Protein AF-A0AAE8ZXU6-F1 (afdb_monomer_lite)

Secondary structure (DSSP, 8-state):
---S-EEEEETTEEEEEP-PPPPS--S-SEEEEEEEESSB--HHHHHHHHHHHHHTT-EEEEEESEEEHHHHHHHHHHHHTTSEEEEE------S---TT---TTTTSGGGGHHHHHHHHHHHTTTT-SEEEEE-TTEEE--SSSSSHHHHHHHHHSS-TT--EEEEEEEEEEEEEPSSGGG--HHHHHHH-EEEEEEEEEEEEE-TTT-----SSS-TTS-GGGEEEEEEEEEEEEEEEEEEE--TTSPP-PPBPTT-SS-BSS-HHHHHHHHHHHHHHHHSHHHHHHHTT-----SHHHHHHHHHHHTTT-HHHHHHS-TTSS---GGG--PPP-TTS-EEEEEEEEEEPPP-SS-EEEEEEEEEEPPPBS-SS-PPPPGGG-S--S-EEE------PPP--------------------------------TTHHHHHHHHHH------HHHHHHHHHH-S-----GGGHHHHHHHHHHHHH-S-S-HHHHHHHHHHHHHHHTT--HHHHHH-BGGGEEEETTEEEEEESS-TT-TT---EEEEEE--TTSHHHHHHHHHHHHHHHTT---SBSSB-TTT-PBPPHHHHHHHHHHHHHHTT----HHHHHHHHHHHHHHTT--HHHHHHHTT-SSHHHHTTT----GGGGTPPPPP------PPP---PPPPP-----

pLDDT: mean 73.2, std 23.06, range [24.44, 98.31]

InterPro domains:
  IPR002104 Integrase, catalytic domain [PF00589] (480-649)
  IPR002104 Integrase, catalytic domain [PS51898] (465-660)
  IPR008166 Glycosyltransferase family 92 [PF01697] (29-278)
  IPR011010 DNA breaking-rejoining enzyme, catalytic core [SSF56349] (481-651)
  IPR013762 Integrase-like, catalytic domain superfamily [G3DSA:1.10.443.10] (475-649)
  IPR052012 Glycosyltransferase_92 [PTHR21645] (2-370)

Foldseek 3Di:
DDDPWDWDDFPRDIDIDDADDADPEAQALEEEEAFEDAQDQCLLLLLVALLLCVQQGYEYEYEYFKYFPLSVLLVVVCVVVRSYHYDYLAADFDPDADPPGDRVQQFDAASPRQVSLQVVLQNCLPHHQKYWHDYSQWGWDADPDRHPVVRVCVVCVVPVLAFKEKAKAWEKEFEDAFFLVRDALQQRQQRIDTALFIDQIAIMGRSNSDDGDDNHGDPPDDPVNYHYDDQTHIYGHHHHDPHHGDPPPPGDGDARPPDDDHGPHDPVSSVVSRVVSVVQCVDPSSVVSRRVSGNPVQVVVQLVVLLCCLPVPVCCCPPPPNVVTHRYSLPGDGDFDPPTWMKRKHFAKDWDPDRPQETEIEGDDIDIDDIDSDSRDDDHDPPPPPDPHHYDYDNDDDDDDDDDDDDDDDDDDDDDDDDDYDDDDDDDDDDDDDPPPVVVLVVCVPDPDQDDCVLVLVLLLPFDDDDDDDVVVVVVVSCVSVSVVPPPPPLVSLLLSLLLVCCQQLVDQLQQLQPFFPVQWDDDDQKTKGWRQDDPPCPPSPTDIAIGRHGVPDPNNVSQVVSVVVCVVLRQPARHSAADSVPSHGDDSVRSQVSNCVSCVSSVRNDTSNLSSLSSLQVVVLVVDDQVRSCRSNVPPDSVRSVVSYDDDCSNVVDDDDDDDDPPPDDDDDDDDDDDDDDDD

Structure (mmCIF, N/CA/C/O backbone):
data_AF-A0AAE8ZXU6-F1
#
_entry.id   AF-A0AAE8ZXU6-F1
#
loop_
_atom_site.group_PDB
_atom_site.id
_atom_site.type_symbol
_atom_site.label_atom_id
_atom_site.label_alt_id
_atom_site.label_comp_id
_atom_site.label_asym_id
_atom_site.label_entity_id
_atom_site.label_seq_id
_atom_site.pdbx_PDB_ins_code
_atom_site.Cartn_x
_atom_site.Cartn_y
_atom_site.Cartn_z
_atom_site.occupancy
_atom_site.B_iso_or_equiv
_atom_site.auth_seq_id
_atom_site.auth_comp_id
_atom_site.auth_asym_id
_atom_site.auth_atom_id
_atom_site.pdbx_PDB_model_num
ATOM 1 N N . MET A 1 1 ? -11.347 0.005 -32.356 1.00 46.94 1 MET A N 1
ATOM 2 C CA . MET A 1 1 ? -11.411 -1.393 -32.842 1.00 46.94 1 MET A CA 1
ATOM 3 C C . MET A 1 1 ? -10.796 -2.268 -31.770 1.00 46.94 1 MET A C 1
ATOM 5 O O . MET A 1 1 ? -9.762 -1.868 -31.249 1.00 46.94 1 MET A O 1
ATOM 9 N N . ASN A 1 2 ? -11.376 -3.428 -31.469 1.00 66.31 2 ASN A N 1
ATOM 10 C CA . ASN A 1 2 ? -10.762 -4.373 -30.535 1.00 66.31 2 ASN A CA 1
ATOM 11 C C . ASN A 1 2 ? -9.837 -5.299 -31.345 1.00 66.31 2 ASN A C 1
ATOM 13 O O . ASN A 1 2 ? -10.297 -5.857 -32.350 1.00 66.31 2 ASN A O 1
ATOM 17 N N . PRO A 1 3 ? -8.545 -5.427 -30.991 1.00 72.50 3 PRO A N 1
ATOM 18 C CA . PRO A 1 3 ? -7.633 -6.312 -31.703 1.00 72.50 3 PRO A CA 1
ATOM 19 C C . PRO A 1 3 ? -8.072 -7.765 -31.496 1.00 72.50 3 PRO A C 1
ATOM 21 O O . PRO A 1 3 ? -8.261 -8.202 -30.371 1.00 72.50 3 PRO A O 1
ATOM 24 N N . LYS A 1 4 ? -8.233 -8.527 -32.583 1.00 83.50 4 LYS A N 1
ATOM 25 C CA . LYS A 1 4 ? -8.543 -9.973 -32.517 1.00 83.50 4 LYS A CA 1
ATOM 26 C C . LYS A 1 4 ? -7.296 -10.862 -32.503 1.00 83.50 4 LYS A C 1
ATOM 28 O O . LYS A 1 4 ? -7.404 -12.080 -32.403 1.00 83.50 4 LYS A O 1
ATOM 33 N N . ARG A 1 5 ? -6.128 -10.253 -32.701 1.00 86.62 5 ARG A N 1
ATOM 34 C CA . ARG A 1 5 ? -4.818 -10.887 -32.819 1.00 86.62 5 ARG A CA 1
ATOM 35 C C . ARG A 1 5 ? -3.761 -9.825 -32.545 1.00 86.62 5 ARG A C 1
ATOM 37 O O . ARG A 1 5 ? -3.917 -8.692 -33.000 1.00 86.62 5 ARG A O 1
ATOM 44 N N . LEU A 1 6 ? -2.704 -10.206 -31.843 1.00 87.75 6 LEU A N 1
ATOM 45 C CA . LEU A 1 6 ? -1.498 -9.414 -31.635 1.00 87.75 6 LEU A CA 1
ATOM 46 C C . LEU A 1 6 ? -0.314 -10.328 -31.970 1.00 87.75 6 LEU A C 1
ATOM 48 O O . LEU A 1 6 ? -0.330 -11.493 -31.581 1.00 87.75 6 LEU A O 1
ATOM 52 N N . GLU A 1 7 ? 0.671 -9.853 -32.729 1.00 89.94 7 GLU A N 1
ATOM 53 C CA . GLU A 1 7 ? 1.825 -10.662 -33.146 1.00 89.94 7 GLU A CA 1
ATOM 54 C C . GLU A 1 7 ? 3.125 -9.861 -33.021 1.00 89.94 7 GLU A C 1
ATOM 56 O O . GLU A 1 7 ? 3.140 -8.663 -33.302 1.00 89.94 7 GLU A O 1
ATOM 61 N N . ILE A 1 8 ? 4.214 -10.541 -32.658 1.00 87.50 8 ILE A N 1
ATOM 62 C CA . ILE A 1 8 ? 5.590 -10.071 -32.867 1.00 87.50 8 ILE A CA 1
ATOM 63 C C . ILE A 1 8 ? 6.099 -10.706 -34.165 1.00 87.50 8 ILE A C 1
ATOM 65 O O . ILE A 1 8 ? 5.846 -11.885 -34.422 1.00 87.50 8 ILE A O 1
ATOM 69 N N . GLU A 1 9 ? 6.838 -9.942 -34.968 1.00 89.25 9 GLU A N 1
ATOM 70 C CA . GLU A 1 9 ? 7.564 -10.435 -36.141 1.00 89.25 9 GLU A CA 1
ATOM 71 C C . GLU A 1 9 ? 9.056 -10.100 -36.011 1.00 89.25 9 GLU A C 1
ATOM 73 O O . GLU A 1 9 ? 9.419 -9.026 -35.529 1.00 89.25 9 GLU A O 1
ATOM 78 N N . SER A 1 10 ? 9.912 -11.042 -36.398 1.00 86.31 10 SER A N 1
ATOM 79 C CA . SER A 1 10 ? 11.368 -10.915 -36.411 1.00 86.31 10 SER A CA 1
ATOM 80 C C . SER A 1 10 ? 11.932 -11.774 -37.540 1.00 86.31 10 SER A C 1
ATOM 82 O O . SER A 1 10 ? 11.797 -12.997 -37.520 1.00 86.31 10 SER A O 1
ATOM 84 N N . LEU A 1 11 ? 12.591 -11.134 -38.512 1.00 86.62 11 LEU A N 1
ATOM 85 C CA . LEU A 1 11 ? 13.301 -11.789 -39.620 1.00 86.62 11 LEU A CA 1
ATOM 86 C C . LEU A 1 11 ? 12.442 -12.813 -40.401 1.00 86.62 11 LEU A C 1
ATOM 88 O O . LEU A 1 11 ? 12.966 -13.778 -40.957 1.00 86.62 11 LEU A O 1
ATOM 92 N N . GLY A 1 12 ? 11.123 -12.603 -40.458 1.00 88.12 12 GLY A N 1
ATOM 93 C CA . GLY A 1 12 ? 10.142 -13.498 -41.077 1.00 88.12 12 GLY A CA 1
ATOM 94 C C . GLY A 1 12 ? 9.463 -14.482 -40.114 1.00 88.12 12 GLY A C 1
ATOM 95 O O . GLY A 1 12 ? 8.361 -14.948 -40.416 1.00 88.12 12 GLY A O 1
ATOM 96 N N . THR A 1 13 ? 10.046 -14.758 -38.945 1.00 88.38 13 THR A N 1
ATOM 97 C CA . THR A 1 13 ? 9.410 -15.548 -37.878 1.00 88.38 13 THR A CA 1
ATOM 98 C C . THR A 1 13 ? 8.322 -14.719 -37.199 1.00 88.38 13 THR A C 1
ATOM 100 O O . THR A 1 13 ? 8.533 -13.550 -36.878 1.00 88.38 13 THR A O 1
ATOM 103 N N . ARG A 1 14 ? 7.149 -15.317 -36.957 1.00 89.62 14 ARG A N 1
ATOM 104 C CA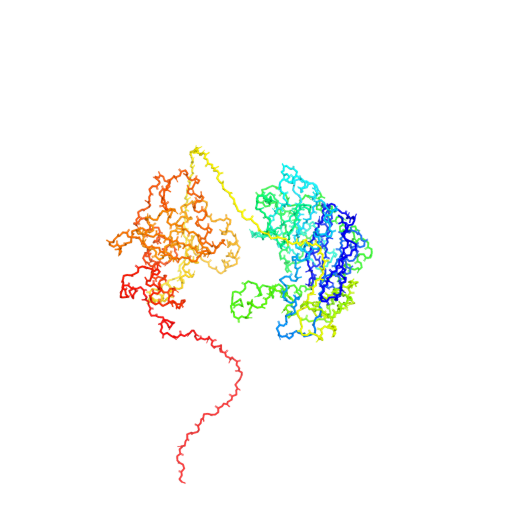 . ARG A 1 14 ? 6.013 -14.664 -36.285 1.00 89.62 14 ARG A CA 1
ATOM 105 C C . ARG A 1 14 ? 5.529 -15.462 -35.091 1.00 89.62 14 ARG A C 1
ATOM 107 O O . ARG A 1 14 ? 5.398 -16.681 -35.175 1.00 89.62 14 ARG A O 1
ATOM 114 N N . VAL A 1 15 ? 5.195 -14.751 -34.019 1.00 88.06 15 VAL A N 1
ATOM 115 C CA . VAL A 1 15 ? 4.613 -15.317 -32.799 1.00 88.06 15 VAL A CA 1
ATOM 116 C C . VAL A 1 15 ? 3.397 -14.501 -32.404 1.00 88.06 15 VAL A C 1
ATOM 118 O O . VAL A 1 15 ? 3.484 -13.288 -32.225 1.00 88.06 15 VAL A O 1
ATOM 121 N N . GLN A 1 16 ? 2.259 -15.174 -32.256 1.00 87.25 16 GLN A N 1
ATOM 122 C CA . GLN A 1 16 ? 1.055 -14.559 -31.719 1.00 87.25 16 GLN A CA 1
ATOM 123 C C . GLN A 1 16 ? 1.189 -14.400 -30.203 1.00 87.25 16 GLN A C 1
ATOM 125 O O . GLN A 1 16 ? 1.396 -15.380 -29.491 1.00 87.25 16 GLN A O 1
ATOM 130 N N . ILE A 1 17 ? 1.027 -13.171 -29.719 1.00 85.44 17 ILE A N 1
ATOM 131 C CA . ILE A 1 17 ? 0.936 -12.867 -28.293 1.00 85.44 17 ILE A CA 1
ATOM 132 C C . ILE A 1 17 ? -0.481 -13.235 -27.820 1.00 85.44 17 ILE A C 1
ATOM 134 O O . ILE A 1 17 ? -1.454 -12.716 -28.384 1.00 85.44 17 ILE A O 1
ATOM 138 N N . PRO A 1 18 ? -0.643 -14.095 -26.797 1.00 82.12 18 PRO A N 1
ATOM 139 C CA . PRO A 1 18 ? -1.906 -14.202 -26.085 1.00 82.12 18 PRO A CA 1
ATOM 140 C C . PRO A 1 18 ? -2.095 -12.968 -25.197 1.00 82.12 18 PRO A C 1
ATOM 142 O O . PRO A 1 18 ? -1.174 -12.538 -24.508 1.00 82.12 18 PRO A O 1
ATOM 145 N N . PHE A 1 19 ? -3.304 -12.420 -25.196 1.00 83.00 19 PHE A N 1
ATOM 146 C CA . PHE A 1 19 ? -3.712 -11.329 -24.315 1.00 83.00 19 PHE A CA 1
ATOM 147 C C . PHE A 1 19 ? -5.019 -11.713 -23.618 1.00 83.00 19 PHE A C 1
ATOM 149 O O . PHE A 1 19 ? -5.824 -12.481 -24.157 1.00 83.00 19 PHE A O 1
ATOM 156 N N . ARG A 1 20 ? -5.226 -11.189 -22.411 1.00 82.50 20 ARG A N 1
ATOM 157 C CA . ARG A 1 20 ? -6.474 -11.345 -21.661 1.00 82.50 20 ARG A CA 1
ATOM 158 C C . ARG A 1 20 ? -7.505 -10.341 -22.197 1.00 82.50 20 ARG A C 1
ATOM 160 O O . ARG A 1 20 ? -7.179 -9.197 -22.502 1.00 82.50 20 ARG A O 1
ATOM 167 N N . GLU A 1 21 ? -8.753 -10.774 -22.358 1.00 85.94 21 GLU A N 1
ATOM 168 C CA . GLU A 1 21 ? -9.871 -9.859 -22.628 1.00 85.94 21 GLU A CA 1
ATOM 169 C C . GLU A 1 21 ? -10.309 -9.204 -21.305 1.00 85.94 21 GLU A C 1
ATOM 171 O O . GLU A 1 21 ? -10.436 -9.923 -20.307 1.00 85.94 21 GLU A O 1
ATOM 176 N N . PRO A 1 22 ? -10.586 -7.886 -21.269 1.00 90.00 22 PRO A N 1
ATOM 177 C CA . PRO A 1 22 ? -11.034 -7.216 -20.052 1.00 90.00 22 PRO A CA 1
ATOM 178 C C . PRO A 1 22 ? -12.387 -7.762 -19.578 1.00 90.00 22 PRO A C 1
ATOM 180 O O . PRO A 1 22 ? -13.188 -8.311 -20.349 1.00 90.00 22 PRO A O 1
ATOM 183 N N . ARG A 1 23 ? -12.662 -7.608 -18.281 1.00 92.38 23 ARG A N 1
ATOM 184 C CA . ARG A 1 23 ? -13.885 -8.113 -17.653 1.00 92.38 23 ARG A CA 1
ATOM 185 C C . ARG A 1 23 ? -15.088 -7.344 -18.181 1.00 92.38 23 ARG A C 1
ATOM 187 O O . ARG A 1 23 ? -15.118 -6.121 -18.180 1.00 92.38 23 ARG A O 1
ATOM 194 N N . LYS A 1 24 ? -16.111 -8.092 -18.598 1.00 93.38 24 LYS A N 1
ATOM 195 C CA . LYS A 1 24 ? -17.356 -7.565 -19.190 1.00 93.38 24 LYS A CA 1
ATOM 196 C C . LYS A 1 24 ? -18.435 -7.258 -18.146 1.00 93.38 24 LYS A C 1
ATOM 198 O O . LYS A 1 24 ? -19.533 -6.847 -18.503 1.00 93.38 24 LYS A O 1
ATOM 203 N N . TRP A 1 25 ? -18.126 -7.494 -16.870 1.00 94.50 25 TRP A N 1
ATOM 204 C CA . TRP A 1 25 ? -18.982 -7.254 -15.712 1.00 94.50 25 TRP A CA 1
ATOM 205 C C . TRP A 1 25 ? -18.152 -7.305 -14.414 1.00 94.50 25 TRP A C 1
ATOM 207 O O . TRP A 1 25 ? -17.092 -7.938 -14.380 1.00 94.50 25 TRP A O 1
ATOM 217 N N . SER A 1 26 ? -18.653 -6.689 -13.343 1.00 92.19 26 SER A N 1
ATOM 218 C CA . SER A 1 26 ? -18.111 -6.773 -11.984 1.00 92.19 26 SER A CA 1
ATOM 219 C C . SER A 1 26 ? -19.224 -6.867 -10.933 1.00 92.19 26 SER A C 1
ATOM 221 O O . SER A 1 26 ? -20.316 -6.333 -11.116 1.00 92.19 26 SER A O 1
ATOM 223 N N . HIS A 1 27 ? -18.927 -7.498 -9.791 1.00 91.44 27 HIS A N 1
ATOM 224 C CA . HIS A 1 27 ? -19.850 -7.596 -8.648 1.00 91.44 27 HIS A CA 1
ATOM 225 C C . HIS A 1 27 ? -20.145 -6.239 -7.979 1.00 91.44 27 HIS A C 1
ATOM 227 O O . HIS A 1 27 ? -21.125 -6.111 -7.250 1.00 91.44 27 HIS A O 1
ATOM 233 N N . SER A 1 28 ? -19.294 -5.232 -8.206 1.00 96.69 28 SER A N 1
ATOM 234 C CA . SER A 1 28 ? -19.407 -3.884 -7.647 1.00 96.69 28 SER A CA 1
ATOM 235 C C . SER A 1 28 ? -18.866 -2.830 -8.629 1.00 96.69 28 SER A C 1
ATOM 237 O O . SER A 1 28 ? -17.925 -3.134 -9.373 1.00 96.69 28 SER A O 1
ATOM 239 N N . PRO A 1 29 ? -19.390 -1.585 -8.611 1.00 97.19 29 PRO A N 1
ATOM 240 C CA . PRO A 1 29 ? -18.762 -0.436 -9.270 1.00 97.19 29 PRO A CA 1
ATOM 241 C C . PRO A 1 29 ? -17.453 0.025 -8.595 1.00 97.19 29 PRO A C 1
ATOM 243 O O . PRO A 1 29 ? -16.751 0.863 -9.160 1.00 97.19 29 PRO A O 1
ATOM 246 N N . VAL A 1 30 ? -17.116 -0.493 -7.406 1.00 98.31 30 VAL A N 1
ATOM 247 C CA . VAL A 1 30 ? -15.875 -0.206 -6.669 1.00 98.31 30 VAL A CA 1
ATOM 248 C C . VAL A 1 30 ? -15.046 -1.479 -6.518 1.00 98.31 30 VAL A C 1
ATOM 250 O O . VAL A 1 30 ? -15.434 -2.407 -5.804 1.00 98.31 30 VAL A O 1
ATOM 253 N N . ILE A 1 31 ? -13.871 -1.495 -7.145 1.00 98.25 31 ILE A N 1
ATOM 254 C CA . ILE A 1 31 ? -12.914 -2.606 -7.065 1.00 98.25 31 ILE A CA 1
ATOM 255 C C . ILE A 1 31 ? -11.753 -2.225 -6.152 1.00 98.25 31 ILE A C 1
ATOM 257 O O . ILE A 1 31 ? -11.205 -1.132 -6.273 1.00 98.25 31 ILE A O 1
ATOM 261 N N . ILE A 1 32 ? -11.357 -3.132 -5.263 1.00 97.94 32 ILE A N 1
ATOM 262 C CA . ILE A 1 32 ? -10.198 -2.981 -4.379 1.00 97.94 32 ILE A CA 1
ATOM 263 C C . ILE A 1 32 ? -9.122 -3.969 -4.840 1.00 97.94 32 ILE A C 1
ATOM 265 O O . ILE A 1 32 ? -9.233 -5.169 -4.601 1.00 97.94 32 ILE A O 1
ATOM 269 N N . CYS A 1 33 ? -8.101 -3.466 -5.529 1.00 97.06 33 CYS A N 1
ATOM 270 C CA . CYS A 1 33 ? -6.987 -4.245 -6.060 1.00 97.06 33 CYS A CA 1
ATOM 271 C C . CYS A 1 33 ? -5.917 -4.454 -4.978 1.00 97.06 33 CYS A C 1
ATOM 273 O O . CYS A 1 33 ? -5.198 -3.511 -4.633 1.00 97.06 33 CYS A O 1
ATOM 275 N N . ILE A 1 34 ? -5.798 -5.685 -4.479 1.00 95.88 34 ILE A N 1
ATOM 276 C CA . ILE A 1 34 ? -4.795 -6.117 -3.500 1.00 95.88 34 ILE A CA 1
ATOM 277 C C . ILE A 1 34 ? -3.607 -6.749 -4.229 1.00 95.88 34 ILE A C 1
ATOM 279 O O . ILE A 1 34 ? -3.769 -7.696 -4.997 1.00 95.88 34 ILE A O 1
ATOM 283 N N . ALA A 1 35 ? -2.410 -6.219 -3.973 1.00 92.56 35 ALA A N 1
ATOM 284 C CA . ALA A 1 35 ? -1.154 -6.636 -4.602 1.00 92.56 35 ALA A CA 1
ATOM 285 C C . ALA A 1 35 ? -0.766 -8.111 -4.316 1.00 92.56 35 ALA A C 1
ATOM 287 O O . ALA A 1 35 ? -1.292 -8.697 -3.367 1.00 92.56 35 ALA A O 1
ATOM 288 N N . PRO A 1 36 ? 0.181 -8.708 -5.075 1.00 91.94 36 PRO A N 1
ATOM 289 C CA . PRO A 1 36 ? 0.539 -10.122 -4.966 1.00 91.94 36 PRO A CA 1
ATOM 290 C C . PRO A 1 36 ? 0.981 -10.545 -3.561 1.00 91.94 36 PRO A C 1
ATOM 292 O O . PRO A 1 36 ? 2.019 -10.114 -3.033 1.00 91.94 36 PRO A O 1
ATOM 295 N N . GLN A 1 37 ? 0.165 -11.411 -2.961 1.00 92.25 37 GLN A N 1
ATOM 296 C CA . GLN A 1 37 ? 0.412 -12.015 -1.660 1.00 92.25 37 GLN A CA 1
ATOM 297 C C . GLN A 1 37 ? 1.413 -13.165 -1.788 1.00 92.25 37 GLN A C 1
ATOM 299 O O . GLN A 1 37 ? 1.300 -14.010 -2.674 1.00 92.25 37 GLN A O 1
ATOM 304 N N . PHE A 1 38 ? 2.402 -13.177 -0.902 1.00 88.44 38 PHE A N 1
ATOM 305 C CA . PHE A 1 38 ? 3.518 -14.119 -0.893 1.00 88.44 38 PHE A CA 1
ATOM 306 C C . PHE A 1 38 ? 3.744 -14.568 0.544 1.00 88.44 38 PHE A C 1
ATOM 308 O O . PHE A 1 38 ? 3.978 -13.730 1.418 1.00 88.44 38 PHE A O 1
ATOM 315 N N . VAL A 1 39 ? 3.613 -15.874 0.762 1.00 88.62 39 VAL A N 1
ATOM 316 C CA . VAL A 1 39 ? 3.596 -16.548 2.067 1.00 88.62 39 VAL A CA 1
ATOM 317 C C . VAL A 1 39 ? 2.691 -15.836 3.085 1.00 88.62 39 VAL A C 1
ATOM 319 O O . VAL A 1 39 ? 3.058 -15.579 4.230 1.00 88.62 39 VAL A O 1
ATOM 322 N N . ALA A 1 40 ? 1.487 -15.461 2.641 1.00 90.31 40 ALA A N 1
ATOM 323 C CA . ALA A 1 40 ? 0.511 -14.800 3.499 1.00 90.31 40 ALA A CA 1
ATOM 324 C C . ALA A 1 40 ? -0.137 -15.790 4.484 1.00 90.31 40 ALA A C 1
ATOM 326 O O . ALA A 1 40 ? -0.718 -16.792 4.077 1.00 90.31 40 ALA A O 1
ATOM 327 N N . GLU A 1 41 ? -0.073 -15.461 5.776 1.00 90.06 41 GLU A N 1
ATOM 328 C CA . GLU A 1 41 ? -0.635 -16.247 6.893 1.00 90.06 41 GLU A CA 1
ATOM 329 C C . GLU A 1 41 ? -1.634 -15.442 7.762 1.00 90.06 41 GLU A C 1
ATOM 331 O O . GLU A 1 41 ? -2.398 -16.016 8.536 1.00 90.06 41 GLU A O 1
ATOM 336 N N . LYS A 1 42 ? -1.669 -14.103 7.633 1.00 90.44 42 LYS A N 1
ATOM 337 C CA . LYS A 1 42 ? -2.427 -13.183 8.511 1.00 90.44 42 LYS A CA 1
ATOM 338 C C . LYS A 1 42 ? -3.937 -13.162 8.240 1.00 90.44 42 LYS A C 1
ATOM 340 O O . LYS A 1 42 ? -4.506 -12.140 7.843 1.00 90.44 42 LYS A O 1
ATOM 345 N N . TRP A 1 43 ? -4.611 -14.276 8.511 1.00 94.25 43 TRP A N 1
ATOM 346 C CA . TRP A 1 43 ? -6.057 -14.424 8.328 1.00 94.25 43 TRP A CA 1
ATOM 347 C C . TRP A 1 43 ? -6.882 -13.367 9.079 1.00 94.25 43 TRP A C 1
ATOM 349 O O . TRP A 1 43 ? -7.870 -12.881 8.535 1.00 94.25 43 TRP A O 1
ATOM 359 N N . GLN A 1 44 ? -6.468 -12.946 10.283 1.00 95.19 44 GLN A N 1
ATOM 360 C CA . GLN A 1 44 ? -7.188 -11.933 11.072 1.00 95.19 44 GLN A CA 1
ATOM 361 C C . GLN A 1 44 ? -7.329 -10.612 10.299 1.00 95.19 44 GLN A C 1
ATOM 363 O O . GLN A 1 44 ? -8.395 -9.997 10.299 1.00 95.19 44 GLN A O 1
ATOM 368 N N . VAL A 1 45 ? -6.261 -10.194 9.617 1.00 94.69 45 VAL A N 1
ATOM 369 C CA . VAL A 1 45 ? -6.223 -8.966 8.812 1.00 94.69 45 VAL A CA 1
ATOM 370 C C . VAL A 1 45 ? -7.108 -9.112 7.576 1.00 94.69 45 VAL A C 1
ATOM 372 O O . VAL A 1 45 ? -7.913 -8.226 7.292 1.00 94.69 45 VAL A O 1
ATOM 375 N N . PHE A 1 46 ? -7.022 -10.257 6.890 1.00 95.38 46 PHE A N 1
ATOM 376 C CA . PHE A 1 46 ? -7.894 -10.570 5.758 1.00 95.38 46 PHE A CA 1
ATOM 377 C C . PHE A 1 46 ? -9.381 -10.506 6.145 1.00 95.38 46 PHE A C 1
ATOM 379 O O . PHE A 1 46 ? -10.141 -9.801 5.480 1.00 95.38 46 PHE A O 1
ATOM 386 N N . LEU A 1 47 ? -9.787 -11.167 7.240 1.00 96.88 47 LEU A N 1
ATOM 387 C CA . LEU A 1 47 ? -11.169 -11.136 7.732 1.00 96.88 47 LEU A CA 1
ATOM 388 C C . LEU A 1 47 ? -11.620 -9.709 8.068 1.00 96.88 47 LEU A C 1
ATOM 390 O O . LEU A 1 47 ? -12.732 -9.316 7.708 1.00 96.88 47 LEU A O 1
ATOM 394 N N . MET A 1 48 ? -10.757 -8.911 8.710 1.00 96.81 48 MET A N 1
ATOM 395 C CA . MET A 1 48 ? -11.061 -7.507 8.992 1.00 96.81 48 MET A CA 1
ATOM 396 C C . MET A 1 48 ? -11.291 -6.689 7.713 1.00 96.81 48 MET A C 1
ATOM 398 O O . MET A 1 48 ? -12.194 -5.853 7.696 1.00 96.81 48 MET A O 1
ATOM 402 N N . ASN A 1 49 ? -10.525 -6.935 6.646 1.00 96.62 49 ASN A N 1
ATOM 403 C CA . ASN A 1 49 ? -10.670 -6.214 5.383 1.00 96.62 49 ASN A CA 1
ATOM 404 C C . ASN A 1 49 ? -11.913 -6.669 4.594 1.00 96.62 49 ASN A C 1
ATOM 406 O O . ASN A 1 49 ? -12.785 -5.848 4.317 1.00 96.62 49 ASN A O 1
ATOM 410 N N . ILE A 1 50 ? -12.071 -7.970 4.308 1.00 97.44 50 ILE A N 1
ATOM 411 C CA . ILE A 1 50 ? -13.126 -8.483 3.406 1.00 97.44 50 ILE A CA 1
ATOM 412 C C . ILE A 1 50 ? -14.548 -8.144 3.866 1.00 97.44 50 ILE A C 1
ATOM 414 O O . ILE A 1 50 ? -15.388 -7.771 3.045 1.00 97.44 50 ILE A O 1
ATOM 418 N N . HIS A 1 51 ? -14.832 -8.211 5.168 1.00 97.94 51 HIS A N 1
ATOM 419 C CA . HIS A 1 51 ? -16.151 -7.848 5.692 1.00 97.94 51 HIS A CA 1
ATOM 420 C C . HIS A 1 51 ? -16.386 -6.331 5.688 1.00 97.94 51 HIS A C 1
ATOM 422 O O . HIS A 1 51 ? -17.498 -5.902 5.380 1.00 97.94 51 HIS A O 1
ATOM 428 N N . VAL A 1 52 ? -15.370 -5.501 5.961 1.00 97.75 52 VAL A N 1
ATOM 429 C CA . VAL A 1 52 ? -15.501 -4.033 5.859 1.00 97.75 52 VAL A CA 1
ATOM 430 C C . VAL A 1 52 ? -15.667 -3.605 4.400 1.00 97.75 52 VAL A C 1
ATOM 432 O O . VAL A 1 52 ? -16.556 -2.804 4.100 1.00 97.75 52 VAL A O 1
ATOM 435 N N . ALA A 1 53 ? -14.904 -4.211 3.487 1.00 97.06 53 ALA A N 1
ATOM 436 C CA . ALA A 1 53 ? -15.035 -4.021 2.050 1.00 97.06 53 ALA A CA 1
ATOM 437 C C . ALA A 1 53 ? -16.462 -4.345 1.574 1.00 97.06 53 ALA A C 1
ATOM 439 O O . ALA A 1 53 ? -17.137 -3.470 1.023 1.00 97.06 53 ALA A O 1
ATOM 440 N N . ARG A 1 54 ? -16.966 -5.551 1.887 1.00 96.06 54 ARG A N 1
ATOM 441 C CA . ARG A 1 54 ? -18.357 -5.974 1.630 1.00 96.06 54 ARG A CA 1
ATOM 442 C C . ARG A 1 54 ? -19.376 -5.007 2.234 1.00 96.06 54 ARG A C 1
ATOM 444 O O . ARG A 1 54 ? -20.288 -4.567 1.535 1.00 96.06 54 ARG A O 1
ATOM 451 N N . ARG A 1 55 ? -19.222 -4.636 3.514 1.00 96.81 55 ARG A N 1
ATOM 452 C CA . ARG A 1 55 ? -20.155 -3.753 4.240 1.00 96.81 55 ARG A CA 1
ATOM 453 C C . ARG A 1 55 ? -20.326 -2.403 3.553 1.00 96.81 55 ARG A C 1
ATOM 455 O O . ARG A 1 55 ? -21.439 -1.877 3.567 1.00 96.81 55 ARG A O 1
ATOM 462 N N . TYR A 1 56 ? -19.267 -1.860 2.960 1.00 97.69 56 TYR A N 1
ATOM 463 C CA . TYR A 1 56 ? -19.294 -0.591 2.229 1.00 97.69 56 TYR A CA 1
ATOM 464 C C . TYR A 1 56 ? -19.350 -0.756 0.701 1.00 97.69 56 TYR A C 1
ATOM 466 O O . TYR A 1 56 ? -19.192 0.224 -0.029 1.00 97.69 56 TYR A O 1
ATOM 474 N N . GLY A 1 57 ? -19.670 -1.961 0.217 1.00 96.69 57 GLY A N 1
ATOM 475 C CA . GLY A 1 57 ? -20.003 -2.242 -1.178 1.00 96.69 57 GLY A CA 1
ATOM 476 C C . GLY A 1 57 ? -18.812 -2.355 -2.130 1.00 96.69 57 GLY A C 1
ATOM 477 O O . GLY A 1 57 ? -19.012 -2.222 -3.332 1.00 96.69 57 GLY A O 1
ATOM 478 N N . GLY A 1 58 ? -17.592 -2.570 -1.639 1.00 97.00 58 GLY A N 1
ATOM 479 C CA . GLY A 1 58 ? -16.420 -2.869 -2.469 1.00 97.00 58 GLY A CA 1
ATOM 480 C C . GLY A 1 58 ? -16.292 -4.363 -2.786 1.00 97.00 58 GLY A C 1
ATOM 481 O O . GLY A 1 58 ? -16.665 -5.206 -1.972 1.00 97.00 58 GLY A O 1
ATOM 482 N N . HIS A 1 59 ? -15.726 -4.687 -3.950 1.00 97.88 59 HIS A N 1
ATOM 483 C CA . HIS A 1 59 ? -15.327 -6.050 -4.332 1.00 97.88 59 HIS A CA 1
ATOM 484 C C . HIS A 1 59 ? -13.801 -6.156 -4.360 1.00 97.88 59 HIS A C 1
ATOM 486 O O . HIS A 1 59 ? -13.145 -5.349 -5.022 1.00 97.88 59 HIS A O 1
ATOM 492 N N . MET A 1 60 ? -13.221 -7.136 -3.667 1.00 97.81 60 MET A N 1
ATOM 493 C CA . MET A 1 60 ? -11.762 -7.301 -3.630 1.00 97.81 60 MET A CA 1
ATOM 494 C C . MET A 1 60 ? -11.269 -8.124 -4.825 1.00 97.81 60 MET A C 1
ATOM 496 O O . MET A 1 60 ? -11.786 -9.201 -5.107 1.00 97.81 60 MET A O 1
ATOM 500 N N . HIS A 1 61 ? -10.239 -7.646 -5.512 1.00 97.75 61 HIS A N 1
ATOM 501 C CA . HIS A 1 61 ? -9.480 -8.420 -6.490 1.00 97.75 61 HIS A CA 1
ATOM 502 C C . HIS A 1 61 ? -8.099 -8.704 -5.902 1.00 97.75 61 HIS A C 1
ATOM 504 O O . HIS A 1 61 ? -7.425 -7.781 -5.447 1.00 97.75 61 HIS A O 1
ATOM 510 N N . PHE A 1 62 ? -7.707 -9.973 -5.844 1.00 95.88 62 PHE A N 1
ATOM 511 C CA . PHE A 1 62 ? -6.692 -10.441 -4.907 1.00 95.88 62 PHE A CA 1
ATOM 512 C C . PHE A 1 62 ? -5.694 -11.364 -5.610 1.00 95.88 62 PHE A C 1
ATOM 514 O O . PHE A 1 62 ? -6.020 -12.497 -5.970 1.00 95.88 62 PHE A O 1
ATOM 521 N N . TYR A 1 63 ? -4.469 -10.872 -5.795 1.00 95.50 63 TYR A N 1
ATOM 522 C CA . TYR A 1 63 ? -3.407 -11.635 -6.443 1.00 95.50 63 TYR A CA 1
ATOM 523 C C . TYR A 1 63 ? -2.695 -12.568 -5.462 1.00 95.50 63 TYR A C 1
ATOM 525 O O . TYR A 1 63 ? -2.242 -12.137 -4.399 1.00 95.50 63 TYR A O 1
ATOM 533 N N . ILE A 1 64 ? -2.531 -13.835 -5.844 1.00 93.06 64 ILE A N 1
ATOM 534 C CA . ILE A 1 64 ? -1.791 -14.840 -5.065 1.00 93.06 64 ILE A CA 1
ATOM 535 C C . ILE A 1 64 ? -0.514 -15.221 -5.812 1.00 93.06 64 ILE A C 1
ATOM 537 O O . ILE A 1 64 ? -0.595 -15.705 -6.935 1.00 93.06 64 ILE A O 1
ATOM 541 N N . THR A 1 65 ? 0.647 -15.062 -5.176 1.00 89.75 65 THR A N 1
ATOM 542 C CA . THR A 1 65 ? 1.892 -15.769 -5.532 1.00 89.75 65 THR A CA 1
ATOM 543 C C . THR A 1 65 ? 2.024 -17.044 -4.698 1.00 89.75 65 THR A C 1
ATOM 545 O O . THR A 1 65 ? 2.194 -18.130 -5.250 1.00 89.75 65 THR A O 1
ATOM 548 N N . SER A 1 66 ? 1.898 -16.927 -3.373 1.00 89.88 66 SER A N 1
ATOM 549 C CA . SER A 1 66 ? 1.841 -18.065 -2.446 1.00 89.88 66 SER A CA 1
ATOM 550 C C . SER A 1 66 ? 1.200 -17.679 -1.111 1.00 89.88 66 SER A C 1
ATOM 552 O O . SER A 1 66 ? 1.251 -16.512 -0.708 1.00 89.88 66 SER A O 1
ATOM 554 N N . MET A 1 67 ? 0.589 -18.637 -0.411 1.00 91.44 67 MET A N 1
ATOM 555 C CA . MET A 1 67 ? 0.009 -18.433 0.927 1.00 91.44 67 MET A CA 1
ATOM 556 C C . MET A 1 67 ? -0.247 -19.756 1.655 1.00 91.44 67 MET A C 1
ATOM 558 O O . MET A 1 67 ? -0.190 -20.809 1.021 1.00 91.44 67 MET A O 1
ATOM 562 N N . VAL A 1 68 ? -0.548 -19.700 2.956 1.00 93.06 68 VAL A N 1
ATOM 563 C CA . VAL A 1 68 ? -0.876 -20.904 3.742 1.00 93.06 68 VAL A CA 1
ATOM 564 C C . VAL A 1 68 ? -2.203 -21.532 3.291 1.00 93.06 68 VAL A C 1
ATOM 566 O O . VAL A 1 68 ? -3.136 -20.823 2.890 1.00 93.06 68 VAL A O 1
ATOM 569 N N . GLU A 1 69 ? -2.276 -22.862 3.330 1.00 93.50 69 GLU A N 1
ATOM 570 C CA . GLU A 1 69 ? -3.381 -23.668 2.789 1.00 93.50 69 GLU A CA 1
ATOM 571 C C . GLU A 1 69 ? -4.752 -23.266 3.371 1.00 93.50 69 GLU A C 1
ATOM 573 O O . GLU A 1 69 ? -5.733 -23.102 2.642 1.00 93.50 69 GLU A O 1
ATOM 578 N N . GLU A 1 70 ? -4.826 -23.039 4.678 1.00 93.62 70 GLU A N 1
ATOM 579 C CA . GLU A 1 70 ? -6.067 -22.808 5.423 1.00 93.62 70 GLU A CA 1
ATOM 580 C C . GLU A 1 70 ? -6.681 -21.438 5.092 1.00 93.62 70 GLU A C 1
ATOM 582 O O . GLU A 1 70 ? -7.908 -21.283 4.997 1.00 93.62 70 GLU A O 1
ATOM 587 N N . LEU A 1 71 ? -5.822 -20.442 4.846 1.00 94.31 71 LEU A N 1
ATOM 588 C CA . LEU A 1 71 ? -6.228 -19.116 4.383 1.00 94.31 71 LEU A CA 1
ATOM 589 C C . LEU A 1 71 ? -6.692 -19.162 2.921 1.00 94.31 71 LEU A C 1
ATOM 591 O O . LEU A 1 71 ? -7.715 -18.557 2.595 1.00 94.31 71 LEU A O 1
ATOM 595 N N . PHE A 1 72 ? -6.009 -19.915 2.052 1.00 95.25 72 PHE A N 1
ATOM 596 C CA . PHE A 1 72 ? -6.439 -20.113 0.662 1.00 95.25 72 PHE A CA 1
ATOM 597 C C . PHE A 1 72 ? -7.796 -20.817 0.560 1.00 95.25 72 PHE A C 1
ATOM 599 O O . PHE A 1 72 ? -8.690 -20.346 -0.150 1.00 95.25 72 PHE A O 1
ATOM 606 N N . ASN A 1 73 ? -7.983 -21.901 1.313 1.00 95.56 73 ASN A N 1
ATOM 607 C CA . ASN A 1 73 ? -9.244 -22.636 1.357 1.00 95.56 73 ASN A CA 1
ATOM 608 C C . ASN A 1 73 ? -10.389 -21.724 1.838 1.00 95.56 73 ASN A C 1
ATOM 610 O O . ASN A 1 73 ? -11.478 -21.729 1.261 1.00 95.56 73 ASN A O 1
ATOM 614 N N . THR A 1 74 ? -10.128 -20.852 2.818 1.00 95.56 74 THR A N 1
ATOM 615 C CA . THR A 1 74 ? -11.100 -19.843 3.274 1.00 95.56 74 THR A CA 1
ATOM 616 C C . THR A 1 74 ? -11.388 -18.784 2.197 1.00 95.56 74 THR A C 1
ATOM 618 O O . THR A 1 74 ? -12.552 -18.466 1.935 1.00 95.56 74 THR A O 1
ATOM 621 N N . LEU A 1 75 ? -10.361 -18.269 1.511 1.00 95.94 75 LEU A N 1
ATOM 622 C CA . LEU A 1 75 ? -10.497 -17.325 0.390 1.00 95.94 75 LEU A CA 1
ATOM 623 C C . LEU A 1 75 ? -11.347 -17.897 -0.755 1.00 95.94 75 LEU A C 1
ATOM 625 O O . LEU A 1 75 ? -12.178 -17.176 -1.314 1.00 95.94 75 LEU A O 1
ATOM 629 N N . LYS A 1 76 ? -11.212 -19.193 -1.064 1.00 96.44 76 LYS A N 1
ATOM 630 C CA . LYS A 1 76 ? -12.042 -19.879 -2.069 1.00 96.44 76 LYS A CA 1
ATOM 631 C C . LYS A 1 76 ? -13.529 -19.899 -1.710 1.00 96.44 76 LYS A C 1
ATOM 633 O O . LYS A 1 76 ? -14.370 -19.788 -2.604 1.00 96.44 76 LYS A O 1
ATOM 638 N N . ILE A 1 77 ? -13.879 -19.942 -0.424 1.00 96.25 77 ILE A N 1
ATOM 639 C CA . ILE A 1 77 ? -15.278 -19.831 0.013 1.00 96.25 77 ILE A CA 1
ATOM 640 C C . ILE A 1 77 ? -15.811 -18.408 -0.226 1.00 96.25 77 ILE A C 1
ATOM 642 O O . ILE A 1 77 ? -16.911 -18.260 -0.764 1.00 96.25 77 ILE A O 1
ATOM 646 N N . TYR A 1 78 ? -15.033 -17.359 0.065 1.00 96.25 78 TYR A N 1
ATOM 647 C CA . TYR A 1 78 ? -15.410 -15.973 -0.265 1.00 96.25 78 TYR A CA 1
ATOM 648 C C . TYR A 1 78 ? -15.511 -15.718 -1.781 1.00 96.25 78 TYR A C 1
ATOM 650 O O . TYR A 1 78 ? -16.420 -15.004 -2.217 1.00 96.25 78 TYR A O 1
ATOM 658 N N . GLU A 1 79 ? -14.637 -16.325 -2.589 1.00 96.56 79 GLU A N 1
ATOM 659 C CA . GLU A 1 79 ? -14.719 -16.295 -4.057 1.00 96.56 79 GLU A CA 1
ATOM 660 C C . GLU A 1 79 ? -16.008 -16.958 -4.562 1.00 96.56 79 GLU A C 1
ATOM 662 O O . GLU A 1 79 ? -16.762 -16.343 -5.316 1.00 96.56 79 GLU A O 1
ATOM 667 N N . SER A 1 80 ? -16.328 -18.168 -4.083 1.00 95.25 80 SER A N 1
ATOM 668 C CA . SER A 1 80 ? -17.564 -18.881 -4.456 1.00 95.25 80 SER A CA 1
ATOM 669 C C . SER A 1 80 ? -18.842 -18.102 -4.105 1.00 95.25 80 SER A C 1
ATOM 671 O O . SER A 1 80 ? -19.878 -18.264 -4.748 1.00 95.25 80 SER A O 1
ATOM 673 N N . ARG A 1 81 ? -18.751 -17.213 -3.107 1.00 92.12 81 ARG A N 1
ATOM 674 C CA . ARG A 1 81 ? -19.814 -16.310 -2.642 1.00 92.12 81 ARG A CA 1
ATOM 675 C C . ARG A 1 81 ? -19.763 -14.928 -3.302 1.00 92.12 81 ARG A C 1
ATOM 677 O O . ARG A 1 81 ? -20.438 -14.014 -2.832 1.00 92.12 81 ARG A O 1
ATOM 684 N N . GLY A 1 82 ? -18.964 -14.748 -4.356 1.00 92.88 82 GLY A N 1
ATOM 685 C CA . GLY A 1 82 ? -18.890 -13.509 -5.134 1.00 92.88 82 GLY A CA 1
ATOM 686 C C . GLY A 1 82 ? -18.446 -12.285 -4.330 1.00 92.88 82 GLY A C 1
ATOM 687 O O . GLY A 1 82 ? -18.870 -11.176 -4.637 1.00 92.88 82 GLY A O 1
ATOM 688 N N . SER A 1 83 ? -17.662 -12.488 -3.266 1.00 91.75 83 SER A N 1
ATOM 689 C CA . SER A 1 83 ? -17.174 -11.410 -2.385 1.00 91.75 83 SER A CA 1
ATOM 690 C C . SER A 1 83 ? -15.833 -10.831 -2.831 1.00 91.75 83 SER A C 1
ATOM 692 O O . SER A 1 83 ? -15.467 -9.718 -2.455 1.00 91.75 83 SER A O 1
ATOM 694 N N . LEU A 1 84 ? -15.080 -11.635 -3.577 1.00 96.88 84 LEU A N 1
ATOM 695 C CA . LEU A 1 84 ? -13.763 -11.318 -4.094 1.00 96.88 84 LEU A CA 1
ATOM 696 C C . LEU A 1 84 ? -13.499 -12.110 -5.379 1.00 96.88 84 LEU A C 1
ATOM 698 O O . LEU A 1 84 ? -14.287 -12.975 -5.765 1.00 96.88 84 LEU A O 1
ATOM 702 N N . THR A 1 85 ? -12.387 -11.816 -6.036 1.00 96.88 85 THR A N 1
ATOM 703 C CA . THR A 1 85 ? -11.839 -12.591 -7.151 1.00 96.88 85 THR A CA 1
ATOM 704 C C . THR A 1 85 ? -10.384 -12.910 -6.856 1.00 96.88 85 THR A C 1
ATOM 706 O O . THR A 1 85 ? -9.626 -12.000 -6.517 1.00 96.88 85 THR A O 1
ATOM 709 N N . LEU A 1 86 ? -10.000 -14.173 -7.014 1.00 96.25 86 LEU A N 1
ATOM 710 C CA . LEU A 1 86 ? -8.612 -14.610 -6.989 1.00 96.25 86 LEU A CA 1
ATOM 711 C C . LEU A 1 86 ? -8.063 -14.615 -8.417 1.00 96.25 86 LEU A C 1
ATOM 713 O O . LEU A 1 86 ? -8.689 -15.141 -9.338 1.00 96.25 86 LEU A O 1
ATOM 717 N N . ASP A 1 87 ? -6.874 -14.051 -8.593 1.00 94.19 87 ASP A N 1
ATOM 718 C CA . ASP A 1 87 ? -6.080 -14.201 -9.811 1.00 94.19 87 ASP A CA 1
ATOM 719 C C . ASP A 1 87 ? -4.674 -14.668 -9.415 1.00 94.19 87 ASP A C 1
ATOM 721 O O . ASP A 1 87 ? -4.100 -14.230 -8.413 1.00 94.19 87 ASP A O 1
ATOM 725 N N . TYR A 1 88 ? -4.123 -15.616 -10.166 1.00 92.62 88 TYR A N 1
ATOM 726 C CA . TYR A 1 88 ? -2.863 -16.262 -9.804 1.00 92.62 88 TYR A CA 1
ATOM 727 C C . TYR A 1 88 ? -1.696 -15.513 -10.450 1.00 92.62 88 TYR A C 1
ATOM 729 O O . TYR A 1 88 ? -1.601 -15.426 -11.675 1.00 92.62 88 TYR A O 1
ATOM 737 N N . TRP A 1 89 ? -0.811 -14.956 -9.625 1.00 89.94 89 TRP A N 1
ATOM 738 C CA . TRP A 1 89 ? 0.303 -14.118 -10.059 1.00 89.94 89 TRP A CA 1
ATOM 739 C C . TRP A 1 89 ? 1.500 -14.977 -10.466 1.00 89.94 89 TRP A C 1
ATOM 741 O O . TRP A 1 89 ? 2.455 -15.172 -9.712 1.00 89.94 89 TRP A O 1
ATOM 751 N N . VAL A 1 90 ? 1.395 -15.529 -11.675 1.00 82.62 90 VAL A N 1
ATOM 752 C CA . VAL A 1 90 ? 2.386 -16.427 -12.271 1.00 82.62 90 VAL A CA 1
ATOM 753 C C . VAL A 1 90 ? 3.746 -15.745 -12.382 1.00 82.62 90 VAL A C 1
ATOM 755 O O . VAL A 1 90 ? 3.876 -14.656 -12.940 1.00 82.62 90 VAL A O 1
ATOM 758 N N . ARG A 1 91 ? 4.784 -16.449 -11.935 1.00 73.44 91 ARG A N 1
ATOM 759 C CA . ARG A 1 91 ? 6.186 -16.094 -12.163 1.00 73.44 91 ARG A CA 1
ATOM 760 C C . ARG A 1 91 ? 6.761 -17.010 -13.232 1.00 73.44 91 ARG A C 1
ATOM 762 O O . ARG A 1 91 ? 6.443 -18.196 -13.253 1.00 73.44 91 ARG A O 1
ATOM 769 N N . MET A 1 92 ? 7.604 -16.488 -14.117 1.00 71.12 92 MET A N 1
ATOM 770 C CA . MET A 1 92 ? 8.372 -17.337 -15.032 1.00 71.12 92 MET A CA 1
ATOM 771 C C . MET A 1 92 ? 9.504 -18.014 -14.259 1.00 71.12 92 MET A C 1
ATOM 773 O O . MET A 1 92 ? 10.210 -17.346 -13.504 1.00 71.12 92 MET A O 1
ATOM 777 N N . LYS A 1 93 ? 9.662 -19.327 -14.429 1.00 66.38 93 LYS A N 1
ATOM 778 C CA . LYS A 1 93 ? 10.622 -20.127 -13.660 1.00 66.38 93 LYS A CA 1
ATOM 779 C C . LYS A 1 93 ? 11.881 -20.382 -14.483 1.00 66.38 93 LYS A C 1
ATOM 781 O O . LYS A 1 93 ? 11.797 -20.907 -15.588 1.00 66.38 93 LYS A O 1
ATOM 786 N N . PHE A 1 94 ? 13.035 -20.052 -13.913 1.00 60.88 94 PHE A N 1
ATOM 787 C CA . PHE A 1 94 ? 14.354 -20.336 -14.473 1.00 60.88 94 PHE A CA 1
ATOM 788 C C . PHE A 1 94 ? 15.121 -21.235 -13.502 1.00 60.88 94 PHE A C 1
ATOM 790 O O . PHE A 1 94 ? 15.067 -21.018 -12.292 1.00 60.88 94 PHE A O 1
ATOM 797 N N . GLN A 1 95 ? 15.812 -22.249 -14.025 1.00 49.81 95 GLN A N 1
ATOM 798 C CA . GLN A 1 95 ? 16.584 -23.194 -13.212 1.00 49.81 95 GLN A CA 1
ATOM 799 C C . GLN A 1 95 ? 17.917 -22.591 -12.769 1.00 49.81 95 GLN A C 1
ATOM 801 O O . GLN A 1 95 ? 18.224 -22.566 -11.581 1.00 49.81 95 GLN A O 1
ATOM 806 N N . GLU A 1 96 ? 18.650 -22.020 -13.720 1.00 51.88 96 GLU A N 1
ATOM 807 C CA . GLU A 1 96 ? 19.828 -21.186 -13.501 1.00 51.88 96 GLU A CA 1
ATOM 808 C C . GLU A 1 96 ? 19.781 -20.018 -14.496 1.00 51.88 96 GLU A C 1
ATOM 810 O O . GLU A 1 96 ? 19.228 -20.150 -15.589 1.00 51.88 96 GLU A O 1
ATOM 815 N N . THR A 1 97 ? 20.357 -18.870 -14.134 1.00 53.62 97 THR A N 1
ATOM 816 C CA . THR A 1 97 ? 20.528 -17.729 -15.047 1.00 53.62 97 THR A CA 1
ATOM 817 C C . THR A 1 97 ? 21.989 -17.305 -15.047 1.00 53.62 97 THR A C 1
ATOM 819 O O . THR A 1 97 ? 22.486 -16.762 -14.059 1.00 53.62 97 THR A O 1
ATOM 822 N N . THR A 1 98 ? 22.692 -17.595 -16.139 1.00 49.56 98 THR A N 1
ATOM 823 C CA . THR A 1 98 ? 24.112 -17.282 -16.303 1.00 49.56 98 THR A CA 1
ATOM 824 C C . THR A 1 98 ? 24.305 -15.852 -16.800 1.00 49.56 98 THR A C 1
ATOM 826 O O . THR A 1 98 ? 23.630 -15.399 -17.723 1.00 49.56 98 THR A O 1
ATOM 829 N N . SER A 1 99 ? 25.271 -15.136 -16.214 1.00 47.25 99 SER A N 1
ATOM 830 C CA . SER A 1 99 ? 25.687 -13.808 -16.687 1.00 47.25 99 SER A CA 1
ATOM 831 C C . SER A 1 99 ? 26.014 -13.848 -18.193 1.00 47.25 99 SER A C 1
ATOM 833 O O . SER A 1 99 ? 26.729 -14.762 -18.614 1.00 47.25 99 SER A O 1
ATOM 835 N N . PRO A 1 100 ? 25.518 -12.903 -19.018 1.00 52.41 100 PRO A N 1
ATOM 836 C CA . PRO A 1 100 ? 24.930 -11.607 -18.651 1.00 52.41 100 PRO A CA 1
ATOM 837 C C . PRO A 1 100 ? 23.415 -11.613 -18.367 1.00 52.41 100 PRO A C 1
ATOM 839 O O . PRO A 1 100 ? 22.831 -10.542 -18.203 1.00 52.41 100 PRO A O 1
ATOM 842 N N . TYR A 1 101 ? 22.755 -12.772 -18.338 1.00 58.66 101 TYR A N 1
ATOM 843 C CA . TYR A 1 101 ? 21.303 -12.870 -18.194 1.00 58.66 101 TYR A CA 1
ATOM 844 C C . TYR A 1 101 ? 20.875 -12.925 -16.726 1.00 58.66 101 TYR A C 1
ATOM 846 O O . TYR A 1 101 ? 21.351 -13.747 -15.946 1.00 58.66 101 TYR A O 1
ATOM 854 N N . ALA A 1 102 ? 19.948 -12.041 -16.363 1.00 60.31 102 ALA A N 1
ATOM 855 C CA . ALA A 1 102 ? 19.345 -11.976 -15.040 1.00 60.31 102 ALA A CA 1
ATOM 856 C C . ALA A 1 102 ? 17.949 -12.615 -15.054 1.00 60.31 102 ALA A C 1
ATOM 858 O O . ALA A 1 102 ? 17.181 -12.390 -15.989 1.00 60.31 102 ALA A O 1
ATOM 859 N N . ASP A 1 103 ? 17.601 -13.353 -13.996 1.00 68.06 103 ASP A N 1
ATOM 860 C CA . ASP A 1 103 ? 16.219 -13.765 -13.716 1.00 68.06 103 ASP A CA 1
ATOM 861 C C . ASP A 1 103 ? 15.333 -12.503 -13.648 1.00 68.06 103 ASP A C 1
ATOM 863 O O . ASP A 1 103 ? 15.524 -11.678 -12.743 1.00 68.06 103 ASP A O 1
ATOM 867 N N . PRO A 1 104 ? 14.380 -12.312 -14.584 1.00 68.25 104 PRO A N 1
ATOM 868 C CA . PRO A 1 104 ? 13.578 -11.099 -14.628 1.00 68.25 104 PRO A CA 1
ATOM 869 C C . PRO A 1 104 ? 12.660 -10.986 -13.410 1.00 68.25 104 PRO A C 1
ATOM 871 O O . PRO A 1 104 ? 12.377 -9.875 -12.986 1.00 68.25 104 PRO A O 1
ATOM 874 N N . MET A 1 105 ? 12.224 -12.099 -12.809 1.00 70.81 105 MET A N 1
ATOM 875 C CA . MET A 1 105 ? 11.301 -12.100 -11.669 1.00 70.81 105 MET A CA 1
ATOM 876 C C . MET A 1 105 ? 12.013 -11.719 -10.366 1.00 70.81 105 MET A C 1
ATOM 878 O O . MET A 1 105 ? 11.467 -10.947 -9.578 1.00 70.81 105 MET A O 1
ATOM 882 N N . ARG A 1 106 ? 13.259 -12.173 -10.161 1.00 67.38 106 ARG A N 1
ATOM 883 C CA . ARG A 1 106 ? 14.110 -11.688 -9.050 1.00 67.38 106 ARG A CA 1
ATOM 884 C C . ARG A 1 106 ? 14.472 -10.207 -9.178 1.00 67.38 106 ARG A C 1
ATOM 886 O O . ARG A 1 106 ? 14.802 -9.583 -8.173 1.00 67.38 106 ARG A O 1
ATOM 893 N N . ASN A 1 107 ? 14.394 -9.660 -10.391 1.00 70.31 107 ASN A N 1
ATOM 894 C CA . ASN A 1 107 ? 14.761 -8.286 -10.723 1.00 70.31 107 ASN A CA 1
ATOM 895 C C . ASN A 1 107 ? 13.562 -7.401 -11.113 1.00 70.31 107 ASN A C 1
ATOM 897 O O . ASN A 1 107 ? 13.751 -6.385 -11.775 1.00 70.31 107 ASN A O 1
ATOM 901 N N . VAL A 1 108 ? 12.347 -7.736 -10.652 1.00 75.00 108 VAL A N 1
ATOM 902 C CA . VAL A 1 108 ? 11.265 -6.745 -10.509 1.00 75.00 108 VAL A CA 1
ATOM 903 C C . VAL A 1 108 ? 11.148 -6.324 -9.050 1.00 75.00 108 VAL A C 1
ATOM 905 O O . VAL A 1 108 ? 11.169 -7.152 -8.135 1.00 75.00 108 VAL A O 1
ATOM 908 N N . GLU A 1 109 ? 10.983 -5.029 -8.826 1.00 76.38 109 GLU A N 1
ATOM 909 C CA . GLU A 1 109 ? 10.703 -4.446 -7.525 1.00 76.38 109 GLU A CA 1
ATOM 910 C C . GLU A 1 109 ? 9.373 -4.949 -6.923 1.00 76.38 109 GLU A C 1
ATOM 912 O O . GLU A 1 109 ? 8.360 -5.119 -7.608 1.00 76.38 109 GLU A O 1
ATOM 917 N N . TRP A 1 110 ? 9.383 -5.208 -5.611 1.00 78.62 110 TRP A N 1
ATOM 918 C CA . TRP A 1 110 ? 8.203 -5.551 -4.800 1.00 78.62 110 TRP A CA 1
ATOM 919 C C . TRP A 1 110 ? 7.301 -6.655 -5.394 1.00 78.62 110 TRP A C 1
ATOM 921 O O . TRP A 1 110 ? 6.074 -6.537 -5.376 1.00 78.62 110 TRP A O 1
ATOM 931 N N . ARG A 1 111 ? 7.899 -7.731 -5.936 1.00 81.81 111 ARG A N 1
ATOM 932 C CA . ARG A 1 111 ? 7.196 -8.868 -6.580 1.00 81.81 111 ARG A CA 1
ATOM 933 C C . ARG A 1 111 ? 6.276 -8.450 -7.742 1.00 81.81 111 ARG A C 1
ATOM 935 O O . ARG A 1 111 ? 5.254 -9.087 -8.003 1.00 81.81 111 ARG A O 1
ATOM 942 N N . ASN A 1 112 ? 6.631 -7.366 -8.436 1.00 84.75 112 ASN A N 1
ATOM 943 C CA . ASN A 1 112 ? 5.837 -6.741 -9.496 1.00 84.75 112 ASN A CA 1
ATOM 944 C C . ASN A 1 112 ? 4.464 -6.203 -9.022 1.00 84.75 112 ASN A C 1
ATOM 946 O O . ASN A 1 112 ? 3.449 -6.331 -9.712 1.00 84.75 112 ASN A O 1
ATOM 950 N N . GLN A 1 113 ? 4.423 -5.560 -7.844 1.00 86.38 113 GLN A N 1
ATOM 951 C CA . GLN A 1 113 ? 3.219 -4.888 -7.327 1.00 86.38 113 GLN A CA 1
ATOM 952 C C . GLN A 1 113 ? 2.630 -3.870 -8.321 1.00 86.38 113 GLN A C 1
ATOM 954 O O . GLN A 1 113 ? 1.408 -3.789 -8.451 1.00 86.38 113 GLN A O 1
ATOM 959 N N . ALA A 1 114 ? 3.471 -3.111 -9.032 1.00 86.25 114 ALA A N 1
ATOM 960 C CA . ALA A 1 114 ? 3.010 -2.138 -10.021 1.00 86.25 114 ALA A CA 1
ATOM 961 C C . ALA A 1 114 ? 2.341 -2.815 -11.233 1.00 86.25 114 ALA A C 1
ATOM 963 O O . ALA A 1 114 ? 1.270 -2.373 -11.650 1.00 86.25 114 ALA A O 1
ATOM 964 N N . GLY A 1 115 ? 2.904 -3.917 -11.743 1.00 88.56 115 GLY A N 1
ATOM 965 C CA . GLY A 1 115 ? 2.295 -4.704 -12.817 1.00 88.56 115 GLY A CA 1
ATOM 966 C C . GLY A 1 115 ? 0.929 -5.258 -12.422 1.00 88.56 115 GLY A C 1
ATOM 967 O O . GLY A 1 115 ? -0.028 -5.074 -13.161 1.00 88.56 115 GLY A O 1
ATOM 968 N N . ALA A 1 116 ? 0.797 -5.833 -11.225 1.00 90.94 116 ALA A N 1
ATOM 969 C CA . ALA A 1 116 ? -0.479 -6.357 -10.726 1.00 90.94 116 ALA A CA 1
ATOM 970 C C . ALA A 1 116 ? -1.547 -5.262 -10.511 1.00 90.94 116 ALA A C 1
ATOM 972 O O . ALA A 1 116 ? -2.739 -5.469 -10.753 1.00 90.94 116 ALA A O 1
ATOM 973 N N . GLN A 1 117 ? -1.134 -4.064 -10.082 1.00 92.12 117 GLN A N 1
ATOM 974 C CA . GLN A 1 117 ? -2.032 -2.909 -9.980 1.00 92.12 117 GLN A CA 1
ATOM 975 C C . GLN A 1 117 ? -2.462 -2.396 -11.367 1.00 92.12 117 GLN A C 1
ATOM 977 O O . GLN A 1 117 ? -3.631 -2.043 -11.535 1.00 92.12 117 GLN A O 1
ATOM 982 N N . THR A 1 118 ? -1.573 -2.413 -12.366 1.00 92.06 118 THR A N 1
ATOM 983 C CA . THR A 1 118 ? -1.910 -2.102 -13.769 1.00 92.06 118 THR A CA 1
ATOM 984 C C . THR A 1 118 ? -2.851 -3.148 -14.370 1.00 92.06 118 THR A C 1
ATOM 986 O O . THR A 1 118 ? -3.882 -2.772 -14.915 1.00 92.06 118 THR A O 1
ATOM 989 N N . ASP A 1 119 ? -2.562 -4.438 -14.196 1.00 92.50 119 ASP A N 1
ATOM 990 C CA . ASP A 1 119 ? -3.396 -5.569 -14.630 1.00 92.50 119 ASP A CA 1
ATOM 991 C C . ASP A 1 119 ? -4.822 -5.438 -14.056 1.00 92.50 119 ASP A C 1
ATOM 993 O O . ASP A 1 119 ? -5.804 -5.373 -14.789 1.00 92.50 119 ASP A O 1
ATOM 997 N N . CYS A 1 120 ? -4.961 -5.177 -12.751 1.00 94.62 120 CYS A N 1
ATOM 998 C CA . CYS A 1 120 ? -6.279 -4.945 -12.147 1.00 94.62 120 CYS A CA 1
ATOM 999 C C . CYS A 1 120 ? -6.981 -3.681 -12.698 1.00 94.62 120 CYS A C 1
ATOM 1001 O O . CYS A 1 120 ? -8.190 -3.687 -12.938 1.00 94.62 120 CYS A O 1
ATOM 1003 N N . LEU A 1 121 ? -6.244 -2.591 -12.946 1.00 94.81 121 LEU A N 1
ATOM 1004 C CA . LEU A 1 121 ? -6.800 -1.376 -13.552 1.00 94.81 121 LEU A CA 1
ATOM 1005 C C . LEU A 1 121 ? -7.310 -1.613 -14.983 1.00 94.81 121 LEU A C 1
ATOM 1007 O O . LEU A 1 121 ? -8.329 -1.034 -15.365 1.00 94.81 121 LEU A O 1
ATOM 1011 N N . LEU A 1 122 ? -6.602 -2.422 -15.770 1.00 93.56 122 LEU A N 1
ATOM 1012 C CA . LEU A 1 122 ? -6.942 -2.755 -17.152 1.00 93.56 122 LEU A CA 1
ATOM 1013 C C . LEU A 1 122 ? -8.088 -3.777 -17.209 1.00 93.56 122 LEU A C 1
ATOM 1015 O O . LEU A 1 122 ? -9.083 -3.523 -17.894 1.00 93.56 122 LEU A O 1
ATOM 1019 N N . GLN A 1 123 ? -8.030 -4.848 -16.408 1.00 93.88 123 GLN A N 1
ATOM 1020 C CA . GLN A 1 123 ? -9.088 -5.857 -16.288 1.00 93.88 123 GLN A CA 1
ATOM 1021 C C . GLN A 1 123 ? -10.471 -5.254 -15.999 1.00 93.88 123 GLN A C 1
ATOM 1023 O O . GLN A 1 123 ? -11.457 -5.733 -16.558 1.00 93.88 123 GLN A O 1
ATOM 1028 N N . TYR A 1 124 ? -10.574 -4.223 -15.151 1.00 95.75 124 TYR A N 1
ATOM 1029 C CA . TYR A 1 124 ? -11.857 -3.598 -14.784 1.00 95.75 124 TYR A CA 1
ATOM 1030 C C . TYR A 1 124 ? -12.128 -2.244 -15.469 1.00 95.75 124 TYR A C 1
ATOM 1032 O O . TYR A 1 124 ? -13.118 -1.586 -15.136 1.00 95.75 124 TYR A O 1
ATOM 1040 N N . LYS A 1 125 ? -11.290 -1.814 -16.427 1.00 93.44 125 LYS A N 1
ATOM 1041 C CA . LYS A 1 125 ? -11.256 -0.422 -16.922 1.00 93.44 125 LYS A CA 1
ATOM 1042 C C . LYS A 1 125 ? -12.587 0.114 -17.456 1.00 93.44 125 LYS A C 1
ATOM 1044 O O . LYS A 1 125 ? -12.869 1.299 -17.310 1.00 93.44 125 LYS A O 1
ATOM 1049 N N . GLU A 1 126 ? -13.375 -0.758 -18.081 1.00 92.25 126 GLU A N 1
ATOM 1050 C CA . GLU A 1 126 ? -14.646 -0.426 -18.741 1.00 92.25 126 GLU A CA 1
ATOM 1051 C C . GLU A 1 126 ? -15.889 -0.781 -17.897 1.00 92.25 126 GLU A C 1
ATOM 1053 O O . GLU A 1 126 ? -17.009 -0.543 -18.344 1.00 92.25 126 GLU A O 1
ATOM 1058 N N . VAL A 1 127 ? -15.716 -1.351 -16.693 1.00 95.62 127 VAL A N 1
ATOM 1059 C CA . VAL A 1 127 ? -16.824 -1.893 -15.869 1.00 95.62 127 VAL A CA 1
ATOM 1060 C C . VAL A 1 127 ? -16.849 -1.425 -14.413 1.00 95.62 127 VAL A C 1
ATOM 1062 O O . VAL A 1 127 ? -17.905 -1.477 -13.787 1.00 95.62 127 VAL A O 1
ATOM 1065 N N . ALA A 1 128 ? -15.732 -0.939 -13.872 1.00 97.31 128 ALA A N 1
ATOM 1066 C CA . ALA A 1 128 ? -15.704 -0.260 -12.580 1.00 97.31 128 ALA A CA 1
ATOM 1067 C C . ALA A 1 128 ? -15.876 1.257 -12.751 1.00 97.31 128 ALA A C 1
ATOM 1069 O O . ALA A 1 128 ? -15.315 1.859 -13.666 1.00 97.31 128 ALA A O 1
ATOM 1070 N N . GLU A 1 129 ? -16.589 1.901 -11.828 1.00 97.44 129 GLU A N 1
ATOM 1071 C CA . GLU A 1 129 ? -16.618 3.367 -11.731 1.00 97.44 129 GLU A CA 1
ATOM 1072 C C . GLU A 1 129 ? -15.392 3.892 -10.973 1.00 97.44 129 GLU A C 1
ATOM 1074 O O . GLU A 1 129 ? -14.859 4.954 -11.314 1.00 97.44 129 GLU A O 1
ATOM 1079 N N . PHE A 1 130 ? -14.911 3.123 -9.985 1.00 98.19 130 PHE A N 1
ATOM 1080 C CA . PHE A 1 130 ? -13.723 3.433 -9.192 1.00 98.19 130 PHE A CA 1
ATOM 1081 C C . PHE A 1 130 ? -12.863 2.193 -8.919 1.00 98.19 130 PHE A C 1
ATOM 1083 O O . PHE A 1 130 ? -13.373 1.108 -8.631 1.00 98.19 130 PHE A O 1
ATOM 1090 N N . VAL A 1 131 ? -11.544 2.380 -8.945 1.00 98.12 131 VAL A N 1
ATOM 1091 C CA . VAL A 1 131 ? -10.548 1.356 -8.595 1.00 98.12 131 VAL A CA 1
ATOM 1092 C C . VAL A 1 131 ? -9.672 1.878 -7.455 1.00 98.12 131 VAL A C 1
ATOM 1094 O O . VAL A 1 131 ? -9.123 2.972 -7.548 1.00 98.12 131 VAL A O 1
ATOM 1097 N N . ALA A 1 132 ? -9.549 1.115 -6.372 1.00 97.44 132 ALA A N 1
ATOM 1098 C CA . ALA A 1 132 ? -8.742 1.427 -5.196 1.00 97.44 132 ALA A CA 1
ATOM 1099 C C . ALA A 1 132 ? -7.510 0.514 -5.134 1.00 97.44 132 ALA A C 1
ATOM 1101 O O . ALA A 1 132 ? -7.638 -0.703 -5.258 1.00 97.44 132 ALA A O 1
ATOM 1102 N N . PHE A 1 133 ? -6.324 1.083 -4.916 1.00 96.50 133 PHE A N 1
ATOM 1103 C CA . PHE A 1 133 ? -5.069 0.326 -4.821 1.00 96.50 133 PHE A CA 1
ATOM 1104 C C . PHE A 1 133 ? -4.642 0.196 -3.356 1.00 96.50 133 PHE A C 1
ATOM 1106 O O . PHE A 1 133 ? -3.919 1.049 -2.846 1.00 96.50 133 PHE A O 1
ATOM 1113 N N . PHE A 1 134 ? -5.119 -0.837 -2.663 1.00 95.31 134 PHE A N 1
ATOM 1114 C CA . PHE A 1 134 ? -4.911 -1.031 -1.220 1.00 95.31 134 PHE A CA 1
ATOM 1115 C C . PHE A 1 134 ? -3.934 -2.182 -0.938 1.00 95.31 134 PHE A C 1
ATOM 1117 O O . PHE A 1 134 ? -3.792 -3.107 -1.740 1.00 95.31 134 PHE A O 1
ATOM 1124 N N . ASP A 1 135 ? -3.255 -2.124 0.207 1.00 93.44 135 ASP A N 1
ATOM 1125 C CA . ASP A 1 135 ? -2.577 -3.295 0.774 1.00 93.44 135 ASP A CA 1
ATOM 1126 C C . ASP A 1 135 ? -3.602 -4.156 1.556 1.00 93.44 135 ASP A C 1
ATOM 1128 O O . ASP A 1 135 ? -4.699 -3.694 1.873 1.00 93.44 135 ASP A O 1
ATOM 1132 N N . ILE A 1 136 ? -3.295 -5.422 1.868 1.00 92.81 136 ILE A N 1
ATOM 1133 C CA . ILE A 1 136 ? -4.257 -6.325 2.545 1.00 92.81 136 ILE A CA 1
ATOM 1134 C C . ILE A 1 136 ? -4.660 -5.835 3.950 1.00 92.81 136 ILE A C 1
ATOM 1136 O O . ILE A 1 136 ? -5.756 -6.129 4.426 1.00 92.81 136 ILE A O 1
ATOM 1140 N N . ASP A 1 137 ? -3.794 -5.051 4.589 1.00 93.94 137 ASP A N 1
ATOM 1141 C CA . ASP A 1 137 ? -3.972 -4.426 5.899 1.00 93.94 137 ASP A CA 1
ATOM 1142 C C . ASP A 1 137 ? -4.581 -3.012 5.842 1.00 93.94 137 ASP A C 1
ATOM 1144 O O . ASP A 1 137 ? -4.789 -2.410 6.896 1.00 93.94 137 ASP A O 1
ATOM 1148 N N . ASP A 1 138 ? -4.915 -2.498 4.652 1.00 96.25 138 ASP A N 1
ATOM 1149 C CA . ASP A 1 138 ? -5.533 -1.183 4.453 1.00 96.25 138 ASP A CA 1
ATOM 1150 C C . ASP A 1 138 ? -7.067 -1.266 4.416 1.00 96.25 138 ASP A C 1
ATOM 1152 O O . ASP A 1 138 ? -7.666 -1.816 3.489 1.00 96.25 138 ASP A O 1
ATOM 1156 N N . ILE A 1 139 ? -7.714 -0.662 5.415 1.00 96.12 139 ILE A N 1
ATOM 1157 C CA . ILE A 1 139 ? -9.166 -0.671 5.622 1.00 96.12 139 ILE A CA 1
ATOM 1158 C C . ILE A 1 139 ? -9.707 0.764 5.561 1.00 96.12 139 ILE A C 1
ATOM 1160 O O . ILE A 1 139 ? -9.349 1.612 6.378 1.00 96.12 139 ILE A O 1
ATOM 1164 N N . LEU A 1 140 ? -10.623 1.050 4.633 1.00 96.25 140 LEU A N 1
ATOM 1165 C CA . LEU A 1 140 ? -11.303 2.351 4.547 1.00 96.25 140 LEU A CA 1
ATOM 1166 C C . LEU A 1 140 ? -12.714 2.282 5.149 1.00 96.25 140 LEU A C 1
ATOM 1168 O O . LEU A 1 140 ? -13.491 1.389 4.809 1.00 96.25 140 LEU A O 1
ATOM 1172 N N . ILE A 1 141 ? -13.076 3.267 5.976 1.00 95.56 141 ILE A N 1
ATOM 1173 C CA . ILE A 1 141 ? -14.430 3.439 6.526 1.00 95.56 141 ILE A CA 1
ATOM 1174 C C . ILE A 1 141 ? -15.002 4.778 6.030 1.00 95.56 141 ILE A C 1
ATOM 1176 O O . ILE A 1 141 ? -14.489 5.824 6.436 1.00 95.56 141 ILE A O 1
ATOM 1180 N N . PRO A 1 142 ? -16.050 4.777 5.180 1.00 93.25 142 PRO A N 1
ATOM 1181 C CA . PRO A 1 142 ? -16.685 5.998 4.686 1.00 93.25 142 PRO A CA 1
ATOM 1182 C C . PRO A 1 142 ? -17.197 6.900 5.814 1.00 93.25 142 PRO A C 1
ATOM 1184 O O . PRO A 1 142 ? -17.829 6.427 6.765 1.00 93.25 142 PRO A O 1
ATOM 1187 N N . ARG A 1 143 ? -16.957 8.208 5.694 1.00 87.88 143 ARG A N 1
ATOM 1188 C CA . ARG A 1 143 ? -17.387 9.230 6.662 1.00 87.88 143 ARG A CA 1
ATOM 1189 C C . ARG A 1 143 ? -18.541 10.080 6.157 1.00 87.88 143 ARG A C 1
ATOM 1191 O O . ARG A 1 143 ? -19.406 10.442 6.949 1.00 87.88 143 ARG A O 1
ATOM 1198 N N . SER A 1 144 ? -18.569 10.392 4.863 1.00 81.38 144 SER A N 1
ATOM 1199 C CA . SER A 1 144 ? -19.552 11.319 4.279 1.00 81.38 144 SER A CA 1
ATOM 1200 C C . SER A 1 144 ? -20.758 10.614 3.642 1.00 81.38 144 SER A C 1
ATOM 1202 O O . SER A 1 144 ? -21.688 11.277 3.185 1.00 81.38 144 SER A O 1
ATOM 1204 N N . SER A 1 145 ? -20.773 9.278 3.624 1.00 89.44 145 SER A N 1
ATOM 1205 C CA . SER A 1 145 ? -21.755 8.472 2.887 1.00 89.44 145 SER A CA 1
ATOM 1206 C C . SER A 1 145 ? -22.144 7.155 3.592 1.00 89.44 145 SER A C 1
ATOM 1208 O O . SER A 1 145 ? -21.898 6.953 4.789 1.00 89.44 145 SER A O 1
ATOM 1210 N N . GLN A 1 146 ? -22.810 6.245 2.867 1.00 91.44 146 GLN A N 1
ATOM 1211 C CA . GLN A 1 146 ? -23.141 4.894 3.344 1.00 91.44 146 GLN A CA 1
ATOM 1212 C C . GLN A 1 146 ? -22.338 3.768 2.668 1.00 91.44 146 GLN A C 1
ATOM 1214 O O . GLN A 1 146 ? -22.418 2.630 3.127 1.00 91.44 146 GLN A O 1
ATOM 1219 N N . ASN A 1 147 ? -21.587 4.055 1.600 1.00 96.56 147 ASN A N 1
ATOM 1220 C CA . ASN A 1 147 ? -20.812 3.084 0.819 1.00 96.56 147 ASN A CA 1
ATOM 1221 C C . ASN A 1 147 ? -19.714 3.795 0.004 1.00 96.56 147 ASN A C 1
ATOM 1223 O O . ASN A 1 147 ? -19.792 5.000 -0.227 1.00 96.56 147 ASN A O 1
ATOM 1227 N N . TYR A 1 148 ? -18.705 3.052 -0.455 1.00 97.69 148 TYR A N 1
ATOM 1228 C CA . TYR A 1 148 ? -17.562 3.623 -1.174 1.00 97.69 148 TYR A CA 1
ATOM 1229 C C . TYR A 1 148 ? -17.943 4.354 -2.465 1.00 97.69 148 TYR A C 1
ATOM 1231 O O . TYR A 1 148 ? -17.351 5.382 -2.774 1.00 97.69 148 TYR A O 1
ATOM 1239 N N . HIS A 1 149 ? -18.937 3.851 -3.206 1.00 97.62 149 HIS A N 1
ATOM 1240 C CA . HIS A 1 149 ? -19.386 4.473 -4.455 1.00 97.62 149 HIS A CA 1
ATOM 1241 C C . HIS A 1 149 ? -19.859 5.909 -4.212 1.00 97.62 149 HIS A C 1
ATOM 1243 O O . HIS A 1 149 ? -19.341 6.839 -4.823 1.00 97.62 149 HIS A O 1
ATOM 1249 N N . GLN A 1 150 ? -20.741 6.103 -3.229 1.00 96.56 150 GLN A N 1
ATOM 1250 C CA . GLN A 1 150 ? -21.217 7.425 -2.823 1.00 96.56 150 GLN A CA 1
ATOM 1251 C C . GLN A 1 150 ? -20.091 8.320 -2.284 1.00 96.56 150 GLN A C 1
ATOM 1253 O O . GLN A 1 150 ? -20.056 9.504 -2.624 1.00 96.56 150 GLN A O 1
ATOM 1258 N N . GLU A 1 151 ? -19.171 7.776 -1.477 1.00 95.25 151 GLU A N 1
ATOM 1259 C CA . GLU A 1 151 ? -18.010 8.513 -0.956 1.00 95.25 151 GLU A CA 1
ATOM 1260 C C . GLU A 1 151 ? -17.177 9.092 -2.113 1.00 95.25 151 GLU A C 1
ATOM 1262 O O . GLU A 1 151 ? -16.976 10.304 -2.203 1.00 95.25 151 GLU A O 1
ATOM 1267 N N . PHE A 1 152 ? -16.761 8.241 -3.053 1.00 96.19 152 PHE A N 1
ATOM 1268 C CA . PHE A 1 152 ? -15.883 8.621 -4.158 1.00 96.19 152 PHE A CA 1
ATOM 1269 C C . PHE A 1 152 ? -16.602 9.500 -5.189 1.00 96.19 152 PHE A C 1
ATOM 1271 O O . PHE A 1 152 ? -16.040 10.507 -5.627 1.00 96.19 152 PHE A O 1
ATOM 1278 N N . SER A 1 153 ? -17.869 9.215 -5.509 1.00 95.38 153 SER A N 1
ATOM 1279 C CA . SER A 1 153 ? -18.705 10.102 -6.328 1.00 95.38 153 SER A CA 1
ATOM 1280 C C . SER A 1 153 ? -18.829 11.501 -5.719 1.00 95.38 153 SER A C 1
ATOM 1282 O O . SER A 1 153 ? -18.768 12.485 -6.456 1.00 95.38 153 SER A O 1
ATOM 1284 N N . SER A 1 154 ? -18.942 11.630 -4.389 1.00 93.69 154 SER A N 1
ATOM 1285 C CA . SER A 1 154 ? -19.026 12.943 -3.725 1.00 93.69 154 SER A CA 1
ATOM 1286 C C . SER A 1 154 ? -17.759 13.795 -3.886 1.00 93.69 154 SER A C 1
ATOM 1288 O O . SER A 1 154 ? -17.828 15.020 -3.809 1.00 93.69 154 SER A O 1
ATOM 1290 N N . HIS A 1 155 ? -16.615 13.159 -4.151 1.00 91.88 155 HIS A N 1
ATOM 1291 C CA . HIS A 1 155 ? -15.323 13.811 -4.358 1.00 91.88 155 HIS A CA 1
ATOM 1292 C C . HIS A 1 155 ? -15.005 14.056 -5.845 1.00 91.88 155 HIS A C 1
ATOM 1294 O O . HIS A 1 155 ? -14.439 15.094 -6.177 1.00 91.88 155 HIS A O 1
ATOM 1300 N N . PHE A 1 156 ? -15.394 13.149 -6.751 1.00 90.19 156 PHE A N 1
ATOM 1301 C CA . PHE A 1 156 ? -15.156 13.291 -8.197 1.00 90.19 156 PHE A CA 1
ATOM 1302 C C . PHE A 1 156 ? -16.195 14.150 -8.937 1.00 90.19 156 PHE A C 1
ATOM 1304 O O . PHE A 1 156 ? -15.858 14.768 -9.946 1.00 90.19 156 PHE A O 1
ATOM 1311 N N . ASN A 1 157 ? -17.451 14.187 -8.483 1.00 91.12 157 ASN A N 1
ATOM 1312 C CA . ASN A 1 157 ? -18.518 14.910 -9.187 1.00 91.12 157 ASN A CA 1
ATOM 1313 C C . ASN A 1 157 ? -18.413 16.452 -9.121 1.00 91.12 157 ASN A C 1
ATOM 1315 O O . ASN A 1 157 ? -18.781 17.082 -10.112 1.00 91.12 157 ASN A O 1
ATOM 1319 N N . PRO A 1 158 ? -17.935 17.089 -8.026 1.00 90.81 158 PRO A N 1
ATOM 1320 C CA . PRO A 1 158 ? -17.807 18.551 -7.964 1.00 90.81 158 PRO A CA 1
ATOM 1321 C C . PRO A 1 158 ? -16.763 19.137 -8.923 1.00 90.81 158 PRO A C 1
ATOM 1323 O O . PRO A 1 158 ? -16.951 20.248 -9.412 1.00 90.81 158 PRO A O 1
ATOM 1326 N N . ASP A 1 159 ? -15.684 18.399 -9.203 1.00 87.31 159 ASP A N 1
ATOM 1327 C CA . ASP A 1 159 ? -14.662 18.773 -10.185 1.00 87.31 159 ASP A CA 1
ATOM 1328 C C . ASP A 1 159 ? -14.245 17.543 -11.017 1.00 87.31 159 ASP A C 1
ATOM 1330 O O . ASP A 1 159 ? -13.358 16.772 -10.627 1.00 87.31 159 ASP A O 1
ATOM 1334 N N . PRO A 1 160 ? -14.852 17.362 -12.205 1.00 87.62 160 PRO A N 1
ATOM 1335 C CA . PRO A 1 160 ? -14.502 16.286 -13.123 1.00 87.62 160 PRO A CA 1
ATOM 1336 C C . PRO A 1 160 ? -13.070 16.342 -13.676 1.00 87.62 160 PRO A C 1
ATOM 1338 O O . PRO A 1 160 ? -12.694 15.415 -14.398 1.00 87.62 160 PRO A O 1
ATOM 1341 N N . SER A 1 161 ? -12.266 17.368 -13.377 1.00 90.88 161 SER A N 1
ATOM 1342 C CA . SER A 1 161 ? -10.853 17.405 -13.758 1.00 90.88 161 SER A CA 1
ATOM 1343 C C . SER A 1 161 ? -9.965 16.519 -12.876 1.00 90.88 161 SER A C 1
ATOM 1345 O O . SER A 1 161 ? -8.850 16.210 -13.289 1.00 90.88 161 SER A O 1
ATOM 1347 N N . PHE A 1 162 ? -10.441 16.029 -11.725 1.00 93.94 162 PHE A N 1
ATOM 1348 C CA . PHE A 1 162 ? -9.706 15.032 -10.942 1.00 93.94 162 PHE A CA 1
ATOM 1349 C C . PHE A 1 162 ? -9.739 13.637 -11.590 1.00 93.94 162 PHE A C 1
ATOM 1351 O O . PHE A 1 162 ? -10.765 13.172 -12.103 1.00 93.94 162 PHE A O 1
ATOM 1358 N N . HIS A 1 163 ? -8.585 12.963 -11.554 1.00 94.94 163 HIS A N 1
ATOM 1359 C CA . HIS A 1 163 ? -8.375 11.604 -12.073 1.00 94.94 163 HIS A CA 1
ATOM 1360 C C . HIS A 1 163 ? -8.201 10.588 -10.929 1.00 94.94 163 HIS A C 1
ATOM 1362 O O . HIS A 1 163 ? -8.609 9.432 -11.064 1.00 94.94 163 HIS A O 1
ATOM 1368 N N . SER A 1 164 ? -7.662 11.026 -9.784 1.00 96.25 164 SER A N 1
ATOM 1369 C CA . SER A 1 164 ? -7.562 10.226 -8.559 1.00 96.25 164 SER A CA 1
ATOM 1370 C C . SER A 1 164 ? -7.880 11.021 -7.296 1.00 96.25 164 SER A C 1
ATOM 1372 O O . SER A 1 164 ? -7.541 12.199 -7.188 1.00 96.25 164 SER A O 1
ATOM 1374 N N . ILE A 1 165 ? -8.436 10.328 -6.310 1.00 94.88 165 ILE A N 1
ATOM 1375 C CA . ILE A 1 165 ? -8.522 10.730 -4.909 1.00 94.88 165 ILE A CA 1
ATOM 1376 C C . ILE A 1 165 ? -7.349 10.080 -4.159 1.00 94.88 165 ILE A C 1
ATOM 1378 O O . ILE A 1 165 ? -6.997 8.935 -4.444 1.00 94.88 165 ILE A O 1
ATOM 1382 N N . PHE A 1 166 ? -6.763 10.773 -3.185 1.00 94.44 166 PHE A N 1
ATOM 1383 C CA . PHE A 1 166 ? -5.721 10.237 -2.306 1.00 94.44 166 PHE A CA 1
ATOM 1384 C C . PHE A 1 166 ? -6.114 10.416 -0.836 1.00 94.44 166 PHE A C 1
ATOM 1386 O O . PHE A 1 166 ? -6.298 11.548 -0.380 1.00 94.44 166 PHE A O 1
ATOM 1393 N N . TYR A 1 167 ? -6.210 9.317 -0.085 1.00 93.25 167 TYR A N 1
ATOM 1394 C CA . TYR A 1 167 ? -6.464 9.346 1.361 1.00 93.25 167 TYR A CA 1
ATOM 1395 C C . TYR A 1 167 ? -5.156 9.146 2.126 1.00 93.25 167 TYR A C 1
ATOM 1397 O O . TYR A 1 167 ? -4.324 8.320 1.744 1.00 93.25 167 TYR A O 1
ATOM 1405 N N . ASN A 1 168 ? -4.991 9.877 3.231 1.00 91.06 168 ASN A N 1
ATOM 1406 C CA . ASN A 1 168 ? -3.943 9.595 4.214 1.00 91.06 168 ASN A CA 1
ATOM 1407 C C . ASN A 1 168 ? -4.138 8.211 4.852 1.00 91.06 168 ASN A C 1
ATOM 1409 O O . ASN A 1 168 ? -5.241 7.664 4.837 1.00 91.06 168 ASN A O 1
ATOM 1413 N N . LYS A 1 169 ? -3.066 7.659 5.425 1.00 91.50 169 LYS A N 1
ATOM 1414 C CA . LYS A 1 169 ? -3.043 6.330 6.039 1.00 91.50 169 LYS A CA 1
ATOM 1415 C C . LYS A 1 169 ? -2.580 6.433 7.493 1.00 91.50 169 LYS A C 1
ATOM 1417 O O . LYS A 1 169 ? -1.615 7.132 7.796 1.00 91.50 169 LYS A O 1
ATOM 1422 N N . ARG A 1 170 ? -3.302 5.767 8.390 1.00 91.06 170 ARG A N 1
ATOM 1423 C CA . ARG A 1 170 ? -3.171 5.854 9.845 1.00 91.06 170 ARG A CA 1
ATOM 1424 C C . ARG A 1 170 ? -2.910 4.466 10.409 1.00 91.06 170 ARG A C 1
ATOM 1426 O O . ARG A 1 170 ? -3.779 3.598 10.347 1.00 91.06 170 ARG A O 1
ATOM 1433 N N . ASP A 1 171 ? -1.724 4.270 10.968 1.00 93.00 171 ASP A N 1
ATOM 1434 C CA . ASP A 1 171 ? -1.325 2.983 11.534 1.00 93.00 171 ASP A CA 1
ATOM 1435 C C . ASP A 1 171 ? -2.129 2.679 12.814 1.00 93.00 171 ASP A C 1
ATOM 1437 O O . ASP A 1 171 ? -2.389 3.567 13.636 1.00 93.00 171 ASP A O 1
ATOM 1441 N N . VAL A 1 172 ? -2.513 1.415 13.013 1.00 93.50 172 VAL A N 1
ATOM 1442 C CA . VAL A 1 172 ? -3.195 0.940 14.228 1.00 93.50 172 VAL A CA 1
ATOM 1443 C C . VAL A 1 172 ? -2.591 -0.358 14.768 1.00 93.50 172 VAL A C 1
ATOM 1445 O O . VAL A 1 172 ? -2.128 -1.212 14.013 1.00 93.50 172 VAL A O 1
ATOM 1448 N N . GLU A 1 173 ? -2.635 -0.508 16.092 1.00 93.88 173 GLU A N 1
ATOM 1449 C CA . GLU A 1 173 ? -2.316 -1.745 16.816 1.00 93.88 173 GLU A CA 1
ATOM 1450 C C . GLU A 1 173 ? -3.644 -2.469 17.153 1.00 93.88 173 GLU A C 1
ATOM 1452 O O . GLU A 1 173 ? -4.559 -1.842 17.701 1.00 93.88 173 GLU A O 1
ATOM 1457 N N . VAL A 1 174 ? -3.770 -3.772 16.873 1.00 94.75 174 VAL A N 1
ATOM 1458 C CA . VAL A 1 174 ? -4.944 -4.613 17.230 1.00 94.75 174 VAL A CA 1
ATOM 1459 C C . VAL A 1 174 ? -4.528 -5.796 18.110 1.00 94.75 174 VAL A C 1
ATOM 1461 O O . VAL A 1 174 ? -3.379 -6.213 18.064 1.00 94.75 174 VAL A O 1
ATOM 1464 N N . GLN A 1 175 ? -5.423 -6.351 18.932 1.00 94.62 175 GLN A N 1
ATOM 1465 C CA . GLN A 1 175 ? -5.115 -7.560 19.720 1.00 94.62 175 GLN A CA 1
ATOM 1466 C C . GLN A 1 175 ? -5.153 -8.831 18.853 1.00 94.62 175 GLN A C 1
ATOM 1468 O O . GLN A 1 175 ? -5.921 -8.883 17.889 1.00 94.62 175 GLN A O 1
ATOM 1473 N N . LYS A 1 176 ? -4.349 -9.850 19.192 1.00 93.50 176 LYS A N 1
ATOM 1474 C CA . LYS A 1 176 ? -4.335 -11.148 18.493 1.00 93.50 176 LYS A CA 1
ATOM 1475 C C . LYS A 1 176 ? -5.604 -11.943 18.792 1.00 93.50 176 LYS A C 1
ATOM 1477 O O . LYS A 1 176 ? -5.949 -12.168 19.952 1.00 93.50 176 LYS A O 1
ATOM 1482 N N . VAL A 1 177 ? -6.291 -12.401 17.753 1.00 93.88 177 VAL A N 1
ATOM 1483 C CA . VAL A 1 177 ? -7.404 -13.347 17.880 1.00 93.88 177 VAL A CA 1
ATOM 1484 C C . VAL A 1 177 ? -6.833 -14.760 17.800 1.00 93.88 177 VAL A C 1
ATOM 1486 O O . VAL A 1 177 ? -6.180 -15.115 16.825 1.00 93.88 177 VAL A O 1
ATOM 1489 N N . LYS A 1 178 ? -7.053 -15.565 18.843 1.00 87.25 178 LYS A N 1
ATOM 1490 C CA . LYS A 1 178 ? -6.434 -16.893 18.978 1.00 87.25 178 LYS A CA 1
ATOM 1491 C C . LYS A 1 178 ? -7.036 -17.924 18.017 1.00 87.25 178 LYS A C 1
ATOM 1493 O O . LYS A 1 178 ? -6.301 -18.681 17.395 1.00 87.25 178 LYS A O 1
ATOM 1498 N N . ASN A 1 179 ? -8.364 -17.939 17.900 1.00 89.25 179 ASN A N 1
ATOM 1499 C CA . ASN A 1 179 ? -9.125 -18.812 17.008 1.00 89.25 179 ASN A CA 1
ATOM 1500 C C . ASN A 1 179 ? -10.193 -17.981 16.287 1.00 89.25 179 ASN A C 1
ATOM 1502 O O . ASN A 1 179 ? -10.760 -17.068 16.883 1.00 89.25 179 ASN A O 1
ATOM 1506 N N . VAL A 1 180 ? -10.592 -18.356 15.068 1.00 94.31 180 VAL A N 1
ATOM 1507 C CA . VAL A 1 180 ? -11.666 -17.646 14.335 1.00 94.31 180 VAL A CA 1
ATOM 1508 C C . VAL A 1 180 ? -13.001 -17.602 15.106 1.00 94.31 180 VAL A C 1
ATOM 1510 O O . VAL A 1 180 ? -13.764 -16.655 14.959 1.00 94.31 180 VAL A O 1
ATOM 1513 N N . LYS A 1 181 ? -13.254 -18.563 16.007 1.00 92.38 181 LYS A N 1
ATOM 1514 C CA . LYS A 1 181 ? -14.410 -18.569 16.933 1.00 92.38 181 LYS A CA 1
ATOM 1515 C C . LYS A 1 181 ? -14.482 -17.336 17.843 1.00 92.38 181 LYS A C 1
ATOM 1517 O O . LYS A 1 181 ? -15.575 -16.933 18.224 1.00 92.38 181 LYS A O 1
ATOM 1522 N N . ASP A 1 182 ? -13.329 -16.765 18.185 1.00 92.81 182 ASP A N 1
ATOM 1523 C CA . ASP A 1 182 ? -13.190 -15.641 19.116 1.00 92.81 182 ASP A CA 1
ATOM 1524 C C . ASP A 1 182 ? -13.180 -14.286 18.380 1.00 92.81 182 ASP A C 1
ATOM 1526 O O . ASP A 1 182 ? -13.007 -13.231 18.990 1.00 92.81 182 ASP A O 1
ATOM 1530 N N . PHE A 1 183 ? -13.330 -14.296 17.051 1.00 95.06 183 PHE A N 1
ATOM 1531 C CA . PHE A 1 183 ? -13.286 -13.102 16.219 1.00 95.06 183 PHE A CA 1
ATOM 1532 C C . PHE A 1 183 ? -14.585 -12.291 16.361 1.00 95.06 183 PHE A C 1
ATOM 1534 O O . PHE A 1 183 ? -15.680 -12.765 16.060 1.00 95.06 183 PHE A O 1
ATOM 1541 N N . SER A 1 184 ? -14.463 -11.034 16.792 1.00 95.19 184 SER A N 1
ATOM 1542 C CA . SER A 1 184 ? -15.568 -10.071 16.836 1.00 95.19 184 SER A CA 1
ATOM 1543 C C . SER A 1 184 ? -15.095 -8.700 16.374 1.00 95.19 184 SER A C 1
ATOM 1545 O O . SER A 1 184 ? -14.105 -8.162 16.878 1.00 95.19 184 SER A O 1
ATOM 1547 N N . PHE A 1 185 ? -15.855 -8.100 15.460 1.00 96.44 185 PHE A N 1
ATOM 1548 C CA . PHE A 1 185 ? -15.640 -6.734 15.007 1.00 96.44 185 PHE A CA 1
ATOM 1549 C C . PHE A 1 185 ? -15.832 -5.740 16.142 1.00 96.44 185 PHE A C 1
ATOM 1551 O O . PHE A 1 185 ? -14.977 -4.869 16.327 1.00 96.44 185 PHE A O 1
ATOM 1558 N N . ARG A 1 186 ? -16.898 -5.895 16.940 1.00 94.50 186 ARG A N 1
ATOM 1559 C CA . ARG A 1 186 ? -17.158 -5.075 18.127 1.00 94.50 186 ARG A CA 1
ATOM 1560 C C . ARG A 1 186 ? -15.933 -4.960 19.013 1.00 94.50 186 ARG A C 1
ATOM 1562 O O . ARG A 1 186 ? -15.565 -3.843 19.382 1.00 94.50 186 ARG A O 1
ATOM 1569 N N . GLN A 1 187 ? -15.305 -6.090 19.328 1.00 94.81 187 GLN A N 1
ATOM 1570 C CA . GLN A 1 187 ? -14.190 -6.088 20.259 1.00 94.81 187 GLN A CA 1
ATOM 1571 C C . GLN A 1 187 ? -12.875 -5.676 19.605 1.00 94.81 187 GLN A C 1
ATOM 1573 O O . GLN A 1 187 ? -12.181 -4.836 20.172 1.00 94.81 187 GLN A O 1
ATOM 1578 N N . LEU A 1 188 ? -12.585 -6.127 18.379 1.00 95.50 188 LEU A N 1
ATOM 1579 C CA . LEU A 1 188 ? -11.416 -5.667 17.622 1.00 95.50 188 LEU A CA 1
ATOM 1580 C C . LEU A 1 188 ? -11.389 -4.140 17.497 1.00 95.50 188 LEU A C 1
ATOM 1582 O O . LEU A 1 188 ? -10.399 -3.518 17.885 1.00 95.50 188 LEU A O 1
ATOM 1586 N N . PHE A 1 189 ? -12.491 -3.517 17.063 1.00 95.19 189 PHE A N 1
ATOM 1587 C CA . PHE A 1 189 ? -12.594 -2.057 17.000 1.00 95.19 189 PHE A CA 1
ATOM 1588 C C . PHE A 1 189 ? -12.587 -1.391 18.382 1.00 95.19 189 PHE A C 1
ATOM 1590 O O . PHE A 1 189 ? -12.070 -0.286 18.492 1.00 95.19 189 PHE A O 1
ATOM 1597 N N . SER A 1 190 ? -13.108 -2.025 19.438 1.00 93.88 190 SER A N 1
ATOM 1598 C CA . SER A 1 190 ? -13.076 -1.462 20.800 1.00 93.88 190 SER A CA 1
ATOM 1599 C C . SER A 1 190 ? -11.701 -1.537 21.478 1.00 93.88 190 SER A C 1
ATOM 1601 O O . SER A 1 190 ? -11.433 -0.756 22.390 1.00 93.88 190 SER A O 1
ATOM 1603 N N . THR A 1 191 ? -10.845 -2.480 21.080 1.00 93.81 191 THR A N 1
ATOM 1604 C CA . THR A 1 191 ? -9.501 -2.679 21.659 1.00 93.81 191 THR A CA 1
ATOM 1605 C C . THR A 1 191 ? -8.376 -2.110 20.789 1.00 93.81 191 THR A C 1
ATOM 1607 O O . THR A 1 191 ? -7.244 -1.973 21.255 1.00 93.81 191 THR A O 1
ATOM 1610 N N . MET A 1 192 ? -8.695 -1.754 19.538 1.00 94.44 192 MET A N 1
ATOM 1611 C CA . MET A 1 192 ? -7.811 -1.091 18.580 1.00 94.44 192 MET A CA 1
ATOM 1612 C C . MET A 1 192 ? -7.194 0.185 19.166 1.00 94.44 192 MET A C 1
ATOM 1614 O O . MET A 1 192 ? -7.890 1.046 19.713 1.00 94.44 192 MET A O 1
ATOM 1618 N N . LYS A 1 193 ? -5.883 0.352 18.985 1.00 91.81 193 LYS A N 1
ATOM 1619 C CA . LYS A 1 193 ? -5.147 1.559 19.378 1.00 91.81 193 LYS A CA 1
ATOM 1620 C C . LYS A 1 193 ? -4.671 2.283 18.129 1.00 91.81 193 LYS A C 1
ATOM 1622 O O . LYS A 1 193 ? -3.850 1.766 17.379 1.00 91.81 193 LYS A O 1
ATOM 1627 N N . ILE A 1 194 ? -5.158 3.502 17.933 1.00 89.50 194 ILE A N 1
ATOM 1628 C CA . ILE A 1 194 ? -4.684 4.384 16.864 1.00 89.50 194 ILE A CA 1
ATOM 1629 C C . ILE A 1 194 ? -3.263 4.859 17.206 1.00 89.50 194 ILE A C 1
ATOM 1631 O O . ILE A 1 194 ? -3.043 5.421 18.287 1.00 89.50 194 ILE A O 1
ATOM 1635 N N . ARG A 1 195 ? -2.297 4.632 16.306 1.00 87.19 195 ARG A N 1
ATOM 1636 C CA . ARG A 1 195 ? -0.929 5.159 16.434 1.00 87.19 195 ARG A CA 1
ATOM 1637 C C . ARG A 1 195 ? -0.896 6.647 16.053 1.00 87.19 195 ARG A C 1
ATOM 1639 O O . ARG A 1 195 ? -1.823 7.188 15.455 1.00 87.19 195 ARG A O 1
ATOM 1646 N N . LYS A 1 196 ? 0.158 7.350 16.469 1.00 78.19 196 LYS A N 1
ATOM 1647 C CA . LYS A 1 196 ? 0.359 8.785 16.183 1.00 78.19 196 LYS A CA 1
ATOM 1648 C C . LYS A 1 196 ? 0.920 9.026 14.780 1.00 78.19 196 LYS A C 1
ATOM 1650 O O . LYS A 1 196 ? 0.809 10.132 14.264 1.00 78.19 196 LYS A O 1
ATOM 1655 N N . GLU A 1 197 ? 1.555 8.005 14.232 1.00 69.88 197 GLU A N 1
ATOM 1656 C CA . GLU A 1 197 ? 2.281 7.970 12.976 1.00 69.88 197 GLU A CA 1
ATOM 1657 C C . GLU A 1 197 ? 1.318 7.963 11.766 1.00 69.88 197 GLU A C 1
ATOM 1659 O O . GLU A 1 197 ? 0.182 7.494 11.865 1.00 69.88 197 GLU A O 1
ATOM 1664 N N . GLU A 1 198 ? 1.756 8.528 10.634 1.00 70.50 198 GLU A N 1
ATOM 1665 C 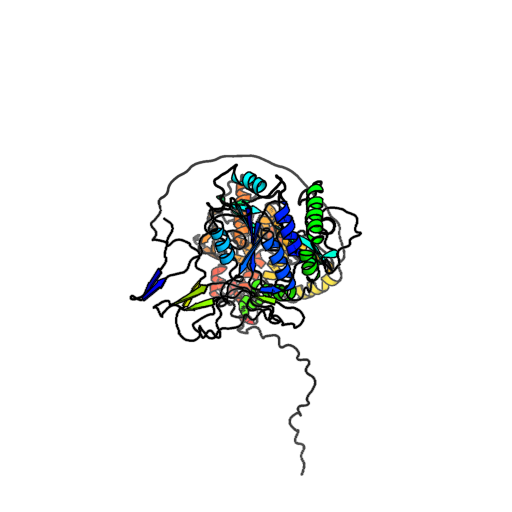CA . GLU A 1 198 ? 1.045 8.488 9.344 1.00 70.50 198 GLU A CA 1
ATOM 1666 C C . GLU A 1 198 ? 1.818 7.615 8.359 1.00 70.50 198 GLU A C 1
ATOM 1668 O O . GLU A 1 198 ? 2.965 7.917 8.013 1.00 70.50 198 GLU A O 1
ATOM 1673 N N . GLY A 1 199 ? 1.184 6.553 7.874 1.00 68.44 199 GLY A N 1
ATOM 1674 C CA . GLY A 1 199 ? 1.678 5.801 6.731 1.00 68.44 199 GLY A CA 1
ATOM 1675 C C . GLY A 1 199 ? 1.535 6.607 5.437 1.00 68.44 199 GLY A C 1
ATOM 1676 O O . GLY A 1 199 ? 0.713 7.521 5.324 1.00 68.44 199 GLY A O 1
ATOM 1677 N N . TYR A 1 200 ? 2.310 6.249 4.412 1.00 79.38 200 TYR A N 1
ATOM 1678 C CA . TYR A 1 200 ? 2.102 6.826 3.086 1.00 79.38 200 TYR A CA 1
ATOM 1679 C C . TYR A 1 200 ? 0.767 6.321 2.518 1.00 79.38 200 TYR A C 1
ATOM 1681 O O . TYR A 1 200 ? 0.544 5.114 2.425 1.00 79.38 200 TYR A O 1
ATOM 1689 N N . GLY A 1 201 ? -0.116 7.255 2.159 1.00 89.69 201 GLY A N 1
ATOM 1690 C CA . GLY A 1 201 ? -1.486 6.988 1.713 1.00 89.69 201 GLY A CA 1
ATOM 1691 C C . GLY A 1 201 ? -1.628 6.179 0.418 1.00 89.69 201 GLY A C 1
ATOM 1692 O O . GLY A 1 201 ? -0.643 5.769 -0.203 1.00 89.69 201 GLY A O 1
ATOM 1693 N N . LYS A 1 202 ? -2.880 5.974 -0.004 1.00 93.94 202 LYS A N 1
ATOM 1694 C CA . LYS A 1 202 ? -3.245 5.210 -1.210 1.00 93.94 202 LYS A CA 1
ATOM 1695 C C . LYS A 1 202 ? -4.197 5.989 -2.116 1.00 93.94 202 LYS A C 1
ATOM 1697 O O . LYS A 1 202 ? -4.943 6.860 -1.658 1.00 93.94 202 LYS A O 1
ATOM 1702 N N . SER A 1 203 ? -4.177 5.637 -3.401 1.00 94.25 203 SER A N 1
ATOM 1703 C CA . SER A 1 203 ? -5.032 6.229 -4.432 1.00 94.25 203 SER A CA 1
ATOM 1704 C C . SER A 1 203 ? -6.284 5.403 -4.715 1.00 94.25 203 SER A C 1
ATOM 1706 O O . SER A 1 203 ? -6.236 4.175 -4.808 1.00 94.25 203 SER A O 1
ATOM 1708 N N . ILE A 1 204 ? -7.385 6.118 -4.935 1.00 96.56 204 ILE A N 1
ATOM 1709 C CA . ILE A 1 204 ? -8.619 5.629 -5.549 1.00 96.56 204 ILE A CA 1
ATOM 1710 C C . ILE A 1 204 ? -8.774 6.405 -6.853 1.00 96.56 204 ILE A C 1
ATOM 1712 O O . ILE A 1 204 ? -8.612 7.624 -6.872 1.00 96.56 204 ILE A O 1
ATOM 1716 N N . VAL A 1 205 ? -9.062 5.730 -7.958 1.00 97.00 205 VAL A N 1
ATOM 1717 C CA . VAL A 1 205 ? -8.959 6.312 -9.299 1.00 97.00 205 VAL A CA 1
ATOM 1718 C C . VAL A 1 205 ? -10.236 6.111 -10.092 1.00 97.00 205 VAL A C 1
ATOM 1720 O O . VAL A 1 205 ? -10.908 5.091 -9.953 1.00 97.00 205 VAL A O 1
ATOM 1723 N N . ASN A 1 206 ? -10.556 7.072 -10.958 1.00 95.88 206 ASN A N 1
ATOM 1724 C CA . ASN A 1 206 ? -11.536 6.853 -12.012 1.00 95.88 206 ASN A CA 1
ATOM 1725 C C . ASN A 1 206 ? -10.815 6.139 -13.175 1.00 95.88 206 ASN A C 1
ATOM 1727 O O . ASN A 1 206 ? -9.926 6.742 -13.787 1.00 95.88 206 ASN A O 1
ATOM 1731 N N . PRO A 1 207 ? -11.137 4.872 -13.492 1.00 94.75 207 PRO A N 1
ATOM 1732 C CA . PRO A 1 207 ? -10.290 4.043 -14.348 1.00 94.75 207 PRO A CA 1
ATOM 1733 C C . PRO A 1 207 ? -10.266 4.491 -15.815 1.00 94.75 207 PRO A C 1
ATOM 1735 O O . PRO A 1 207 ? -9.295 4.214 -16.521 1.00 94.75 207 PRO A O 1
ATOM 1738 N N . LEU A 1 208 ? -11.276 5.248 -16.256 1.00 92.69 208 LEU A N 1
ATOM 1739 C CA . LEU A 1 208 ? -11.338 5.863 -17.587 1.00 92.69 208 LEU A CA 1
ATOM 1740 C C . LEU A 1 208 ? -10.402 7.078 -17.736 1.00 92.69 208 LEU A C 1
ATOM 1742 O O . LEU A 1 208 ? -10.046 7.434 -18.856 1.00 92.69 208 LEU A O 1
ATOM 1746 N N . LYS A 1 209 ? -9.983 7.705 -16.627 1.00 91.94 209 LYS A N 1
ATOM 1747 C CA . LYS A 1 209 ? -9.066 8.865 -16.603 1.00 91.94 209 LYS A CA 1
ATOM 1748 C C . LYS A 1 209 ? -7.640 8.519 -16.149 1.00 91.94 209 LYS A C 1
ATOM 1750 O O . LYS A 1 209 ? -6.763 9.381 -16.178 1.00 91.94 209 LYS A O 1
ATOM 1755 N N . TYR A 1 210 ? -7.404 7.290 -15.695 1.00 90.81 210 TYR A N 1
ATOM 1756 C CA . TYR A 1 210 ? -6.137 6.851 -15.103 1.00 90.81 210 TYR A CA 1
ATOM 1757 C C . TYR A 1 210 ? -5.419 5.860 -16.035 1.00 90.81 210 TYR A C 1
ATOM 1759 O O . TYR A 1 210 ? -6.043 4.942 -16.570 1.00 90.81 210 TYR A O 1
ATOM 1767 N N . ASN A 1 211 ? -4.122 6.063 -16.272 1.00 87.56 211 ASN A N 1
ATOM 1768 C CA . ASN A 1 211 ? -3.343 5.395 -17.330 1.00 87.56 211 ASN A CA 1
ATOM 1769 C C . ASN A 1 211 ? -1.890 5.075 -16.914 1.00 87.56 211 ASN A C 1
ATOM 1771 O O . ASN A 1 211 ? -0.986 5.088 -17.740 1.00 87.56 211 ASN A O 1
ATOM 1775 N N . SER A 1 212 ? -1.639 4.943 -15.613 1.00 84.31 212 SER A N 1
ATOM 1776 C CA . SER A 1 212 ? -0.341 4.563 -15.045 1.00 84.31 212 SER A CA 1
ATOM 1777 C C . SER A 1 212 ? -0.540 4.255 -13.563 1.00 84.31 212 SER A C 1
ATOM 1779 O O . SER A 1 212 ? -1.204 5.035 -12.886 1.00 84.31 212 SER A O 1
ATOM 1781 N N . THR A 1 213 ? 0.004 3.159 -13.030 1.00 84.62 213 THR A N 1
ATOM 1782 C CA . THR A 1 213 ? -0.122 2.820 -11.595 1.00 84.62 213 THR A CA 1
ATOM 1783 C C . THR A 1 213 ? 1.210 2.877 -10.859 1.00 84.62 213 THR A C 1
ATOM 1785 O O . THR A 1 213 ? 2.274 2.821 -11.466 1.00 84.62 213 THR A O 1
ATOM 1788 N N . TRP A 1 214 ? 1.148 2.959 -9.530 1.00 83.75 214 TRP A N 1
ATOM 1789 C CA . TRP A 1 214 ? 2.287 2.786 -8.629 1.00 83.75 214 TRP A CA 1
ATOM 1790 C C . TRP A 1 214 ? 1.776 2.488 -7.213 1.00 83.75 214 TRP A C 1
ATOM 1792 O O . TRP A 1 214 ? 0.641 2.851 -6.901 1.00 83.75 214 TRP A O 1
ATOM 1802 N N . ILE A 1 215 ? 2.638 1.940 -6.345 1.00 75.19 215 ILE A N 1
ATOM 1803 C CA . ILE A 1 215 ? 2.362 1.445 -4.970 1.00 75.19 215 ILE A CA 1
ATOM 1804 C C . ILE A 1 215 ? 1.380 2.311 -4.150 1.00 75.19 215 ILE A C 1
ATOM 1806 O O . ILE A 1 215 ? 0.604 1.790 -3.343 1.00 75.19 215 ILE A O 1
ATOM 1810 N N . HIS A 1 216 ? 1.454 3.636 -4.322 1.00 83.81 216 HIS A N 1
ATOM 1811 C CA . HIS A 1 216 ? 0.692 4.640 -3.572 1.00 83.81 216 HIS A CA 1
ATOM 1812 C C . HIS A 1 216 ? -0.095 5.599 -4.481 1.00 83.81 216 HIS A C 1
ATOM 1814 O O . HIS A 1 216 ? -1.292 5.811 -4.283 1.00 83.81 216 HIS A O 1
ATOM 1820 N N . HIS A 1 217 ? 0.584 6.213 -5.456 1.00 84.69 217 HIS A N 1
ATOM 1821 C CA . HIS A 1 217 ? 0.019 7.071 -6.504 1.00 84.69 217 HIS A CA 1
ATOM 1822 C C . HIS A 1 217 ? 1.007 7.148 -7.677 1.00 84.69 217 HIS A C 1
ATOM 1824 O O . HIS A 1 217 ? 2.217 7.119 -7.449 1.00 84.69 217 HIS A O 1
ATOM 1830 N N . SER A 1 218 ? 0.519 7.267 -8.914 1.00 84.00 218 SER A N 1
ATOM 1831 C CA . SER A 1 218 ? 1.383 7.447 -10.086 1.00 84.00 218 SER A CA 1
ATOM 1832 C C . SER A 1 218 ? 2.122 8.787 -10.066 1.00 84.00 218 SER A C 1
ATOM 1834 O O . SER A 1 218 ? 1.505 9.847 -9.955 1.00 84.00 218 SER A O 1
ATOM 1836 N N . PHE A 1 219 ? 3.440 8.739 -10.274 1.00 82.31 219 PHE A N 1
ATOM 1837 C CA . PHE A 1 219 ? 4.274 9.925 -10.487 1.00 82.31 219 PHE A CA 1
ATOM 1838 C C . PHE A 1 219 ? 4.089 10.571 -11.870 1.00 82.31 219 PHE A C 1
ATOM 1840 O O . PHE A 1 219 ? 4.547 11.696 -12.067 1.00 82.31 219 PHE A O 1
ATOM 1847 N N . GLN A 1 220 ? 3.438 9.890 -12.823 1.00 87.62 220 GLN A N 1
ATOM 1848 C CA . GLN A 1 220 ? 3.113 10.474 -14.131 1.00 87.62 220 GLN A CA 1
ATOM 1849 C C . GLN A 1 220 ? 1.835 11.323 -14.097 1.00 87.62 220 GLN A C 1
ATOM 1851 O O . GLN A 1 220 ? 1.643 12.159 -14.979 1.00 87.62 220 GLN A O 1
ATOM 1856 N N . LEU A 1 221 ? 0.967 11.151 -13.090 1.00 85.12 221 LEU A N 1
ATOM 1857 C CA . LEU A 1 221 ? -0.240 11.964 -12.973 1.00 85.12 221 LEU A CA 1
ATOM 1858 C C . LEU A 1 221 ? 0.103 13.370 -12.425 1.00 85.12 221 LEU A C 1
ATOM 1860 O O . LEU A 1 221 ? 0.682 13.474 -11.338 1.00 85.12 221 LEU A O 1
ATOM 1864 N N . PRO A 1 222 ? -0.272 14.468 -13.114 1.00 87.06 222 PRO A N 1
ATOM 1865 C CA . PRO A 1 222 ? -0.056 15.822 -12.610 1.00 87.06 222 PRO A CA 1
ATOM 1866 C C . PRO A 1 222 ? -0.762 16.064 -11.270 1.00 87.06 222 PRO A C 1
ATOM 1868 O O . PRO A 1 222 ? -1.880 15.603 -11.045 1.00 87.06 222 PRO A O 1
ATOM 1871 N N . ARG A 1 223 ? -0.122 16.812 -10.363 1.00 85.69 223 ARG A N 1
ATOM 1872 C CA . ARG A 1 223 ? -0.616 16.996 -8.981 1.00 85.69 223 ARG A CA 1
ATOM 1873 C C . ARG A 1 223 ? -1.969 17.703 -8.893 1.00 85.69 223 ARG A C 1
ATOM 1875 O O . ARG A 1 223 ? -2.705 17.466 -7.946 1.00 85.69 223 ARG A O 1
ATOM 1882 N N . ASP A 1 224 ? -2.312 18.528 -9.876 1.00 87.00 224 ASP A N 1
ATOM 1883 C CA . ASP A 1 224 ? -3.620 19.175 -10.021 1.00 87.00 224 ASP A CA 1
ATOM 1884 C C . ASP A 1 224 ? -4.745 18.205 -10.439 1.00 87.00 224 ASP A C 1
ATOM 1886 O O . ASP A 1 224 ? -5.911 18.583 -10.440 1.00 87.00 224 ASP A O 1
ATOM 1890 N N . LYS A 1 225 ? -4.417 16.947 -10.763 1.00 92.38 225 LYS A N 1
ATOM 1891 C CA . LYS A 1 225 ? -5.369 15.860 -11.046 1.00 92.38 225 LYS A CA 1
ATOM 1892 C C . LYS A 1 225 ? -5.568 14.913 -9.854 1.00 92.38 225 LYS A C 1
ATOM 1894 O O . LYS A 1 225 ? -6.332 13.950 -9.970 1.00 92.38 225 LYS A O 1
ATOM 1899 N N . ILE A 1 226 ? -4.915 15.196 -8.720 1.00 91.81 226 ILE A N 1
ATOM 1900 C CA . ILE A 1 226 ? -4.960 14.411 -7.479 1.00 91.81 226 ILE A CA 1
ATOM 1901 C C . ILE A 1 226 ? -5.693 15.205 -6.389 1.00 91.81 226 ILE A C 1
ATOM 1903 O O . ILE A 1 226 ? -5.159 16.169 -5.841 1.00 91.81 226 ILE A O 1
ATOM 1907 N N . LEU A 1 227 ? -6.893 14.763 -6.016 1.00 92.88 227 LEU A N 1
ATOM 1908 C CA . LEU A 1 227 ? -7.641 15.322 -4.891 1.00 92.88 227 LEU A CA 1
ATOM 1909 C C . LEU A 1 227 ? -7.218 14.639 -3.583 1.00 92.88 227 LEU A C 1
ATOM 1911 O O . LEU A 1 227 ? -7.590 13.494 -3.331 1.00 92.88 227 LEU A O 1
ATOM 1915 N N . LYS A 1 228 ? -6.452 15.328 -2.727 1.00 91.44 228 LYS A N 1
ATOM 1916 C CA . LYS A 1 228 ? -6.135 14.809 -1.385 1.00 91.44 228 LYS A CA 1
ATOM 1917 C C . LYS A 1 228 ? -7.293 15.046 -0.409 1.00 91.44 228 LYS A C 1
ATOM 1919 O O . LYS A 1 228 ? -7.753 16.176 -0.253 1.00 91.44 228 LYS A O 1
ATOM 1924 N N . ILE A 1 229 ? -7.695 13.989 0.293 1.00 87.62 229 ILE A N 1
ATOM 1925 C CA . ILE A 1 229 ? -8.704 14.010 1.358 1.00 87.62 229 ILE A CA 1
ATOM 1926 C C . ILE A 1 229 ? -8.018 14.036 2.730 1.00 87.62 229 ILE A C 1
ATOM 1928 O O . ILE A 1 229 ? -6.982 13.403 2.936 1.00 87.62 229 ILE A O 1
ATOM 1932 N N . PHE A 1 230 ? -8.601 14.804 3.657 1.00 82.56 230 PHE A N 1
ATOM 1933 C CA . PHE A 1 230 ? -8.047 15.073 4.993 1.00 82.56 230 PHE A CA 1
ATOM 1934 C C . PHE A 1 230 ? -9.029 14.803 6.148 1.00 82.56 230 PHE A C 1
ATOM 1936 O O . PHE A 1 230 ? -8.606 14.751 7.296 1.00 82.56 230 PHE A O 1
ATOM 1943 N N . ASN A 1 231 ? -10.332 14.646 5.877 1.00 80.25 231 ASN A N 1
ATOM 1944 C CA . ASN A 1 231 ? -11.355 14.351 6.898 1.00 80.25 231 ASN A CA 1
ATOM 1945 C C . ASN A 1 231 ? -11.560 12.842 7.138 1.00 80.25 231 ASN A C 1
ATOM 1947 O O . ASN A 1 231 ? -12.378 12.453 7.967 1.00 80.25 231 ASN A O 1
ATOM 1951 N N . THR A 1 232 ? -10.862 12.010 6.366 1.00 86.75 232 THR A N 1
ATOM 1952 C CA . THR A 1 232 ? -11.010 10.557 6.303 1.00 86.75 232 THR A CA 1
ATOM 1953 C C . THR A 1 232 ? -9.632 9.958 6.062 1.00 86.75 232 THR A C 1
ATOM 1955 O O . THR A 1 232 ? -8.870 10.480 5.246 1.00 86.75 232 THR A O 1
ATOM 1958 N N . GLU A 1 233 ? -9.319 8.863 6.748 1.00 90.81 233 GLU A N 1
ATOM 1959 C CA . GLU A 1 233 ? -8.036 8.167 6.652 1.00 90.81 233 GLU A CA 1
ATOM 1960 C C . GLU A 1 233 ? -8.263 6.664 6.473 1.00 90.81 233 GLU A C 1
ATOM 1962 O O . GLU A 1 233 ? -9.245 6.107 6.968 1.00 90.81 233 GLU A O 1
ATOM 1967 N N . ILE A 1 234 ? -7.337 6.011 5.777 1.00 95.50 234 ILE A N 1
ATOM 1968 C CA . ILE A 1 234 ? -7.244 4.554 5.692 1.00 95.50 234 ILE A CA 1
ATOM 1969 C C . ILE A 1 234 ? -6.649 4.039 7.003 1.00 95.50 234 ILE A C 1
ATOM 1971 O O . ILE A 1 234 ? -5.578 4.480 7.418 1.00 95.50 234 ILE A O 1
ATOM 1975 N N . ILE A 1 235 ? -7.331 3.096 7.642 1.00 95.25 235 ILE A N 1
ATOM 1976 C CA . ILE A 1 235 ? -6.865 2.373 8.825 1.00 95.25 235 ILE A CA 1
ATOM 1977 C C . ILE A 1 235 ? -5.902 1.285 8.342 1.00 95.25 235 ILE A C 1
ATOM 1979 O O . ILE A 1 235 ? -6.334 0.356 7.667 1.00 95.25 235 ILE A O 1
ATOM 1983 N N . HIS A 1 236 ? -4.618 1.388 8.679 1.00 95.62 236 HIS A N 1
ATOM 1984 C CA . HIS A 1 236 ? -3.610 0.380 8.339 1.00 95.62 236 HIS A CA 1
ATOM 1985 C C . HIS A 1 236 ? -3.315 -0.497 9.556 1.00 95.62 236 HIS A C 1
ATOM 1987 O O . HIS A 1 236 ? -2.800 -0.008 10.567 1.00 95.62 236 HIS A O 1
ATOM 1993 N N . VAL A 1 237 ? -3.655 -1.785 9.481 1.00 93.69 237 VAL A N 1
ATOM 1994 C CA . VAL A 1 237 ? -3.502 -2.757 10.581 1.00 93.69 237 VAL A CA 1
ATOM 1995 C C . VAL A 1 237 ? -2.034 -3.174 10.715 1.00 93.69 237 VAL A C 1
ATOM 1997 O O . VAL A 1 237 ? -1.622 -4.260 10.314 1.00 93.69 237 VAL A O 1
ATOM 2000 N N . LYS A 1 238 ? -1.236 -2.256 11.265 1.00 89.25 238 LYS A N 1
ATOM 2001 C CA . LYS A 1 238 ? 0.225 -2.314 11.281 1.00 89.25 238 LYS A CA 1
ATOM 2002 C C . LYS A 1 238 ? 0.768 -3.438 12.158 1.00 89.25 238 LYS A C 1
ATOM 2004 O O . LYS A 1 238 ? 1.650 -4.183 11.734 1.00 89.25 238 LYS A O 1
ATOM 2009 N N . ASP A 1 239 ? 0.240 -3.538 13.375 1.00 86.50 239 ASP A N 1
ATOM 2010 C CA . ASP A 1 239 ? 0.738 -4.434 14.416 1.00 86.50 239 ASP A CA 1
ATOM 2011 C C . ASP A 1 239 ? -0.402 -5.303 14.965 1.00 86.50 239 ASP A C 1
ATOM 2013 O O . ASP A 1 239 ? -1.399 -4.785 15.479 1.00 86.50 239 ASP A O 1
ATOM 2017 N N . ILE A 1 240 ? -0.228 -6.627 14.920 1.00 89.31 240 ILE A N 1
ATOM 2018 C CA . ILE A 1 240 ? -1.015 -7.559 15.734 1.00 89.31 240 ILE A CA 1
ATOM 2019 C C . ILE A 1 240 ? -0.250 -7.738 17.049 1.00 89.31 240 ILE A C 1
ATOM 2021 O O . ILE A 1 240 ? 0.907 -8.154 17.065 1.00 89.31 240 ILE A O 1
ATOM 2025 N N . LEU A 1 241 ? -0.868 -7.365 18.164 1.00 88.25 241 LEU A N 1
ATOM 2026 C CA . LEU A 1 241 ? -0.266 -7.431 19.488 1.00 88.25 241 LEU A CA 1
ATOM 2027 C C . LEU A 1 241 ? -0.308 -8.864 20.021 1.00 88.25 241 LEU A C 1
ATOM 2029 O O . LEU A 1 241 ? -1.365 -9.483 20.036 1.00 88.25 241 LEU A O 1
ATOM 2033 N N . ILE A 1 242 ? 0.807 -9.321 20.599 1.00 85.38 242 ILE A N 1
ATOM 2034 C CA . ILE A 1 242 ? 0.956 -10.628 21.279 1.00 85.38 242 ILE A CA 1
ATOM 2035 C C . ILE A 1 242 ? -0.099 -10.843 22.393 1.00 85.38 242 ILE A C 1
ATOM 2037 O O . ILE A 1 242 ? -0.379 -11.971 22.786 1.00 85.38 242 ILE A O 1
ATOM 2041 N N . VAL A 1 243 ? -0.702 -9.765 22.907 1.00 88.06 243 VAL A N 1
ATOM 2042 C CA . VAL A 1 243 ? -1.814 -9.829 23.864 1.00 88.06 243 VAL A CA 1
ATOM 2043 C C . VAL A 1 243 ? -3.096 -10.259 23.147 1.00 88.06 243 VAL A C 1
ATOM 2045 O O . VAL A 1 243 ? -3.571 -9.548 22.259 1.00 88.06 243 VAL A O 1
ATOM 2048 N N . GLU A 1 244 ? -3.671 -11.380 23.586 1.00 90.19 244 GLU A N 1
ATOM 2049 C CA . GLU A 1 244 ? -4.934 -11.923 23.071 1.00 90.19 244 GLU A CA 1
ATOM 2050 C C . GLU A 1 244 ? -6.106 -10.934 23.225 1.00 90.19 244 GLU A C 1
ATOM 2052 O O . GLU A 1 244 ? -6.107 -10.081 24.118 1.00 90.19 244 GLU A O 1
ATOM 2057 N N . LEU A 1 245 ? -7.098 -11.039 22.335 1.00 91.69 245 LEU A N 1
ATOM 2058 C CA . LEU A 1 245 ? -8.295 -10.196 22.315 1.00 91.69 245 LEU A CA 1
ATOM 2059 C C . LEU A 1 245 ? -9.093 -10.323 23.623 1.00 91.69 245 LEU A C 1
ATOM 2061 O O . LEU A 1 245 ? -9.650 -11.377 23.927 1.00 91.69 245 LEU A O 1
ATOM 2065 N N . ASP A 1 246 ? -9.193 -9.229 24.382 1.00 88.12 246 ASP A N 1
ATOM 2066 C CA . ASP A 1 246 ? -9.959 -9.211 25.629 1.00 88.12 246 ASP A CA 1
ATOM 2067 C C . ASP A 1 246 ? -11.456 -9.072 25.327 1.00 88.12 246 ASP A C 1
ATOM 2069 O O . ASP A 1 246 ? -11.988 -7.965 25.230 1.00 88.12 246 ASP A O 1
ATOM 2073 N N . LEU A 1 247 ? -12.141 -10.213 25.210 1.00 88.00 247 LEU A N 1
ATOM 2074 C CA . LEU A 1 247 ? -13.591 -10.317 25.000 1.00 88.00 247 LEU A CA 1
ATOM 2075 C C . LEU A 1 247 ? -14.446 -9.675 26.113 1.00 88.00 247 LEU A C 1
ATOM 2077 O O . LEU A 1 247 ? -15.648 -9.503 25.920 1.00 88.00 247 LEU A O 1
ATOM 2081 N N . ASN A 1 248 ? -13.855 -9.301 27.254 1.00 88.44 248 ASN A N 1
ATOM 2082 C CA . ASN A 1 248 ? -14.550 -8.681 28.385 1.00 88.44 248 ASN A CA 1
ATOM 2083 C C . ASN A 1 248 ? -14.227 -7.183 28.551 1.00 88.44 248 ASN A C 1
ATOM 2085 O O . ASN A 1 248 ? -14.814 -6.534 29.424 1.00 88.44 248 ASN A O 1
ATOM 2089 N N . ALA A 1 249 ? -13.320 -6.611 27.745 1.00 84.38 249 ALA A N 1
ATOM 2090 C CA . ALA A 1 249 ? -12.925 -5.210 27.889 1.00 84.38 249 ALA A CA 1
ATOM 2091 C C . ALA A 1 249 ? -14.132 -4.257 27.716 1.00 84.38 249 ALA A C 1
ATOM 2093 O O . ALA A 1 249 ? -14.927 -4.441 26.787 1.00 84.38 249 ALA A O 1
ATOM 2094 N N . PRO A 1 250 ? -14.276 -3.208 28.557 1.00 89.25 250 PRO A N 1
ATOM 2095 C CA . PRO A 1 250 ? -15.399 -2.276 28.476 1.00 89.25 250 PRO A CA 1
ATOM 2096 C C . PRO A 1 250 ? -15.519 -1.605 27.102 1.00 89.25 250 PRO A C 1
ATOM 2098 O O . PRO A 1 250 ? -14.611 -0.890 26.673 1.00 89.25 250 PRO A O 1
ATOM 2101 N N . PHE A 1 251 ? -16.664 -1.799 26.440 1.00 91.00 251 PHE A N 1
ATOM 2102 C CA . PHE A 1 251 ? -16.873 -1.326 25.072 1.00 91.00 251 PHE A CA 1
ATOM 2103 C C . PHE A 1 251 ? -16.722 0.197 24.941 1.00 91.00 251 PHE A C 1
ATOM 2105 O O . PHE A 1 251 ? -17.476 0.977 25.532 1.00 91.00 251 PHE A O 1
ATOM 2112 N N . LYS A 1 252 ? -15.758 0.617 24.121 1.00 89.94 252 LYS A N 1
ATOM 2113 C CA . LYS A 1 252 ? -15.402 2.011 23.862 1.00 89.94 252 LYS A CA 1
ATOM 2114 C C . LYS A 1 252 ? -14.696 2.121 22.513 1.00 89.94 252 LYS A C 1
ATOM 2116 O O . LYS A 1 252 ? -13.531 1.761 22.387 1.00 89.94 252 LYS A O 1
ATOM 2121 N N . LEU A 1 253 ? -15.371 2.694 21.520 1.00 91.62 253 LEU A N 1
ATOM 2122 C CA . LEU A 1 253 ? -14.752 2.925 20.217 1.00 91.62 253 LEU A CA 1
ATOM 2123 C C . LEU A 1 253 ? -13.672 4.023 20.263 1.00 91.62 253 LEU A C 1
ATOM 2125 O O . LEU A 1 253 ? -13.862 5.052 20.927 1.00 91.62 253 LEU A O 1
ATOM 2129 N N . PRO A 1 254 ? -12.573 3.857 19.504 1.00 89.88 254 PRO A N 1
ATOM 2130 C CA . PRO A 1 254 ? -11.716 4.950 19.076 1.00 89.88 254 PRO A CA 1
ATOM 2131 C C . PRO A 1 254 ? -12.521 6.041 18.363 1.00 89.88 254 PRO A C 1
ATOM 2133 O O . PRO A 1 254 ? -13.566 5.784 17.757 1.00 89.88 254 PRO A O 1
ATOM 2136 N N . LYS A 1 255 ? -12.017 7.273 18.424 1.00 88.31 255 LYS A N 1
ATOM 2137 C CA . LYS A 1 255 ? -12.590 8.421 17.713 1.00 88.31 255 LYS A CA 1
ATOM 2138 C C . LYS A 1 255 ? -11.919 8.594 16.353 1.00 88.31 255 LYS A C 1
ATOM 2140 O O . LYS A 1 255 ? -10.786 8.149 16.173 1.00 88.31 255 LYS A O 1
ATOM 2145 N N . VAL A 1 256 ? -12.594 9.261 15.420 1.00 81.44 256 VAL A N 1
ATOM 2146 C CA . VAL A 1 256 ? -11.976 9.720 14.166 1.00 81.44 256 VAL A CA 1
ATOM 2147 C C . VAL A 1 256 ? -10.819 10.661 14.508 1.00 81.44 256 VAL A C 1
ATOM 2149 O O . VAL A 1 256 ? -10.949 11.501 15.407 1.00 81.44 256 VAL A O 1
ATOM 2152 N N . PHE A 1 257 ? -9.693 10.520 13.806 1.00 73.38 257 PHE A N 1
ATOM 2153 C CA . PHE A 1 257 ? -8.515 11.362 14.005 1.00 73.38 257 PHE A CA 1
ATOM 2154 C C . PHE A 1 257 ? -8.874 12.856 13.906 1.00 73.38 257 PHE A C 1
ATOM 2156 O O . PHE A 1 257 ? -9.681 13.265 13.077 1.00 73.38 257 PHE A O 1
ATOM 2163 N N . GLY A 1 258 ? -8.319 13.671 14.806 1.00 66.06 258 GLY A N 1
ATOM 2164 C CA . GLY A 1 258 ? -8.631 15.102 14.901 1.00 66.06 258 GLY A CA 1
ATOM 2165 C C . GLY A 1 258 ? -10.005 15.462 15.495 1.00 66.06 258 GLY A C 1
ATOM 2166 O O . GLY A 1 258 ? -10.262 16.648 15.683 1.00 66.06 258 GLY A O 1
ATOM 2167 N N . THR A 1 259 ? -10.873 14.497 15.833 1.00 73.56 259 THR A N 1
ATOM 2168 C CA . THR A 1 259 ? -12.216 14.771 16.392 1.00 73.56 259 THR A CA 1
ATOM 2169 C C . THR A 1 259 ? -12.325 14.454 17.889 1.00 73.56 259 THR A C 1
ATOM 2171 O O . THR A 1 259 ? -11.755 13.483 18.391 1.00 73.56 259 THR A O 1
ATOM 2174 N N . GLU A 1 260 ? -13.117 15.245 18.622 1.00 71.94 260 GLU A N 1
ATOM 2175 C CA . GLU A 1 260 ? -13.376 15.005 20.051 1.00 71.94 260 GLU A CA 1
ATOM 2176 C C . GLU A 1 260 ? -14.654 14.202 20.343 1.00 71.94 260 GLU A C 1
ATOM 2178 O O . GLU A 1 260 ? -14.850 13.778 21.483 1.00 71.94 260 GLU A O 1
ATOM 2183 N N . SER A 1 261 ? -15.513 13.939 19.357 1.00 77.50 261 SER A N 1
ATOM 2184 C CA . SER A 1 261 ? -16.844 13.346 19.581 1.00 77.50 261 SER A CA 1
ATOM 2185 C C . SER A 1 261 ? -17.196 12.165 18.675 1.00 77.50 261 SER A C 1
ATOM 2187 O O . SER A 1 261 ? -18.015 11.337 19.072 1.00 77.50 261 SER A O 1
ATOM 2189 N N . GLU A 1 262 ? -16.607 12.058 17.485 1.00 86.44 262 GLU A N 1
ATOM 2190 C CA . GLU A 1 262 ? -17.107 11.164 16.441 1.00 86.44 262 GLU A CA 1
ATOM 2191 C C . GLU A 1 262 ? -16.420 9.785 16.492 1.00 86.44 262 GLU A C 1
ATOM 2193 O O . GLU A 1 262 ? -15.190 9.727 16.502 1.00 86.44 262 GLU A O 1
ATOM 2198 N N . PRO A 1 263 ? -17.154 8.655 16.529 1.00 91.56 263 PRO A N 1
ATOM 2199 C CA . PRO A 1 263 ? -16.543 7.328 16.571 1.00 91.56 263 PRO A CA 1
ATOM 2200 C C . PRO A 1 263 ? -15.977 6.915 15.204 1.00 91.56 263 PRO A C 1
ATOM 2202 O O . PRO A 1 263 ? -16.551 7.223 14.153 1.00 91.56 263 PRO A O 1
ATOM 2205 N N . LEU A 1 264 ? -14.869 6.165 15.225 1.00 91.12 264 LEU A N 1
ATOM 2206 C CA . LEU A 1 264 ? -14.140 5.685 14.040 1.00 91.12 264 LEU A CA 1
ATOM 2207 C C . LEU A 1 264 ? -15.013 4.844 13.089 1.00 91.12 264 LEU A C 1
ATOM 2209 O O . LEU A 1 264 ? -14.828 4.891 11.878 1.00 91.12 264 LEU A O 1
ATOM 2213 N N . ILE A 1 265 ? -16.013 4.152 13.634 1.00 93.56 265 ILE A N 1
ATOM 2214 C CA . ILE A 1 265 ? -17.057 3.423 12.908 1.00 93.56 265 ILE A CA 1
ATOM 2215 C C . ILE A 1 265 ? -18.423 3.709 13.549 1.00 93.56 265 ILE A C 1
ATOM 2217 O O . ILE A 1 265 ? -18.514 3.947 14.755 1.00 93.56 265 ILE A O 1
ATOM 2221 N N . ARG A 1 266 ? -19.505 3.697 12.761 1.00 92.38 266 ARG A N 1
ATOM 2222 C CA . ARG A 1 266 ? -20.872 3.822 13.293 1.00 92.38 266 ARG A CA 1
ATOM 2223 C C . ARG A 1 266 ? -21.270 2.529 14.012 1.00 92.38 266 ARG A C 1
ATOM 2225 O O . ARG A 1 266 ? -21.105 1.445 13.464 1.00 92.38 266 ARG A O 1
ATOM 2232 N N . GLU A 1 267 ? -21.879 2.639 15.192 1.00 92.25 267 GLU A N 1
ATOM 2233 C CA . GLU A 1 267 ? -22.372 1.495 15.991 1.00 92.25 267 GLU A CA 1
ATOM 2234 C C . GLU A 1 267 ? -23.356 0.590 15.212 1.00 92.25 267 GLU A C 1
ATOM 2236 O O . GLU A 1 267 ? -23.428 -0.611 15.463 1.00 92.25 267 GLU A O 1
ATOM 2241 N N . THR A 1 268 ? -24.091 1.140 14.237 1.00 93.50 268 THR A N 1
ATOM 2242 C CA . THR A 1 268 ? -24.942 0.378 13.303 1.00 93.50 268 THR A CA 1
ATOM 2243 C C . THR A 1 268 ? -24.135 -0.497 12.347 1.00 93.50 268 THR A C 1
ATOM 2245 O O . THR A 1 268 ? -24.504 -1.640 12.084 1.00 93.50 268 THR A O 1
ATOM 2248 N N . ASP A 1 269 ? -23.029 0.030 11.827 1.00 95.50 269 ASP A N 1
ATOM 2249 C CA . ASP A 1 269 ? -22.198 -0.650 10.836 1.00 95.50 269 ASP A CA 1
ATOM 2250 C C . ASP A 1 269 ? -21.348 -1.718 11.510 1.00 95.50 269 ASP A C 1
ATOM 2252 O O . ASP A 1 269 ? -21.249 -2.825 10.998 1.00 95.50 269 ASP A O 1
ATOM 2256 N N . LEU A 1 270 ? -20.841 -1.416 12.706 1.00 95.88 270 LEU A N 1
ATOM 2257 C CA . LEU A 1 270 ? -20.151 -2.362 13.572 1.00 95.88 270 LEU A CA 1
ATOM 2258 C C . LEU A 1 270 ? -21.026 -3.582 13.892 1.00 95.88 270 LEU A C 1
ATOM 2260 O O . LEU A 1 270 ? -20.611 -4.711 13.661 1.00 95.88 270 LEU A O 1
ATOM 2264 N N . LYS A 1 271 ? -22.279 -3.359 14.313 1.00 95.69 271 LYS A N 1
ATOM 2265 C CA . LYS A 1 271 ? -23.255 -4.445 14.513 1.00 95.69 271 LYS A CA 1
ATOM 2266 C C . LYS A 1 271 ? -23.541 -5.218 13.228 1.00 95.69 271 LYS A C 1
ATOM 2268 O O . LYS A 1 271 ? -23.685 -6.431 13.282 1.00 95.69 271 LYS A O 1
ATOM 2273 N N . SER A 1 272 ? -23.597 -4.536 12.083 1.00 96.81 272 SER A N 1
ATOM 2274 C CA . SER A 1 272 ? -23.769 -5.200 10.785 1.00 96.81 272 SER A CA 1
ATOM 2275 C C . SER A 1 272 ? -22.575 -6.096 10.434 1.00 96.81 272 SER A C 1
ATOM 2277 O O . SER A 1 272 ? -22.782 -7.146 9.842 1.00 96.81 272 SER A O 1
ATOM 2279 N N . LEU A 1 273 ? -21.349 -5.712 10.810 1.00 97.81 273 LEU A N 1
ATOM 2280 C CA . LEU A 1 273 ? -20.134 -6.503 10.591 1.00 97.81 273 LEU A CA 1
ATOM 2281 C C . LEU A 1 273 ? -20.085 -7.753 11.477 1.00 97.81 273 LEU A C 1
ATOM 2283 O O . LEU A 1 273 ? -19.817 -8.836 10.965 1.00 97.81 273 LEU A O 1
ATOM 2287 N N . ASP A 1 274 ? -20.385 -7.633 12.777 1.00 96.06 274 ASP A N 1
ATOM 2288 C CA . ASP A 1 274 ? -20.500 -8.813 13.649 1.00 96.06 274 ASP A CA 1
ATOM 2289 C C . ASP A 1 274 ? -21.610 -9.760 13.159 1.00 96.06 274 ASP A C 1
ATOM 2291 O O . ASP A 1 274 ? -21.402 -10.968 13.130 1.00 96.06 274 ASP A O 1
ATOM 2295 N N . ILE A 1 275 ? -22.761 -9.238 12.712 1.00 96.62 275 ILE A N 1
ATOM 2296 C CA . ILE A 1 275 ? -23.855 -10.059 12.163 1.00 96.62 275 ILE A CA 1
ATOM 2297 C C . ILE A 1 275 ? -23.452 -10.732 10.837 1.00 96.62 275 ILE A C 1
ATOM 2299 O O . ILE A 1 275 ? -23.695 -11.924 10.679 1.00 96.62 275 ILE A O 1
ATOM 2303 N N . ASP A 1 276 ? -22.813 -10.022 9.900 1.00 95.69 276 ASP A N 1
ATOM 2304 C CA . ASP A 1 276 ? -22.337 -10.598 8.626 1.00 95.69 276 ASP A CA 1
ATOM 2305 C C . ASP A 1 276 ? -21.302 -11.713 8.856 1.00 95.69 276 ASP A C 1
ATOM 2307 O O . ASP A 1 276 ? -21.340 -12.739 8.179 1.00 95.69 276 ASP A O 1
ATOM 2311 N N . PHE A 1 277 ? -20.421 -11.552 9.848 1.00 96.62 277 PHE A N 1
ATOM 2312 C CA . PHE A 1 277 ? -19.468 -12.586 10.249 1.00 96.62 277 PHE A CA 1
ATOM 2313 C C . PHE A 1 277 ? -20.137 -13.780 10.947 1.00 96.62 277 PHE A C 1
ATOM 2315 O O . PHE A 1 277 ? -19.869 -14.919 10.572 1.00 96.62 277 PHE A O 1
ATOM 2322 N N . GLN A 1 278 ? -21.026 -13.557 11.921 1.00 95.88 278 GLN A N 1
ATOM 2323 C CA . GLN A 1 278 ? -21.688 -14.653 12.643 1.00 95.88 278 GLN A CA 1
ATOM 2324 C C . GLN A 1 278 ? -22.617 -15.460 11.722 1.00 95.88 278 GLN A C 1
ATOM 2326 O O . GLN A 1 278 ? -22.533 -16.684 11.715 1.00 95.88 278 GLN A O 1
ATOM 2331 N N . ASN A 1 279 ? -23.394 -14.803 10.851 1.00 94.81 279 ASN A N 1
ATOM 2332 C CA . ASN A 1 279 ? -24.194 -15.476 9.818 1.00 94.81 279 ASN A CA 1
ATOM 2333 C C . ASN A 1 279 ? -23.324 -16.338 8.881 1.00 94.81 279 ASN A C 1
ATOM 2335 O O . ASN A 1 279 ? -23.753 -17.399 8.430 1.00 94.81 279 ASN A O 1
ATOM 2339 N N . LEU A 1 280 ? -22.099 -15.890 8.575 1.00 94.31 280 LEU A N 1
ATOM 2340 C CA . LEU A 1 280 ? -21.143 -16.664 7.784 1.00 94.31 280 LEU A CA 1
ATOM 2341 C C . LEU A 1 280 ? -20.559 -17.839 8.589 1.00 94.31 280 LEU A C 1
ATOM 2343 O O . LEU A 1 280 ? -20.315 -18.893 8.017 1.00 94.31 280 LEU A O 1
ATOM 2347 N N . PHE A 1 281 ? -20.376 -17.689 9.904 1.00 95.75 281 PHE A N 1
ATOM 2348 C CA . PHE A 1 281 ? -19.856 -18.719 10.816 1.00 95.75 281 PHE A CA 1
ATOM 2349 C C . PHE A 1 281 ? -20.903 -19.772 11.247 1.00 95.75 281 PHE A C 1
ATOM 2351 O O . PHE A 1 281 ? -20.549 -20.848 11.742 1.00 95.75 281 PHE A O 1
ATOM 2358 N N . GLU A 1 282 ? -22.195 -19.512 11.036 1.00 95.12 282 GLU A N 1
ATOM 2359 C CA . GLU A 1 282 ? -23.258 -20.517 11.181 1.00 95.12 282 GLU A CA 1
ATOM 2360 C C . GLU A 1 282 ? -23.221 -21.576 10.062 1.00 95.12 282 GLU A C 1
ATOM 2362 O O . GLU A 1 282 ? -23.485 -22.755 10.328 1.00 95.12 282 GLU A O 1
ATOM 2367 N N . ASP A 1 283 ? -22.824 -21.185 8.844 1.00 95.31 283 ASP A N 1
ATOM 2368 C CA . ASP A 1 283 ? -22.635 -22.071 7.690 1.00 95.31 283 ASP A CA 1
ATOM 2369 C C . ASP A 1 283 ? -21.536 -23.114 7.952 1.00 95.31 283 ASP A C 1
ATOM 2371 O O . ASP A 1 283 ? -20.389 -22.783 8.259 1.00 95.31 283 ASP A O 1
ATOM 2375 N N . THR A 1 284 ? -21.883 -24.398 7.822 1.00 93.88 284 THR A N 1
ATOM 2376 C CA . THR A 1 284 ? -20.986 -25.512 8.166 1.00 93.88 284 THR A CA 1
ATOM 2377 C C . THR A 1 284 ? -19.730 -25.534 7.306 1.00 93.88 284 THR A C 1
ATOM 2379 O O . THR A 1 284 ? -18.645 -25.674 7.858 1.00 93.88 284 THR A O 1
ATOM 2382 N N . GLY A 1 285 ? -19.855 -25.322 5.991 1.00 92.44 285 GLY A N 1
ATOM 2383 C CA . GLY A 1 285 ? -18.719 -25.352 5.066 1.00 92.44 285 GLY A CA 1
ATOM 2384 C C . GLY A 1 285 ? -17.679 -24.276 5.379 1.00 92.44 285 GLY A C 1
ATOM 2385 O O . GLY A 1 285 ? -16.498 -24.582 5.522 1.00 92.44 285 GLY A O 1
ATOM 2386 N N . TYR A 1 286 ? -18.111 -23.025 5.572 1.00 95.50 286 TYR A N 1
ATOM 2387 C CA . TYR A 1 286 ? -17.207 -21.964 6.017 1.00 95.50 286 TYR A CA 1
ATOM 2388 C C . TYR A 1 286 ? -16.642 -22.238 7.405 1.00 95.50 286 TYR A C 1
ATOM 2390 O O . TYR A 1 286 ? -15.438 -22.094 7.595 1.00 95.50 286 TYR A O 1
ATOM 2398 N N . ARG A 1 287 ? -17.467 -22.659 8.370 1.00 96.19 287 ARG A N 1
ATOM 2399 C CA . ARG A 1 287 ? -16.997 -22.922 9.733 1.00 96.19 287 ARG A CA 1
ATOM 2400 C C . ARG A 1 287 ? -15.936 -24.020 9.774 1.00 96.19 287 ARG A C 1
ATOM 2402 O O . ARG A 1 287 ? -14.959 -23.868 10.498 1.00 96.19 287 ARG A O 1
ATOM 2409 N N . GLU A 1 288 ? -16.120 -25.103 9.027 1.00 95.56 288 GLU A N 1
ATOM 2410 C CA . GLU A 1 288 ? -15.209 -26.253 8.992 1.00 95.56 288 GLU A CA 1
ATOM 2411 C C . GLU A 1 288 ? -13.838 -25.897 8.412 1.00 95.56 288 GLU A C 1
ATOM 2413 O O . GLU A 1 288 ? -12.833 -26.376 8.935 1.00 95.56 288 GLU A O 1
ATOM 2418 N N . THR A 1 289 ? -13.774 -25.013 7.411 1.00 94.94 289 THR A N 1
ATOM 2419 C CA . THR A 1 289 ? -12.508 -24.478 6.886 1.00 94.94 289 THR A CA 1
ATOM 2420 C C . THR A 1 289 ? -11.931 -23.382 7.784 1.00 94.94 289 THR A C 1
ATOM 2422 O O . THR A 1 289 ? -10.760 -23.429 8.146 1.00 94.94 289 THR A O 1
ATOM 2425 N N . ALA A 1 290 ? -12.740 -22.412 8.210 1.00 94.62 290 ALA A N 1
ATOM 2426 C CA . ALA A 1 290 ? -12.264 -21.246 8.945 1.00 94.62 290 ALA A CA 1
ATOM 2427 C C . ALA A 1 290 ? -11.664 -21.605 10.316 1.00 94.62 290 ALA A C 1
ATOM 2429 O O . ALA A 1 290 ? -10.698 -20.976 10.733 1.00 94.62 290 ALA A O 1
ATOM 2430 N N . VAL A 1 291 ? -12.158 -22.640 11.011 1.00 95.31 291 VAL A N 1
ATOM 2431 C CA . VAL A 1 291 ? -11.541 -23.093 12.280 1.00 95.31 291 VAL A CA 1
ATOM 2432 C C . VAL A 1 291 ? -10.170 -23.759 12.111 1.00 95.31 291 VAL A C 1
ATOM 2434 O O . VAL A 1 291 ? -9.533 -24.041 13.123 1.00 95.31 291 VAL A O 1
ATOM 2437 N N . GLN A 1 292 ? -9.721 -24.007 10.876 1.00 93.44 292 GLN A N 1
ATOM 2438 C CA . GLN A 1 292 ? -8.373 -24.502 10.573 1.00 93.44 292 GLN A CA 1
ATOM 2439 C C . GLN A 1 292 ? -7.356 -23.355 10.484 1.00 93.44 292 GLN A C 1
ATOM 2441 O O . GLN A 1 292 ? -6.170 -23.593 10.673 1.00 93.44 292 GLN A O 1
ATOM 2446 N N . MET A 1 293 ? -7.794 -22.108 10.258 1.00 92.75 293 MET A N 1
ATOM 2447 C CA . MET A 1 293 ? -6.890 -20.956 10.193 1.00 92.75 293 MET A CA 1
ATOM 2448 C C . MET A 1 293 ? -6.253 -20.672 11.562 1.00 92.75 293 MET A C 1
ATOM 2450 O O . MET A 1 293 ? -6.884 -20.106 12.460 1.00 92.75 293 MET A O 1
ATOM 2454 N N . VAL A 1 294 ? -4.982 -21.045 11.702 1.00 82.06 294 VAL A N 1
ATOM 2455 C CA . VAL A 1 294 ? -4.138 -20.775 12.871 1.00 82.06 294 VAL A CA 1
ATOM 2456 C C . VAL A 1 294 ? -3.258 -19.557 12.583 1.00 82.06 294 VAL A C 1
ATOM 2458 O O . VAL A 1 294 ? -2.662 -19.441 11.517 1.00 82.06 294 VAL A O 1
ATOM 2461 N N . ASP A 1 295 ? -3.164 -18.617 13.529 1.00 77.44 295 ASP A N 1
ATOM 2462 C CA . ASP A 1 295 ? -2.219 -17.497 13.410 1.00 77.44 295 ASP A CA 1
ATOM 2463 C C . ASP A 1 295 ? -0.825 -17.916 13.907 1.00 77.44 295 ASP A C 1
ATOM 2465 O O . ASP A 1 295 ? -0.470 -17.698 15.074 1.00 77.44 295 ASP A O 1
ATOM 2469 N N . HIS A 1 296 ? -0.053 -18.542 13.015 1.00 76.38 296 HIS A N 1
ATOM 2470 C CA . HIS A 1 296 ? 1.310 -19.006 13.289 1.00 76.38 296 HIS A CA 1
ATOM 2471 C C . HIS A 1 296 ? 2.303 -17.860 13.561 1.00 76.38 296 HIS A C 1
ATOM 2473 O O . HIS A 1 296 ? 3.277 -18.095 14.275 1.00 76.38 296 HIS A O 1
ATOM 2479 N N . ASP A 1 297 ? 2.064 -16.656 13.012 1.00 83.12 297 ASP A N 1
ATOM 2480 C CA . ASP A 1 297 ? 2.980 -15.493 13.010 1.00 83.12 297 ASP A CA 1
ATOM 2481 C C . ASP A 1 297 ? 4.452 -15.894 12.756 1.00 83.12 297 ASP A C 1
ATOM 2483 O O . ASP A 1 297 ? 5.375 -15.459 13.448 1.00 83.12 297 ASP A O 1
ATOM 2487 N N . PHE A 1 298 ? 4.667 -16.808 11.802 1.00 88.44 298 PHE A N 1
ATOM 2488 C CA . PHE A 1 298 ? 5.957 -17.454 11.560 1.00 88.44 298 PHE A CA 1
ATOM 2489 C C . PHE A 1 298 ? 6.654 -16.864 10.338 1.00 88.44 298 PHE A C 1
ATOM 2491 O O . PHE A 1 298 ? 7.822 -16.478 10.413 1.00 88.44 298 PHE A O 1
ATOM 2498 N N . TYR A 1 299 ? 5.941 -16.745 9.219 1.00 87.19 299 TYR A N 1
ATOM 2499 C CA . TYR A 1 299 ? 6.501 -16.202 7.985 1.00 87.19 299 TYR A CA 1
ATOM 2500 C C . TYR A 1 299 ? 6.499 -14.673 7.962 1.00 87.19 299 TYR A C 1
ATOM 2502 O O . TYR A 1 299 ? 7.440 -14.062 7.449 1.00 87.19 299 TYR A O 1
ATOM 2510 N N . SER A 1 300 ? 5.502 -14.034 8.573 1.00 85.56 300 SER A N 1
ATOM 2511 C CA . SER A 1 300 ? 5.336 -12.579 8.572 1.00 85.56 300 SER A CA 1
ATOM 2512 C C . SER A 1 300 ? 6.509 -11.836 9.210 1.00 85.56 300 SER A C 1
ATOM 2514 O O . SER A 1 300 ? 6.970 -10.872 8.592 1.00 85.56 300 SER A O 1
ATOM 2516 N N . PRO A 1 301 ? 7.053 -12.238 10.380 1.00 84.44 301 PRO A N 1
ATOM 2517 C CA . PRO A 1 301 ? 8.205 -11.551 10.958 1.00 84.44 301 PRO A CA 1
ATOM 2518 C C . PRO A 1 301 ? 9.470 -11.715 10.107 1.00 84.44 301 PRO A C 1
ATOM 2520 O O . PRO A 1 301 ? 10.262 -10.779 10.013 1.00 84.44 301 PRO A O 1
ATOM 2523 N N . ILE A 1 302 ? 9.647 -12.869 9.451 1.00 85.06 302 ILE A N 1
ATOM 2524 C CA . ILE A 1 302 ? 10.817 -13.160 8.607 1.00 85.06 302 ILE A CA 1
ATOM 2525 C C . ILE A 1 302 ? 10.749 -12.349 7.307 1.00 85.06 302 ILE A C 1
ATOM 2527 O O . ILE A 1 302 ? 11.700 -11.638 6.976 1.00 85.06 302 ILE A O 1
ATOM 2531 N N . VAL A 1 303 ? 9.606 -12.376 6.610 1.00 82.12 303 VAL A N 1
ATOM 2532 C CA . VAL A 1 303 ? 9.366 -11.580 5.394 1.00 82.12 303 VAL A CA 1
ATOM 2533 C C . VAL A 1 303 ? 9.458 -10.084 5.702 1.00 82.12 303 VAL A C 1
ATOM 2535 O O . VAL A 1 303 ? 10.115 -9.356 4.960 1.00 82.12 303 VAL A O 1
ATOM 2538 N N . PHE A 1 304 ? 8.878 -9.612 6.813 1.00 81.06 304 PHE A N 1
ATOM 2539 C CA . PHE A 1 304 ? 8.970 -8.206 7.218 1.00 81.06 304 PHE A CA 1
ATOM 2540 C C . PHE A 1 304 ? 10.410 -7.788 7.545 1.00 81.06 304 PHE A C 1
ATOM 2542 O O . PHE A 1 304 ? 10.862 -6.749 7.064 1.00 81.06 304 PHE A O 1
ATOM 2549 N N . LYS A 1 305 ? 11.154 -8.603 8.307 1.00 80.38 305 LYS A N 1
ATOM 2550 C CA . LYS A 1 305 ? 12.572 -8.361 8.609 1.00 80.38 305 LYS A CA 1
ATOM 2551 C C . LYS A 1 305 ? 13.396 -8.268 7.324 1.00 80.38 305 LYS A C 1
ATOM 2553 O O . LYS A 1 305 ? 14.072 -7.266 7.118 1.00 80.38 305 LYS A O 1
ATOM 2558 N N . CYS A 1 306 ? 13.301 -9.270 6.454 1.00 76.25 306 CYS A N 1
ATOM 2559 C CA . CYS A 1 306 ? 14.070 -9.339 5.214 1.00 76.25 306 CYS A CA 1
ATOM 2560 C C . CYS A 1 306 ? 13.723 -8.193 4.243 1.00 76.25 306 CYS A C 1
ATOM 2562 O O . CYS A 1 306 ? 14.619 -7.574 3.666 1.00 76.25 306 CYS A O 1
ATOM 2564 N N . TYR A 1 307 ? 12.439 -7.837 4.115 1.00 72.62 307 TYR A N 1
ATOM 2565 C CA . TYR A 1 307 ? 12.002 -6.658 3.357 1.00 72.62 307 TYR A CA 1
ATOM 2566 C C . TYR A 1 307 ? 12.597 -5.367 3.941 1.00 72.62 307 TYR A C 1
ATOM 2568 O O . TYR A 1 307 ? 13.064 -4.501 3.202 1.00 72.62 307 TYR A O 1
ATOM 2576 N N . ASN A 1 308 ? 12.630 -5.248 5.272 1.00 72.12 308 ASN A N 1
ATOM 2577 C CA . ASN A 1 308 ? 13.187 -4.085 5.950 1.00 72.12 308 ASN A CA 1
ATOM 2578 C C . ASN A 1 308 ? 14.716 -3.980 5.784 1.00 72.12 308 ASN A C 1
ATOM 2580 O O . ASN A 1 308 ? 15.230 -2.895 5.517 1.00 72.12 308 ASN A O 1
ATOM 2584 N N . GLU A 1 309 ? 15.435 -5.101 5.874 1.00 68.19 309 GLU A N 1
ATOM 2585 C CA . GLU A 1 309 ? 16.880 -5.196 5.614 1.00 68.19 309 GLU A CA 1
ATOM 2586 C C . GLU A 1 309 ? 17.230 -4.885 4.149 1.00 68.19 309 GLU A C 1
ATOM 2588 O O . GLU A 1 309 ? 18.238 -4.227 3.892 1.00 68.19 309 GLU A O 1
ATOM 2593 N N . SER A 1 310 ? 16.368 -5.277 3.204 1.00 63.00 310 SER A N 1
ATOM 2594 C CA . SER A 1 310 ? 16.535 -5.038 1.760 1.00 63.00 310 SER A CA 1
ATOM 2595 C C . SER A 1 310 ? 16.223 -3.603 1.310 1.00 63.00 310 SER A C 1
ATOM 2597 O O . SER A 1 310 ? 16.477 -3.269 0.154 1.00 63.00 310 SER A O 1
ATOM 2599 N N . PHE A 1 311 ? 15.642 -2.758 2.174 1.00 62.09 311 PHE A N 1
ATOM 2600 C CA . PHE A 1 311 ? 15.144 -1.430 1.783 1.00 62.09 311 PHE A CA 1
ATOM 2601 C C . PHE A 1 311 ? 15.589 -0.285 2.706 1.00 62.09 311 PHE A C 1
ATOM 2603 O O . PHE A 1 311 ? 15.989 0.771 2.221 1.00 62.09 311 PHE A O 1
ATOM 2610 N N . TYR A 1 312 ? 15.515 -0.457 4.031 1.00 53.22 312 TYR A N 1
ATOM 2611 C CA . TYR A 1 312 ? 15.680 0.640 4.998 1.00 53.22 312 TYR A CA 1
ATOM 2612 C C . TYR A 1 312 ? 17.050 0.674 5.693 1.00 53.22 312 TYR A C 1
ATOM 2614 O O . TYR A 1 312 ? 17.296 1.590 6.475 1.00 53.22 312 TYR A O 1
ATOM 2622 N N . HIS A 1 313 ? 17.941 -0.294 5.446 1.00 48.91 313 HIS A N 1
ATOM 2623 C CA . HIS A 1 313 ? 19.218 -0.408 6.158 1.00 48.91 313 HIS A CA 1
ATOM 2624 C C . HIS A 1 313 ? 20.399 0.154 5.329 1.00 48.91 313 HIS A C 1
ATOM 2626 O O . HIS A 1 313 ? 20.869 -0.532 4.415 1.00 48.91 313 HIS A O 1
ATOM 2632 N N . PRO A 1 314 ? 20.934 1.361 5.633 1.00 41.91 314 PRO A N 1
ATOM 2633 C CA . PRO A 1 314 ? 21.857 2.074 4.734 1.00 41.91 314 PRO A CA 1
ATOM 2634 C C . PRO A 1 314 ? 23.119 1.280 4.381 1.00 41.91 314 PRO A C 1
ATOM 2636 O O . PRO A 1 314 ? 23.550 1.271 3.231 1.00 41.91 314 PRO A O 1
ATOM 2639 N N . PHE A 1 315 ? 23.649 0.537 5.358 1.00 38.22 315 PHE A N 1
ATOM 2640 C CA . PHE A 1 315 ? 24.841 -0.298 5.214 1.00 38.22 315 PHE A CA 1
ATOM 2641 C C . PHE A 1 315 ? 24.767 -1.236 3.998 1.00 38.22 315 PHE A C 1
ATOM 2643 O O . PHE A 1 315 ? 25.747 -1.362 3.272 1.00 38.22 315 PHE A O 1
ATOM 2650 N N . PHE A 1 316 ? 23.616 -1.859 3.715 1.00 43.56 316 PHE A N 1
ATOM 2651 C CA . PHE A 1 316 ? 23.527 -2.861 2.644 1.00 43.56 316 PHE A CA 1
ATOM 2652 C C . PHE A 1 316 ? 23.361 -2.263 1.243 1.00 43.56 316 PHE A C 1
ATOM 2654 O O . PHE A 1 316 ? 23.853 -2.859 0.284 1.00 43.56 316 PHE A O 1
ATOM 2661 N N . VAL A 1 317 ? 22.778 -1.064 1.128 1.00 46.25 317 VAL A N 1
ATOM 2662 C CA . VAL A 1 317 ? 22.711 -0.311 -0.140 1.00 46.25 317 VAL A CA 1
ATOM 2663 C C . VAL A 1 317 ? 24.119 0.035 -0.647 1.00 46.25 317 VAL A C 1
ATOM 2665 O O . VAL A 1 317 ? 24.355 0.069 -1.854 1.00 46.25 317 VAL A O 1
ATOM 2668 N N . GLU A 1 318 ? 25.073 0.236 0.267 1.00 43.62 318 GLU A N 1
ATOM 2669 C CA . GLU A 1 318 ? 26.473 0.521 -0.071 1.00 43.62 318 GLU A CA 1
ATOM 2670 C C . GLU A 1 318 ? 27.361 -0.737 -0.132 1.00 43.62 318 GLU A C 1
ATOM 2672 O O . GLU A 1 318 ? 28.194 -0.831 -1.033 1.00 43.62 318 GLU A O 1
ATOM 2677 N N . HIS A 1 319 ? 27.168 -1.727 0.753 1.00 42.00 319 HIS A N 1
ATOM 2678 C CA . HIS A 1 319 ? 28.126 -2.832 0.951 1.00 42.00 319 HIS A CA 1
ATOM 2679 C C . HIS A 1 319 ? 27.752 -4.186 0.314 1.00 42.00 319 HIS A C 1
ATOM 2681 O O . HIS A 1 319 ? 28.563 -5.108 0.375 1.00 42.00 319 HIS A O 1
ATOM 2687 N N . LYS A 1 320 ? 26.557 -4.365 -0.278 1.00 44.50 320 LYS A N 1
ATOM 2688 C CA . LYS A 1 320 ? 26.081 -5.694 -0.744 1.00 44.50 320 LYS A CA 1
ATOM 2689 C C . LYS A 1 320 ? 25.826 -5.836 -2.254 1.00 44.50 320 LYS A C 1
ATOM 2691 O O . LYS A 1 320 ? 25.056 -6.699 -2.656 1.00 44.50 320 LYS A O 1
ATOM 2696 N N . HIS A 1 321 ? 26.440 -4.994 -3.090 1.00 47.03 321 HIS A N 1
ATOM 2697 C CA . HIS A 1 321 ? 26.206 -4.946 -4.550 1.00 47.03 321 HIS A CA 1
ATOM 2698 C C . HIS A 1 321 ? 24.738 -4.676 -4.970 1.00 47.03 321 HIS A C 1
ATOM 2700 O O . HIS A 1 321 ? 24.369 -4.853 -6.126 1.00 47.03 321 HIS A O 1
ATOM 2706 N N . PHE A 1 322 ? 23.901 -4.129 -4.078 1.00 46.16 322 PHE A N 1
ATOM 2707 C CA . PHE A 1 322 ? 22.490 -3.787 -4.346 1.00 46.16 322 PHE A CA 1
ATOM 2708 C C . PHE A 1 322 ? 22.255 -2.681 -5.402 1.00 46.16 322 PHE A C 1
ATOM 2710 O O . PHE A 1 322 ? 21.121 -2.267 -5.623 1.00 46.16 322 PHE A O 1
ATOM 2717 N N . LYS A 1 323 ? 23.299 -2.210 -6.095 1.00 49.06 323 LYS A N 1
ATOM 2718 C CA . LYS A 1 323 ? 23.152 -1.409 -7.324 1.00 49.06 323 LYS A CA 1
ATOM 2719 C C . LYS A 1 323 ? 22.661 -2.248 -8.507 1.00 49.06 323 LYS A C 1
ATOM 2721 O O . LYS A 1 323 ? 22.121 -1.679 -9.450 1.00 49.06 323 LYS A O 1
ATOM 2726 N N . ASP A 1 324 ? 22.833 -3.566 -8.421 1.00 55.81 324 ASP A N 1
ATOM 2727 C CA . ASP A 1 324 ? 22.659 -4.506 -9.526 1.00 55.81 324 ASP A CA 1
ATOM 2728 C C . ASP A 1 324 ? 21.443 -5.447 -9.332 1.00 55.81 324 ASP A C 1
ATOM 2730 O O . ASP A 1 324 ? 21.235 -6.344 -10.144 1.00 55.81 324 ASP A O 1
ATOM 2734 N N . ILE A 1 325 ? 20.642 -5.267 -8.263 1.00 59.47 325 ILE A N 1
ATOM 2735 C CA . ILE A 1 325 ? 19.480 -6.114 -7.907 1.00 59.47 325 ILE A CA 1
ATOM 2736 C C . ILE A 1 325 ? 18.319 -5.253 -7.375 1.00 59.47 325 ILE A C 1
ATOM 2738 O O . ILE A 1 325 ? 18.515 -4.414 -6.494 1.00 59.47 325 ILE A O 1
ATOM 2742 N N . CYS A 1 326 ? 17.093 -5.482 -7.859 1.00 69.81 326 CYS A N 1
ATOM 2743 C CA . CYS A 1 326 ? 15.893 -4.765 -7.404 1.00 69.81 326 CYS A CA 1
ATOM 2744 C C . CYS A 1 326 ? 15.406 -5.206 -6.000 1.00 69.81 326 CYS A C 1
ATOM 2746 O O . CYS A 1 326 ? 15.550 -6.372 -5.625 1.00 69.81 326 CYS A O 1
ATOM 2748 N N . PRO A 1 327 ? 14.776 -4.307 -5.212 1.00 70.44 327 PRO A N 1
ATOM 2749 C CA . PRO A 1 327 ? 14.306 -4.623 -3.864 1.00 70.44 327 PRO A CA 1
ATOM 2750 C C . PRO A 1 327 ? 13.097 -5.569 -3.907 1.00 70.44 327 PRO A C 1
ATOM 2752 O O . PRO A 1 327 ? 11.976 -5.163 -4.225 1.00 70.44 327 PRO A O 1
ATOM 2755 N N . ASN A 1 328 ? 13.322 -6.840 -3.571 1.00 70.81 328 ASN A N 1
ATOM 2756 C CA . ASN A 1 328 ? 12.303 -7.881 -3.631 1.00 70.81 328 ASN A CA 1
ATOM 2757 C C . ASN A 1 328 ? 12.488 -8.932 -2.513 1.00 70.81 328 ASN A C 1
ATOM 2759 O O . ASN A 1 328 ? 13.594 -9.416 -2.274 1.00 70.81 328 ASN A O 1
ATOM 2763 N N . ALA A 1 329 ? 11.380 -9.309 -1.862 1.00 72.12 329 ALA A N 1
ATOM 2764 C CA . ALA A 1 329 ? 11.316 -10.363 -0.847 1.00 72.12 329 ALA A CA 1
ATOM 2765 C C . ALA A 1 329 ? 11.470 -11.793 -1.414 1.00 72.12 329 ALA A C 1
ATOM 2767 O O . ALA A 1 329 ? 11.596 -12.750 -0.657 1.00 72.12 329 ALA A O 1
ATOM 2768 N N . ASP A 1 330 ? 11.504 -11.949 -2.737 1.00 69.81 330 ASP A N 1
ATOM 2769 C CA . ASP A 1 330 ? 11.821 -13.218 -3.401 1.00 69.81 330 ASP A CA 1
ATOM 2770 C C . ASP A 1 330 ? 13.262 -13.700 -3.149 1.00 69.81 330 ASP A C 1
ATOM 2772 O O . ASP A 1 330 ? 13.566 -14.869 -3.373 1.00 69.81 330 ASP A O 1
ATOM 2776 N N . ASN A 1 331 ? 14.137 -12.816 -2.659 1.00 69.56 331 ASN A N 1
ATOM 2777 C CA . ASN A 1 331 ? 15.502 -13.139 -2.240 1.00 69.56 331 ASN A CA 1
ATOM 2778 C C . ASN A 1 331 ? 15.602 -13.507 -0.740 1.00 69.56 331 ASN A C 1
ATOM 2780 O O . ASN A 1 331 ? 16.707 -13.628 -0.214 1.00 69.56 331 ASN A O 1
ATOM 2784 N N . CYS A 1 332 ? 14.475 -13.651 -0.030 1.00 73.12 332 CYS A N 1
ATOM 2785 C CA . CYS A 1 332 ? 14.459 -14.001 1.390 1.00 73.12 332 CYS A CA 1
ATOM 2786 C C . CYS A 1 332 ? 14.593 -15.511 1.621 1.00 73.12 332 CYS A C 1
ATOM 2788 O O . CYS A 1 332 ? 13.764 -16.302 1.170 1.00 73.12 332 CYS A O 1
ATOM 2790 N N . GLU A 1 333 ? 15.572 -15.902 2.434 1.00 76.06 333 GLU A N 1
ATOM 2791 C CA . GLU A 1 333 ? 15.632 -17.239 3.025 1.00 76.06 333 GLU A CA 1
ATOM 2792 C C . GLU A 1 333 ? 14.513 -17.389 4.069 1.00 76.06 333 GLU A C 1
ATOM 2794 O O . GLU A 1 333 ? 14.600 -16.857 5.176 1.00 76.06 333 GLU A O 1
ATOM 2799 N N . LEU A 1 334 ? 13.443 -18.108 3.716 1.00 80.69 334 LEU A N 1
ATOM 2800 C CA . LEU A 1 334 ? 12.425 -18.545 4.676 1.00 80.69 334 LEU A CA 1
ATOM 2801 C C . LEU A 1 334 ? 12.644 -20.039 4.996 1.00 80.69 334 LEU A C 1
ATOM 2803 O O . LEU A 1 334 ? 12.862 -20.819 4.064 1.00 80.69 334 LEU A O 1
ATOM 2807 N N . PRO A 1 335 ? 12.575 -20.473 6.268 1.00 84.25 335 PRO A N 1
ATOM 2808 C CA . PRO A 1 335 ? 12.583 -21.892 6.625 1.00 84.25 335 PRO A CA 1
ATOM 2809 C C . PRO A 1 335 ? 11.299 -22.607 6.184 1.00 84.25 335 PRO A C 1
ATOM 2811 O O . PRO A 1 335 ? 10.216 -22.025 6.207 1.00 84.25 335 PRO A O 1
ATOM 2814 N N . GLN A 1 336 ? 11.408 -23.881 5.815 1.00 84.62 336 GLN A N 1
ATOM 2815 C CA . GLN A 1 336 ? 10.270 -24.724 5.420 1.00 84.62 336 GLN A CA 1
ATOM 2816 C C . GLN A 1 336 ? 9.793 -25.575 6.604 1.00 84.62 336 GLN A C 1
ATOM 2818 O O . GLN A 1 336 ? 10.578 -25.817 7.527 1.00 84.62 336 GLN A O 1
ATOM 2823 N N . ARG A 1 337 ? 8.517 -25.982 6.615 1.00 82.50 337 ARG A N 1
ATOM 2824 C CA . ARG A 1 337 ? 7.890 -26.681 7.751 1.00 82.50 337 ARG A CA 1
ATOM 2825 C C . ARG A 1 337 ? 6.880 -27.730 7.292 1.00 82.50 337 ARG A C 1
ATOM 2827 O O . ARG A 1 337 ? 5.971 -27.423 6.535 1.00 82.50 337 ARG A O 1
ATOM 2834 N N . GLU A 1 338 ? 6.990 -28.933 7.850 1.00 84.75 338 GLU A N 1
ATOM 2835 C CA . GLU A 1 338 ? 6.032 -30.032 7.646 1.00 84.75 338 GLU A CA 1
ATOM 2836 C C . GLU A 1 338 ? 4.620 -29.685 8.171 1.00 84.75 338 GLU A C 1
ATOM 2838 O O . GLU A 1 338 ? 3.616 -30.173 7.653 1.00 84.75 338 GLU A O 1
ATOM 2843 N N . ASP A 1 339 ? 4.532 -28.823 9.195 1.00 87.19 339 ASP A N 1
ATOM 2844 C CA . ASP A 1 339 ? 3.289 -28.449 9.882 1.00 87.19 339 ASP A CA 1
ATOM 2845 C C . ASP A 1 339 ? 2.668 -27.113 9.430 1.00 87.19 339 ASP A C 1
ATOM 2847 O O . ASP A 1 339 ? 1.661 -26.700 10.002 1.00 87.19 339 ASP A O 1
ATOM 2851 N N . ILE A 1 340 ? 3.236 -26.439 8.420 1.00 89.00 340 ILE A N 1
ATOM 2852 C CA . ILE A 1 340 ? 2.620 -25.268 7.771 1.00 89.00 340 ILE A CA 1
ATOM 2853 C C . ILE A 1 340 ? 2.715 -25.448 6.257 1.00 89.00 340 ILE A C 1
ATOM 2855 O O . ILE A 1 340 ? 3.773 -25.244 5.664 1.00 89.00 340 ILE A O 1
ATOM 2859 N N . LYS A 1 341 ? 1.602 -25.819 5.623 1.00 90.81 341 LYS A N 1
ATOM 2860 C CA . LYS A 1 341 ? 1.557 -26.033 4.174 1.00 90.81 341 LYS A CA 1
ATOM 2861 C C . LYS A 1 341 ? 1.224 -24.754 3.432 1.00 90.81 341 LYS A C 1
ATOM 2863 O O . LYS A 1 341 ? 0.371 -23.975 3.853 1.00 90.81 341 LYS A O 1
ATOM 2868 N N . CYS A 1 342 ? 1.849 -24.584 2.275 1.00 89.06 342 CYS A N 1
ATOM 2869 C CA . CYS A 1 342 ? 1.586 -23.484 1.365 1.00 89.06 342 CYS A CA 1
ATOM 2870 C C . CYS A 1 342 ? 1.116 -23.974 -0.002 1.00 89.06 342 CYS A C 1
ATOM 2872 O O . CYS A 1 342 ? 1.586 -24.986 -0.519 1.00 89.06 342 CYS A O 1
ATOM 2874 N N . ILE A 1 343 ? 0.235 -23.189 -0.614 1.00 89.94 343 ILE A N 1
ATOM 2875 C CA . ILE A 1 343 ? -0.141 -23.298 -2.026 1.00 89.94 343 ILE A CA 1
ATOM 2876 C C . ILE A 1 343 ? 0.547 -22.194 -2.829 1.00 89.94 343 ILE A C 1
ATOM 2878 O O . ILE A 1 343 ? 0.816 -21.104 -2.312 1.00 89.94 343 ILE A O 1
ATOM 2882 N N . HIS A 1 344 ? 0.799 -22.460 -4.111 1.00 88.50 344 HIS A N 1
ATOM 2883 C CA . HIS A 1 344 ? 1.496 -21.554 -5.032 1.00 88.50 344 HIS A CA 1
ATOM 2884 C C . HIS A 1 344 ? 0.711 -21.328 -6.308 1.00 88.50 344 HIS A C 1
ATOM 2886 O O . HIS A 1 344 ? 0.103 -22.262 -6.823 1.00 88.50 344 HIS A O 1
ATOM 2892 N N . SER A 1 345 ? 0.802 -20.126 -6.873 1.00 88.94 345 SER A N 1
ATOM 2893 C CA . SER A 1 345 ? 0.463 -19.889 -8.278 1.00 88.94 345 SER A CA 1
ATOM 2894 C C . SER A 1 345 ? 1.461 -20.588 -9.204 1.00 88.94 345 SER A C 1
ATOM 2896 O O . SER A 1 345 ? 2.672 -20.425 -9.034 1.00 88.94 345 SER A O 1
ATOM 2898 N N . ASP A 1 346 ? 0.965 -21.274 -10.226 1.00 85.88 346 ASP A N 1
ATOM 2899 C CA . ASP A 1 346 ? 1.764 -21.870 -11.299 1.00 85.88 346 ASP A CA 1
ATOM 2900 C C . ASP A 1 346 ? 0.999 -21.803 -12.633 1.00 85.88 346 ASP A C 1
ATOM 2902 O O . ASP A 1 346 ? -0.153 -21.355 -12.677 1.00 85.88 346 ASP A O 1
ATOM 2906 N N . ALA A 1 347 ? 1.631 -22.197 -13.736 1.00 86.12 347 ALA A N 1
ATOM 2907 C CA . ALA A 1 347 ? 1.021 -22.171 -15.062 1.00 86.12 347 ALA A CA 1
ATOM 2908 C C . ALA A 1 347 ? 1.630 -23.195 -16.027 1.00 86.12 347 ALA A C 1
ATOM 2910 O O . ALA A 1 347 ? 2.667 -23.801 -15.771 1.00 86.12 347 ALA A O 1
ATOM 2911 N N . GLU A 1 348 ? 0.995 -23.349 -17.187 1.00 83.62 348 GLU A N 1
ATOM 2912 C CA . GLU A 1 348 ? 1.622 -23.968 -18.350 1.00 83.62 348 GLU A CA 1
ATOM 2913 C C . GLU A 1 348 ? 2.497 -22.926 -19.061 1.00 83.62 348 GLU A C 1
ATOM 2915 O O . GLU A 1 348 ? 2.001 -21.901 -19.533 1.00 83.62 348 GLU A O 1
ATOM 2920 N N . TYR A 1 349 ? 3.801 -23.185 -19.143 1.00 80.81 349 TYR A N 1
ATOM 2921 C CA . TYR A 1 349 ? 4.769 -22.288 -19.776 1.00 80.81 349 TYR A CA 1
ATOM 2922 C C . TYR A 1 349 ? 5.012 -22.674 -21.235 1.00 80.81 349 TYR A C 1
ATOM 2924 O O . TYR A 1 349 ? 5.242 -23.842 -21.549 1.00 80.81 349 TYR A O 1
ATOM 2932 N N . ILE A 1 350 ? 4.994 -21.683 -22.129 1.00 79.12 350 ILE A N 1
ATOM 2933 C CA . ILE A 1 350 ? 5.216 -21.863 -23.563 1.00 79.12 350 ILE A CA 1
ATOM 2934 C C . ILE A 1 350 ? 6.335 -20.929 -24.030 1.00 79.12 350 ILE A C 1
ATOM 2936 O O . ILE A 1 350 ? 6.237 -19.701 -23.957 1.00 79.12 350 ILE A O 1
ATOM 2940 N N . SER A 1 351 ? 7.390 -21.536 -24.567 1.00 78.25 351 SER A N 1
ATOM 2941 C CA . SER A 1 351 ? 8.448 -20.849 -25.305 1.00 78.25 351 SER A CA 1
ATOM 2942 C C . SER A 1 351 ? 8.039 -20.681 -26.768 1.00 78.25 351 SER A C 1
ATOM 2944 O O . SER A 1 351 ? 7.611 -21.641 -27.413 1.00 78.25 351 SER A O 1
ATOM 2946 N N . GLY A 1 352 ? 8.174 -19.470 -27.307 1.00 77.38 352 GLY A N 1
ATOM 2947 C CA . GLY A 1 352 ? 8.057 -19.235 -28.743 1.00 77.38 352 GLY A CA 1
ATOM 2948 C C . GLY A 1 352 ? 9.233 -19.832 -29.538 1.00 77.38 352 GLY A C 1
ATOM 2949 O O . GLY A 1 352 ? 10.258 -20.188 -28.954 1.00 77.38 352 GLY A O 1
ATOM 2950 N N . PRO A 1 353 ? 9.114 -19.933 -30.877 1.00 83.31 353 PRO A N 1
ATOM 2951 C CA . PRO A 1 353 ? 10.253 -20.186 -31.757 1.00 83.31 353 PRO A CA 1
ATOM 2952 C C . PRO A 1 353 ? 11.358 -19.136 -31.568 1.00 83.31 353 PRO A C 1
ATOM 2954 O O . PRO A 1 353 ? 11.079 -17.978 -31.259 1.00 83.31 353 PRO A O 1
ATOM 2957 N N . GLU A 1 354 ? 12.606 -19.540 -31.812 1.00 81.50 354 GLU A N 1
ATOM 2958 C CA . GLU A 1 354 ? 13.774 -18.661 -31.718 1.00 81.50 354 GLU A CA 1
ATOM 2959 C C . GLU A 1 354 ? 13.647 -17.450 -32.661 1.00 81.50 354 GLU A C 1
ATOM 2961 O O . GLU A 1 354 ? 13.364 -17.582 -33.856 1.00 81.50 354 GLU A O 1
ATOM 2966 N N . MET A 1 355 ? 13.861 -16.258 -32.106 1.00 78.75 355 MET A N 1
ATOM 2967 C CA . MET A 1 355 ? 13.723 -14.963 -32.777 1.00 78.75 355 MET A CA 1
ATOM 2968 C C . MET A 1 355 ? 14.873 -14.025 -32.368 1.00 78.75 355 MET A C 1
ATOM 2970 O O . MET A 1 355 ? 15.515 -14.215 -31.331 1.00 78.75 355 MET A O 1
ATOM 2974 N N . TYR A 1 356 ? 15.160 -13.009 -33.191 1.00 76.75 356 TYR A N 1
ATOM 2975 C CA . TYR A 1 356 ? 16.290 -12.091 -32.993 1.00 76.75 356 TYR A CA 1
ATOM 2976 C C . TYR A 1 356 ? 15.874 -10.610 -33.135 1.00 76.75 356 TYR A C 1
ATOM 2978 O O . TYR A 1 356 ? 15.252 -10.244 -34.135 1.00 76.75 356 TYR A O 1
ATOM 2986 N N . PRO A 1 357 ? 16.222 -9.718 -32.187 1.00 72.56 357 PRO A N 1
ATOM 2987 C CA . PRO A 1 357 ? 17.091 -9.935 -31.024 1.00 72.56 357 PRO A CA 1
ATOM 2988 C C . PRO A 1 357 ? 16.385 -10.529 -29.791 1.00 72.56 357 PRO A C 1
ATOM 2990 O O . PRO A 1 357 ? 17.042 -10.745 -28.779 1.00 72.56 357 PRO A O 1
ATOM 2993 N N . ILE A 1 358 ? 15.070 -10.756 -29.859 1.00 73.06 358 ILE A N 1
ATOM 2994 C CA . ILE A 1 358 ? 14.215 -11.154 -28.731 1.00 73.06 358 ILE A CA 1
ATOM 2995 C C . ILE A 1 358 ? 13.526 -12.476 -29.050 1.00 73.06 358 ILE A C 1
ATOM 2997 O O . ILE A 1 358 ? 12.875 -12.560 -30.087 1.00 73.06 358 ILE A O 1
ATOM 3001 N N . THR A 1 359 ? 13.573 -13.442 -28.130 1.00 74.81 359 THR A N 1
ATOM 3002 C CA . THR A 1 359 ? 12.628 -14.577 -28.099 1.00 74.81 359 THR A CA 1
ATOM 3003 C C . THR A 1 359 ? 11.549 -14.324 -27.036 1.00 74.81 359 THR A C 1
ATOM 3005 O O . THR A 1 359 ? 11.813 -13.698 -26.006 1.00 74.81 359 THR A O 1
ATOM 3008 N N . PHE A 1 360 ? 10.309 -14.734 -27.322 1.00 77.75 360 PHE A N 1
ATOM 3009 C CA . PHE A 1 360 ? 9.128 -14.444 -26.502 1.00 77.75 360 PHE A CA 1
ATOM 3010 C C . PHE A 1 360 ? 8.652 -15.693 -25.753 1.00 77.75 360 PHE A C 1
ATOM 3012 O O . PHE A 1 360 ? 8.396 -16.728 -26.373 1.00 77.75 360 PHE A O 1
ATOM 3019 N N . HIS A 1 361 ? 8.499 -15.581 -24.432 1.00 78.88 361 HIS A N 1
ATOM 3020 C CA . HIS A 1 361 ? 8.050 -16.665 -23.554 1.00 78.88 361 HIS A CA 1
ATOM 3021 C C . HIS A 1 361 ? 6.847 -16.200 -22.735 1.00 78.88 361 HIS A C 1
ATOM 3023 O O . HIS A 1 361 ? 6.846 -15.091 -22.195 1.00 78.88 361 HIS A O 1
ATOM 3029 N N . TYR A 1 362 ? 5.829 -17.048 -22.625 1.00 78.75 362 TYR A N 1
ATOM 3030 C CA . TYR A 1 362 ? 4.563 -16.699 -21.985 1.00 78.75 362 TYR A CA 1
ATOM 3031 C C . TYR A 1 362 ? 3.979 -17.868 -21.191 1.00 78.75 362 TYR A C 1
ATOM 3033 O O . TYR A 1 362 ? 4.370 -19.021 -21.359 1.00 78.75 362 TYR A O 1
ATOM 3041 N N . ALA A 1 363 ? 3.033 -17.555 -20.309 1.00 82.00 363 ALA A N 1
ATOM 3042 C CA . ALA A 1 363 ? 2.306 -18.527 -19.506 1.00 82.00 363 ALA A CA 1
ATOM 3043 C C . ALA A 1 363 ? 0.823 -18.551 -19.905 1.00 82.00 363 ALA A C 1
ATOM 3045 O O . ALA A 1 363 ? 0.240 -17.503 -20.197 1.00 82.00 363 ALA A O 1
ATOM 3046 N N . ILE A 1 364 ? 0.204 -19.731 -19.895 1.00 83.88 364 ILE A N 1
ATOM 3047 C CA . ILE A 1 364 ? -1.240 -19.920 -20.076 1.00 83.88 364 ILE A CA 1
ATOM 3048 C C . ILE A 1 364 ? -1.810 -20.857 -19.005 1.00 83.88 364 ILE A C 1
ATOM 3050 O O . ILE A 1 364 ? -1.072 -21.503 -18.267 1.00 83.88 364 ILE A O 1
ATOM 3054 N N . ARG A 1 365 ? -3.147 -20.923 -18.923 1.00 85.19 365 ARG A N 1
ATOM 3055 C CA . ARG A 1 365 ? -3.893 -21.794 -17.992 1.00 85.19 365 ARG A CA 1
ATOM 3056 C C . ARG A 1 365 ? -3.355 -21.740 -16.542 1.00 85.19 365 ARG A C 1
ATOM 3058 O O . ARG A 1 365 ? -2.994 -22.783 -16.007 1.00 85.19 365 ARG A O 1
ATOM 3065 N N . PRO A 1 366 ? -3.285 -20.552 -15.909 1.00 88.62 366 PRO A N 1
ATOM 3066 C CA . PRO A 1 366 ? -2.769 -20.425 -14.550 1.00 88.62 366 PRO A CA 1
ATOM 3067 C C . PRO A 1 366 ? -3.628 -21.202 -13.542 1.00 88.62 366 PRO A C 1
ATOM 3069 O O . PRO A 1 366 ? -4.858 -21.218 -13.642 1.00 88.62 366 PRO A O 1
ATOM 3072 N N . TYR A 1 367 ? -2.980 -21.819 -12.558 1.00 88.12 367 TYR A N 1
ATOM 3073 C CA . TYR A 1 367 ? -3.593 -22.662 -11.531 1.00 88.12 367 TYR A CA 1
ATOM 3074 C C . TYR A 1 367 ? -2.904 -22.473 -10.169 1.00 88.12 367 TYR A C 1
ATOM 3076 O O . TYR A 1 367 ? -1.895 -21.774 -10.068 1.00 88.12 367 TYR A O 1
ATOM 3084 N N . CYS A 1 368 ? -3.447 -23.100 -9.121 1.00 85.31 368 CYS A N 1
ATOM 3085 C CA . CYS A 1 368 ? -2.714 -23.310 -7.873 1.00 85.31 368 CYS A CA 1
ATOM 3086 C C . CYS A 1 368 ? -2.216 -24.752 -7.792 1.00 85.31 368 CYS A C 1
ATOM 3088 O O . CYS A 1 368 ? -2.987 -25.670 -8.073 1.00 85.31 368 CYS A O 1
ATOM 3090 N N . GLN A 1 369 ? -0.950 -24.935 -7.416 1.00 84.75 369 GLN A N 1
ATOM 3091 C CA . GLN A 1 369 ? -0.388 -26.251 -7.097 1.00 84.75 369 GLN A CA 1
ATOM 3092 C C . GLN A 1 369 ? -1.055 -26.843 -5.843 1.00 84.75 369 GLN A C 1
ATOM 3094 O O . GLN A 1 369 ? -1.581 -26.100 -5.009 1.00 84.75 369 GLN A O 1
ATOM 3099 N N . ASP A 1 370 ? -0.991 -28.170 -5.702 1.00 82.50 370 ASP A N 1
ATOM 3100 C CA . ASP A 1 370 ? -1.384 -28.859 -4.469 1.00 82.50 370 ASP A CA 1
ATOM 3101 C C . ASP A 1 370 ? -0.534 -28.379 -3.268 1.00 82.50 370 ASP A C 1
ATOM 3103 O O . ASP A 1 370 ? 0.624 -27.990 -3.459 1.00 82.50 370 ASP A O 1
ATOM 3107 N N . PRO A 1 371 ? -1.066 -28.402 -2.029 1.00 81.12 371 PRO A N 1
ATOM 3108 C CA . PRO A 1 371 ? -0.364 -27.882 -0.856 1.00 81.12 371 PRO A CA 1
ATOM 3109 C C . PRO A 1 371 ? 0.949 -28.616 -0.549 1.00 81.12 371 PRO A C 1
ATOM 3111 O O . PRO A 1 371 ? 0.971 -29.838 -0.376 1.00 81.12 371 PRO A O 1
ATOM 3114 N N . SER A 1 372 ? 2.033 -27.853 -0.408 1.00 77.69 372 SER A N 1
ATOM 3115 C CA . SER A 1 372 ? 3.389 -28.354 -0.162 1.00 77.69 372 SER A CA 1
ATOM 3116 C C . SER A 1 372 ? 4.037 -27.728 1.073 1.00 77.69 372 SER A C 1
ATOM 3118 O O . SER A 1 372 ? 3.718 -26.605 1.457 1.00 77.69 372 SER A O 1
ATOM 3120 N N . GLU A 1 373 ? 5.013 -28.429 1.646 1.00 73.31 373 GLU A N 1
ATOM 3121 C CA . GLU A 1 373 ? 5.860 -27.959 2.759 1.00 73.31 373 GLU A CA 1
ATOM 3122 C C . GLU A 1 373 ? 6.819 -26.829 2.334 1.00 73.31 373 GLU A C 1
ATOM 3124 O O . GLU A 1 373 ? 7.336 -26.085 3.167 1.00 73.31 373 GLU A O 1
ATOM 3129 N N . GLU A 1 374 ? 7.066 -26.687 1.025 1.00 74.31 374 GLU A N 1
ATOM 3130 C CA . GLU A 1 374 ? 7.874 -25.609 0.460 1.00 74.31 374 GLU A CA 1
ATOM 3131 C C . GLU A 1 374 ? 7.003 -24.367 0.200 1.00 74.31 374 GLU A C 1
ATOM 3133 O O . GLU A 1 374 ? 6.288 -24.290 -0.789 1.00 74.31 374 GLU A O 1
ATOM 3138 N N . CYS A 1 375 ? 7.080 -23.359 1.065 1.00 72.06 375 CYS A N 1
ATOM 3139 C CA . CYS A 1 375 ? 6.403 -22.063 0.963 1.00 72.06 375 CYS A CA 1
ATOM 3140 C C . CYS A 1 375 ? 7.113 -21.027 0.067 1.00 72.06 375 CYS A C 1
ATOM 3142 O O . CYS A 1 375 ? 6.484 -20.047 -0.338 1.00 72.06 375 CYS A O 1
ATOM 3144 N N . THR A 1 376 ? 8.397 -21.210 -0.273 1.00 64.75 376 THR A N 1
ATOM 3145 C CA . THR A 1 376 ? 9.161 -20.274 -1.138 1.00 64.75 376 THR A CA 1
ATOM 3146 C C . THR A 1 376 ? 9.561 -20.839 -2.492 1.00 64.75 376 THR A C 1
ATOM 3148 O O . THR A 1 376 ? 9.550 -20.109 -3.483 1.00 64.75 376 THR A O 1
ATOM 3151 N N . LYS A 1 377 ? 9.943 -22.116 -2.553 1.00 54.44 377 LYS A N 1
ATOM 3152 C CA . LYS A 1 377 ? 10.353 -22.754 -3.801 1.00 54.44 377 LYS A CA 1
ATOM 3153 C C . LYS A 1 377 ? 9.117 -23.105 -4.616 1.00 54.44 377 LYS A C 1
ATOM 3155 O O . LYS A 1 377 ? 8.387 -24.034 -4.299 1.00 54.44 377 LYS A O 1
ATOM 3160 N N . GLN A 1 378 ? 8.928 -22.391 -5.715 1.00 51.38 378 GLN A N 1
ATOM 3161 C CA . GLN A 1 378 ? 8.092 -22.888 -6.796 1.00 51.38 378 GLN A CA 1
ATOM 3162 C C . GLN A 1 378 ? 8.884 -23.946 -7.568 1.00 51.38 378 GLN A C 1
ATOM 3164 O O . GLN A 1 378 ? 10.034 -23.703 -7.940 1.00 51.38 378 GLN A O 1
ATOM 3169 N N . THR A 1 379 ? 8.279 -25.108 -7.824 1.00 41.09 379 THR A N 1
ATOM 3170 C CA . THR A 1 379 ? 8.939 -26.235 -8.505 1.00 41.09 379 THR A CA 1
ATOM 3171 C C . THR A 1 379 ? 9.494 -25.793 -9.857 1.00 41.09 379 THR A C 1
ATOM 3173 O O . THR A 1 379 ? 8.736 -25.334 -10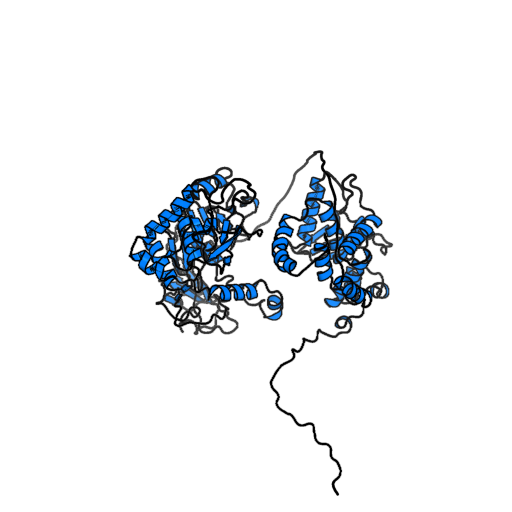.717 1.00 41.09 379 THR A O 1
ATOM 3176 N N . VAL A 1 380 ? 10.811 -25.900 -10.026 1.00 37.06 380 VAL A N 1
ATOM 3177 C CA . VAL A 1 380 ? 11.539 -25.470 -11.226 1.00 37.06 380 VAL A CA 1
ATOM 3178 C C . VAL A 1 380 ? 11.254 -26.419 -12.391 1.00 37.06 380 VAL A C 1
ATOM 3180 O O . VAL A 1 380 ? 11.338 -27.633 -12.233 1.00 37.06 380 VAL A O 1
ATOM 3183 N N . TRP A 1 381 ? 10.974 -25.858 -13.570 1.00 33.88 381 TRP A N 1
ATOM 3184 C CA . TRP A 1 381 ? 10.900 -26.599 -14.830 1.00 33.88 381 TRP A CA 1
ATOM 3185 C C . TRP A 1 381 ? 12.183 -26.398 -15.647 1.00 33.88 381 TRP A C 1
ATOM 3187 O O . TRP A 1 381 ? 12.646 -25.272 -15.811 1.00 33.88 381 TRP A O 1
ATOM 3197 N N . GLU A 1 382 ? 12.708 -27.476 -16.231 1.00 35.47 382 GLU A N 1
ATOM 3198 C CA . GLU A 1 382 ? 13.978 -27.504 -16.990 1.00 35.47 382 GLU A CA 1
ATOM 3199 C C . GLU A 1 382 ? 13.919 -26.779 -18.361 1.00 35.47 382 GLU A C 1
ATOM 3201 O O . GLU A 1 382 ? 14.885 -26.746 -19.122 1.00 35.47 382 GLU A O 1
ATOM 3206 N N . LEU A 1 383 ? 12.767 -26.197 -18.709 1.00 37.91 383 LEU A N 1
ATOM 3207 C CA . LEU A 1 383 ? 12.386 -25.824 -20.078 1.00 37.91 383 LEU A CA 1
ATOM 3208 C C . LEU A 1 383 ? 12.929 -24.479 -20.600 1.00 37.91 383 LEU A C 1
ATOM 3210 O O . LEU A 1 383 ? 12.636 -24.120 -21.742 1.00 37.91 383 LEU A O 1
ATOM 3214 N N . ILE A 1 384 ? 13.711 -23.733 -19.808 1.00 45.75 384 ILE A N 1
ATOM 3215 C CA . ILE A 1 384 ? 14.252 -22.410 -20.198 1.00 45.75 384 ILE A CA 1
ATOM 3216 C C . ILE A 1 384 ? 15.772 -22.285 -19.947 1.00 45.75 384 ILE A C 1
ATOM 3218 O O . ILE A 1 384 ? 16.272 -21.214 -19.622 1.00 45.75 384 ILE A O 1
ATOM 3222 N N . LEU A 1 385 ? 16.523 -23.382 -20.117 1.00 37.22 385 LEU A N 1
ATOM 3223 C CA . LEU A 1 385 ? 17.998 -23.402 -20.024 1.00 37.22 385 LEU A CA 1
ATOM 3224 C C . LEU A 1 385 ? 18.747 -23.383 -21.376 1.00 37.22 385 LEU A C 1
ATOM 3226 O O . LEU A 1 385 ? 19.973 -23.371 -21.386 1.00 37.22 385 LEU A O 1
ATOM 3230 N N . GLN A 1 386 ? 18.055 -23.418 -22.522 1.00 38.00 386 GLN A N 1
ATOM 3231 C CA . GLN A 1 386 ? 18.677 -23.809 -23.804 1.00 38.00 386 GLN A CA 1
ATOM 3232 C C . GLN A 1 386 ? 18.971 -22.691 -24.826 1.00 38.00 386 GLN A C 1
ATOM 3234 O O . GLN A 1 386 ? 19.272 -23.015 -25.974 1.00 38.00 386 GLN A O 1
ATOM 3239 N N . ASN A 1 387 ? 18.915 -21.396 -24.483 1.00 38.75 387 ASN A N 1
ATOM 3240 C CA . ASN A 1 387 ? 19.332 -20.359 -25.445 1.00 38.75 387 ASN A CA 1
ATOM 3241 C C . ASN A 1 387 ? 19.918 -19.090 -24.798 1.00 38.75 387 ASN A C 1
ATOM 3243 O O . ASN A 1 387 ? 19.283 -18.428 -23.983 1.00 38.75 387 ASN A O 1
ATOM 3247 N N . GLU A 1 388 ? 21.133 -18.728 -25.214 1.00 37.47 388 GLU A N 1
ATOM 3248 C CA . GLU A 1 388 ? 21.984 -17.676 -24.633 1.00 37.47 388 GLU A CA 1
ATOM 3249 C C . GLU A 1 388 ? 21.577 -16.249 -25.070 1.00 37.47 388 GLU A C 1
ATOM 3251 O O . GLU A 1 388 ? 22.420 -15.500 -25.577 1.00 37.47 388 GLU A O 1
ATOM 3256 N N . ARG A 1 389 ? 20.293 -15.859 -24.986 1.00 47.03 389 ARG A N 1
ATOM 3257 C CA . ARG A 1 389 ? 19.800 -14.596 -25.590 1.00 47.03 389 ARG A CA 1
ATOM 3258 C C . ARG A 1 389 ? 18.755 -13.836 -24.774 1.00 47.03 389 ARG A C 1
ATOM 3260 O O . ARG A 1 389 ? 18.064 -14.380 -23.915 1.00 47.03 389 ARG A O 1
ATOM 3267 N N . LEU A 1 390 ? 18.623 -12.547 -25.110 1.00 38.09 390 LEU A N 1
ATOM 3268 C CA . LEU A 1 390 ? 17.641 -11.626 -24.536 1.00 38.09 390 LEU A CA 1
ATOM 3269 C C . LEU A 1 390 ? 16.217 -12.182 -24.697 1.00 38.09 390 LEU A C 1
ATOM 3271 O O . LEU A 1 390 ? 15.661 -12.243 -25.795 1.00 38.09 390 LEU A O 1
ATOM 3275 N N . SER A 1 391 ? 15.636 -12.580 -23.572 1.00 43.03 391 SER A N 1
ATOM 3276 C CA . SER A 1 391 ? 14.319 -13.204 -23.500 1.00 43.03 391 SER A CA 1
ATOM 3277 C C . SER A 1 391 ? 13.332 -12.215 -22.891 1.00 43.03 391 SER A C 1
ATOM 3279 O O . SER A 1 391 ? 13.562 -11.726 -21.785 1.00 43.03 391 SER A O 1
ATOM 3281 N N . ILE A 1 392 ? 12.240 -11.905 -23.597 1.00 41.78 392 ILE A N 1
ATOM 3282 C CA . ILE A 1 392 ? 11.154 -11.104 -23.018 1.00 41.78 392 ILE A CA 1
ATOM 3283 C C . ILE A 1 392 ? 10.123 -12.048 -22.406 1.00 41.78 392 ILE A C 1
ATOM 3285 O O . ILE A 1 392 ? 9.521 -12.879 -23.089 1.00 41.78 392 ILE A O 1
ATOM 3289 N N . VAL A 1 393 ? 9.940 -11.873 -21.099 1.00 41.78 393 VAL A N 1
ATOM 3290 C CA . VAL A 1 393 ? 8.953 -12.540 -20.255 1.00 41.78 393 VAL A CA 1
ATOM 3291 C C . VAL A 1 393 ? 7.916 -11.502 -19.855 1.00 41.78 393 VAL A C 1
ATOM 3293 O O . VAL A 1 393 ? 8.237 -10.576 -19.111 1.00 41.78 393 VAL A O 1
ATOM 3296 N N . THR A 1 394 ? 6.678 -11.654 -20.317 1.00 36.88 394 THR A N 1
ATOM 3297 C CA . THR A 1 394 ? 5.579 -10.754 -19.946 1.00 36.88 394 THR A CA 1
ATOM 3298 C C . THR A 1 394 ? 4.238 -11.478 -19.890 1.00 36.88 394 THR A C 1
ATOM 3300 O O . THR A 1 394 ? 3.849 -12.200 -20.807 1.00 36.88 394 THR A O 1
ATOM 3303 N N . THR A 1 395 ? 3.470 -11.205 -18.836 1.00 33.94 395 THR A N 1
ATOM 3304 C CA . THR A 1 395 ? 2.008 -11.252 -18.890 1.00 33.94 395 THR A CA 1
ATOM 3305 C C . THR A 1 395 ? 1.545 -10.008 -19.653 1.00 33.94 395 THR A C 1
ATOM 3307 O O . THR A 1 395 ? 1.559 -8.900 -19.124 1.00 33.94 395 THR A O 1
ATOM 3310 N N . VAL A 1 396 ? 1.227 -10.156 -20.945 1.00 26.91 396 VAL A N 1
ATOM 3311 C CA . VAL A 1 396 ? 0.879 -9.005 -21.796 1.00 26.91 396 VAL A CA 1
ATOM 3312 C C . VAL A 1 396 ? -0.576 -8.593 -21.587 1.00 26.91 396 VAL A C 1
ATOM 3314 O O . VAL A 1 396 ? -1.485 -9.066 -22.274 1.00 26.91 396 VAL A O 1
ATOM 3317 N N . GLU A 1 397 ? -0.777 -7.650 -20.673 1.00 36.81 397 GLU A N 1
ATOM 3318 C CA . GLU A 1 397 ? -1.909 -6.725 -20.731 1.00 36.81 397 GLU A CA 1
ATOM 3319 C C . GLU A 1 397 ? -1.540 -5.483 -21.571 1.00 36.81 397 GLU A C 1
ATOM 3321 O O . GLU A 1 397 ? -0.374 -5.231 -21.888 1.00 36.81 397 GLU A O 1
ATOM 3326 N N . LYS A 1 398 ? -2.554 -4.751 -22.039 1.00 28.19 398 LYS A N 1
ATOM 3327 C CA . LYS A 1 398 ? -2.441 -3.854 -23.199 1.00 28.19 398 LYS A CA 1
ATOM 3328 C C . LYS A 1 398 ? -2.248 -2.378 -22.817 1.00 28.19 398 LYS A C 1
ATOM 3330 O O . LYS A 1 398 ? -3.225 -1.711 -22.480 1.00 28.19 398 LYS A O 1
ATOM 3335 N N . GLU A 1 399 ? -1.058 -1.833 -23.073 1.00 33.00 399 GLU A N 1
ATOM 3336 C CA . GLU A 1 399 ? -0.822 -0.382 -23.213 1.00 33.00 399 GLU A CA 1
ATOM 3337 C C . GLU A 1 399 ? -0.183 -0.034 -24.578 1.00 33.00 399 GLU A C 1
ATOM 3339 O O . GLU A 1 399 ? 0.372 -0.896 -25.261 1.00 33.00 399 GLU A O 1
ATOM 3344 N N . ASP A 1 400 ? -0.365 1.211 -25.038 1.00 30.36 400 ASP A N 1
ATOM 3345 C CA . ASP A 1 400 ? -0.202 1.596 -26.451 1.00 30.36 400 ASP A CA 1
ATOM 3346 C C . ASP A 1 400 ? 1.222 2.079 -26.837 1.00 30.36 400 ASP A C 1
ATOM 3348 O O . ASP A 1 400 ? 1.984 2.613 -26.033 1.00 30.36 400 ASP A O 1
ATOM 3352 N N . ILE A 1 401 ? 1.572 1.912 -28.120 1.00 27.42 401 ILE A N 1
ATOM 3353 C CA . ILE A 1 401 ? 2.901 2.201 -28.697 1.00 27.42 401 ILE A CA 1
ATOM 3354 C C . ILE A 1 401 ? 3.100 3.714 -28.941 1.00 27.42 401 ILE A C 1
ATOM 3356 O O . ILE A 1 401 ? 2.218 4.390 -29.470 1.00 27.42 401 ILE A O 1
ATOM 3360 N N . THR A 1 402 ? 4.287 4.245 -28.623 1.00 25.30 402 THR A N 1
ATOM 3361 C CA . THR A 1 402 ? 4.629 5.679 -28.730 1.00 25.30 402 THR A CA 1
ATOM 3362 C C . THR A 1 402 ? 5.253 6.102 -30.077 1.00 25.30 402 THR A C 1
ATOM 3364 O O . THR A 1 402 ? 6.047 5.362 -30.660 1.00 25.30 402 THR A O 1
ATOM 3367 N N . PRO A 1 403 ? 4.963 7.333 -30.555 1.00 27.39 403 PRO A N 1
ATOM 3368 C CA . PRO A 1 403 ? 5.753 8.030 -31.580 1.00 27.39 403 PRO A CA 1
ATOM 3369 C C . PRO A 1 403 ? 6.346 9.394 -31.123 1.00 27.39 403 PRO A C 1
ATOM 3371 O O . PRO A 1 403 ? 6.096 9.884 -30.025 1.00 27.39 403 PRO A O 1
ATOM 3374 N N . ILE A 1 404 ? 7.189 9.995 -31.975 1.00 25.19 404 ILE A N 1
ATOM 3375 C CA . ILE A 1 404 ? 8.273 10.946 -31.631 1.00 25.19 404 ILE A CA 1
ATOM 3376 C C . ILE A 1 404 ? 7.871 12.452 -31.551 1.00 25.19 404 ILE A C 1
ATOM 3378 O O . ILE A 1 404 ? 7.460 13.043 -32.542 1.00 25.19 404 ILE A O 1
ATOM 3382 N N . ASN A 1 405 ? 8.116 13.070 -30.381 1.00 27.52 405 ASN A N 1
ATOM 3383 C CA . ASN A 1 405 ? 8.598 14.447 -30.052 1.00 27.52 405 ASN A CA 1
ATOM 3384 C C . ASN A 1 405 ? 8.624 15.613 -31.100 1.00 27.52 405 ASN A C 1
ATOM 3386 O O . ASN A 1 405 ? 9.420 15.542 -32.035 1.00 27.52 405 ASN A O 1
ATOM 3390 N N . VAL A 1 406 ? 7.972 16.772 -30.803 1.00 25.91 406 VAL A N 1
ATOM 3391 C CA . VAL A 1 406 ? 8.326 18.148 -31.297 1.00 25.91 406 VAL A CA 1
ATOM 3392 C C . VAL A 1 406 ? 7.935 19.314 -30.322 1.00 25.91 406 VAL A C 1
ATOM 3394 O O . VAL A 1 406 ? 6.762 19.489 -30.032 1.00 25.91 406 VAL A O 1
ATOM 3397 N N . GLN A 1 407 ? 8.937 20.122 -29.908 1.00 25.81 407 GLN A N 1
ATOM 3398 C CA . GLN A 1 407 ? 9.064 21.578 -29.528 1.00 25.81 407 GLN A CA 1
ATOM 3399 C C . GLN A 1 407 ? 7.943 22.498 -28.913 1.00 25.81 407 GLN A C 1
ATOM 3401 O O . GLN A 1 407 ? 6.749 22.315 -29.099 1.00 25.81 407 GLN A O 1
ATOM 3406 N N . ASN A 1 408 ? 8.399 23.578 -28.227 1.00 29.45 408 ASN A N 1
ATOM 3407 C CA . ASN A 1 408 ? 7.653 24.617 -27.457 1.00 29.45 408 ASN A CA 1
ATOM 3408 C C . ASN A 1 408 ? 7.388 25.961 -28.202 1.00 29.45 408 ASN A C 1
ATOM 3410 O O . ASN A 1 408 ? 8.100 26.274 -29.156 1.00 29.45 408 ASN A O 1
ATOM 3414 N N . GLN A 1 409 ? 6.520 26.832 -27.635 1.00 26.08 409 GLN A N 1
ATOM 3415 C CA . GLN A 1 409 ? 6.622 28.320 -27.656 1.00 26.08 409 GLN A CA 1
ATOM 3416 C C . GLN A 1 409 ? 5.831 28.999 -26.488 1.00 26.08 409 GLN A C 1
ATOM 3418 O O . GLN A 1 409 ? 5.094 28.309 -25.788 1.00 26.08 409 GLN A O 1
ATOM 3423 N N . ASP A 1 410 ? 6.026 30.310 -26.236 1.00 26.70 410 ASP A N 1
ATOM 3424 C CA . ASP A 1 410 ? 5.838 31.011 -24.926 1.00 26.70 410 ASP A CA 1
ATOM 3425 C C . ASP A 1 410 ? 4.888 32.267 -24.923 1.00 26.70 410 ASP A C 1
ATOM 3427 O O . ASP A 1 410 ? 4.390 32.661 -25.975 1.00 26.70 410 ASP A O 1
ATOM 3431 N N . ILE A 1 411 ? 4.806 32.984 -23.764 1.00 25.75 411 ILE A N 1
ATOM 3432 C CA . ILE A 1 411 ? 4.470 34.442 -23.542 1.00 25.75 411 ILE A CA 1
ATOM 3433 C C . ILE A 1 411 ? 2.953 34.816 -23.370 1.00 25.75 411 ILE A C 1
ATOM 3435 O O . ILE A 1 411 ? 2.153 34.290 -24.138 1.00 25.75 411 ILE A O 1
ATOM 3439 N N . PRO A 1 412 ? 2.489 35.799 -22.520 1.00 30.31 412 PRO A N 1
ATOM 3440 C CA . PRO A 1 412 ? 2.963 36.429 -21.246 1.00 30.31 412 PRO A CA 1
ATOM 3441 C C . PRO A 1 412 ? 1.883 36.538 -20.099 1.00 30.31 412 PRO A C 1
ATOM 3443 O O . PRO A 1 412 ? 0.745 36.112 -20.268 1.00 30.31 412 PRO A O 1
ATOM 3446 N N . SER A 1 413 ? 2.177 37.218 -18.962 1.00 32.53 413 SER A N 1
ATOM 3447 C CA . SER A 1 413 ? 1.172 37.634 -17.931 1.00 32.53 413 SER A CA 1
ATOM 3448 C C . SER A 1 413 ? 1.603 38.776 -16.960 1.00 32.53 413 SER A C 1
ATOM 3450 O O . SER A 1 413 ? 2.726 38.719 -16.456 1.00 32.53 413 SER A O 1
ATOM 3452 N N . PRO A 1 414 ? 0.724 39.752 -16.615 1.00 27.14 414 PRO A N 1
ATOM 3453 C CA . PRO A 1 414 ? 0.830 40.605 -15.393 1.00 27.14 414 PRO A CA 1
ATOM 3454 C C . PRO A 1 414 ? -0.543 40.928 -14.700 1.00 27.14 414 PRO A C 1
ATOM 3456 O O . PRO A 1 414 ? -1.574 40.622 -15.295 1.00 27.14 414 PRO A O 1
ATOM 3459 N N . PRO A 1 415 ? -0.645 41.703 -13.583 1.00 30.44 415 PRO A N 1
ATOM 3460 C CA . PRO A 1 415 ? 0.108 41.737 -12.304 1.00 30.44 415 PRO A CA 1
ATOM 3461 C C . PRO A 1 415 ? -0.808 41.714 -11.011 1.00 30.44 415 PRO A C 1
ATOM 3463 O O . PRO A 1 415 ? -2.029 41.762 -11.149 1.00 30.44 415 PRO A O 1
ATOM 3466 N N . PRO A 1 416 ? -0.274 41.680 -9.754 1.00 41.41 416 PRO A N 1
ATOM 3467 C CA . PRO A 1 416 ? -1.074 41.553 -8.499 1.00 41.41 416 PRO A CA 1
ATOM 3468 C C . PRO A 1 416 ? -0.794 42.562 -7.333 1.00 41.41 416 PRO A C 1
ATOM 3470 O O . PRO A 1 416 ? 0.225 43.248 -7.349 1.00 41.41 416 PRO A O 1
ATOM 3473 N N . ALA A 1 417 ? -1.665 42.582 -6.294 1.00 24.88 417 ALA A N 1
ATOM 3474 C CA . ALA A 1 417 ? -1.557 43.262 -4.963 1.00 24.88 417 ALA A CA 1
ATOM 3475 C C . ALA A 1 417 ? -2.805 42.935 -4.066 1.00 24.88 417 ALA A C 1
ATOM 3477 O O . ALA A 1 417 ? -3.806 42.506 -4.633 1.00 24.88 417 ALA A O 1
ATOM 3478 N N . GLU A 1 418 ? -2.924 43.135 -2.731 1.00 24.94 418 GLU A N 1
ATOM 3479 C CA . GLU A 1 418 ? -2.001 43.142 -1.555 1.00 24.94 418 GLU A CA 1
ATOM 3480 C C . GLU A 1 418 ? -2.822 43.046 -0.208 1.00 24.94 418 GLU A C 1
ATOM 3482 O O . GLU A 1 418 ? -3.906 43.629 -0.161 1.00 24.94 418 GLU A O 1
ATOM 3487 N N . PRO A 1 419 ? -2.385 42.349 0.883 1.00 40.53 419 PRO A N 1
ATOM 3488 C CA . PRO A 1 419 ? -3.150 42.201 2.158 1.00 40.53 419 PRO A CA 1
ATOM 3489 C C . PRO A 1 419 ? -2.411 42.599 3.482 1.00 40.53 419 PRO A C 1
ATOM 3491 O O . PRO A 1 419 ? -1.223 42.910 3.463 1.00 40.53 419 PRO A O 1
ATOM 3494 N N . THR A 1 420 ? -3.080 42.592 4.662 1.00 24.44 420 THR A N 1
ATOM 3495 C CA . THR A 1 420 ? -2.515 43.020 5.996 1.00 24.44 420 THR A CA 1
ATOM 3496 C C . THR A 1 420 ? -3.269 42.399 7.249 1.00 24.44 420 THR A C 1
ATOM 3498 O O . THR A 1 420 ? -4.208 41.646 7.001 1.00 24.44 420 THR A O 1
ATOM 3501 N N . PRO A 1 421 ? -2.867 42.526 8.565 1.00 34.38 421 PRO A N 1
ATOM 3502 C CA . PRO A 1 421 ? -2.382 41.330 9.332 1.00 34.38 421 PRO A CA 1
ATOM 3503 C C . PRO A 1 421 ? -2.641 41.154 10.895 1.00 34.38 421 PRO A C 1
ATOM 3505 O O . PRO A 1 421 ? -3.010 42.100 11.581 1.00 34.38 421 PRO A O 1
ATOM 3508 N N . LEU A 1 422 ? -2.228 39.984 11.470 1.00 25.81 422 LEU A N 1
ATOM 3509 C CA . LEU A 1 422 ? -1.768 39.656 12.884 1.00 25.81 422 LEU A CA 1
ATOM 3510 C C . LEU A 1 422 ? -2.782 39.697 14.095 1.00 25.81 422 LEU A C 1
ATOM 3512 O O . LEU A 1 422 ? -3.878 40.202 13.921 1.00 25.81 422 LEU A O 1
ATOM 3516 N N . THR A 1 423 ? -2.585 39.169 15.347 1.00 26.67 423 THR A N 1
ATOM 3517 C CA . THR A 1 423 ? -1.407 38.789 16.224 1.00 26.67 423 THR A CA 1
ATOM 3518 C C . THR A 1 423 ? -1.754 37.822 17.431 1.00 26.67 423 THR A C 1
ATOM 3520 O O . THR A 1 423 ? -2.905 37.839 17.849 1.00 26.67 423 THR A O 1
ATOM 3523 N N . ILE A 1 424 ? -0.803 37.067 18.074 1.00 29.11 424 ILE A N 1
ATOM 3524 C CA . ILE A 1 424 ? -0.950 36.223 19.339 1.00 29.11 424 ILE A CA 1
ATOM 3525 C C . ILE A 1 424 ? 0.384 36.111 20.195 1.00 29.11 424 ILE A C 1
ATOM 3527 O O . ILE A 1 424 ? 1.448 36.418 19.658 1.00 29.11 424 ILE A O 1
ATOM 3531 N N . SER A 1 425 ? 0.386 35.672 21.492 1.00 27.97 425 SER A N 1
ATOM 3532 C CA . SER A 1 425 ? 1.564 35.269 22.364 1.00 27.97 425 SER A CA 1
ATOM 3533 C C . SER A 1 425 ? 1.139 34.474 23.673 1.00 27.97 425 SER A C 1
ATOM 3535 O O . SER A 1 425 ? -0.068 34.440 23.877 1.00 27.97 425 SER A O 1
ATOM 3537 N N . ARG A 1 426 ? 1.908 33.851 24.635 1.00 27.64 426 ARG A N 1
ATOM 3538 C CA . ARG A 1 426 ? 3.353 33.480 24.911 1.00 27.64 426 ARG A CA 1
ATOM 3539 C C . ARG A 1 426 ? 3.594 32.672 26.266 1.00 27.64 426 ARG A C 1
ATOM 3541 O O . ARG A 1 426 ? 2.855 32.927 27.203 1.00 27.64 426 ARG A O 1
ATOM 3548 N N . VAL A 1 427 ? 4.735 31.929 26.437 1.00 25.62 427 VAL A N 1
ATOM 3549 C CA . VAL A 1 427 ? 5.535 31.642 27.721 1.00 25.62 427 VAL A CA 1
ATOM 3550 C C . VAL A 1 427 ? 4.935 30.643 28.803 1.00 25.62 427 VAL A C 1
ATOM 3552 O O . VAL A 1 427 ? 3.753 30.370 28.680 1.00 25.62 427 VAL A O 1
ATOM 3555 N N . GLN A 1 428 ? 5.563 29.942 29.814 1.00 28.00 428 GLN A N 1
ATOM 3556 C CA . GLN A 1 428 ? 6.898 29.842 30.537 1.00 28.00 428 GLN A CA 1
ATOM 3557 C C . GLN A 1 428 ? 7.442 28.367 30.827 1.00 28.00 428 GLN A C 1
ATOM 3559 O O . GLN A 1 428 ? 7.329 27.527 29.940 1.00 28.00 428 GLN A O 1
ATOM 3564 N N . GLN A 1 429 ? 8.125 28.053 31.977 1.00 32.12 429 GLN A N 1
ATOM 3565 C CA . GLN A 1 429 ? 8.977 26.840 32.286 1.00 32.12 429 GLN A CA 1
ATOM 3566 C C . GLN A 1 429 ? 9.354 26.576 33.796 1.00 32.12 429 GLN A C 1
ATOM 3568 O O . GLN A 1 429 ? 9.336 27.533 34.568 1.00 32.12 429 GLN A O 1
ATOM 3573 N N . SER A 1 430 ? 9.865 25.364 34.170 1.00 24.73 430 SER A N 1
ATOM 3574 C CA . SER A 1 430 ? 10.912 25.096 35.227 1.00 24.73 430 SER A CA 1
ATOM 3575 C C . SER A 1 430 ? 11.629 23.679 35.111 1.00 24.73 430 SER A C 1
ATOM 3577 O O . SER A 1 430 ? 11.202 22.905 34.252 1.00 24.73 430 SER A O 1
ATOM 3579 N N . PRO A 1 431 ? 12.755 23.355 35.832 1.00 38.22 431 PRO A N 1
ATOM 3580 C CA . PRO A 1 431 ? 13.726 22.224 35.583 1.00 38.22 431 PRO A CA 1
ATOM 3581 C C . PRO A 1 431 ? 13.609 20.969 36.541 1.00 38.22 431 PRO A C 1
ATOM 3583 O O . PRO A 1 431 ? 12.536 20.803 37.101 1.00 38.22 431 PRO A O 1
ATOM 3586 N N . LEU A 1 432 ? 14.537 19.999 36.825 1.00 30.56 432 LEU A N 1
ATOM 3587 C CA . LEU A 1 432 ? 16.013 19.731 36.660 1.00 30.56 432 LEU A CA 1
ATOM 3588 C C . LEU A 1 432 ? 16.397 18.214 36.944 1.00 30.56 432 LEU A C 1
ATOM 3590 O O . LEU A 1 432 ? 15.611 17.527 37.598 1.00 30.56 432 LEU A O 1
ATOM 3594 N N . LEU A 1 433 ? 17.574 17.681 36.503 1.00 28.61 433 LEU A N 1
ATOM 3595 C CA . LEU A 1 433 ? 18.502 16.672 37.154 1.00 28.61 433 LEU A CA 1
ATOM 3596 C C . LEU A 1 433 ? 19.733 16.369 36.238 1.00 28.61 433 LEU A C 1
ATOM 3598 O O . LEU A 1 433 ? 19.529 16.293 35.025 1.00 28.61 433 LEU A O 1
ATOM 3602 N N . GLU A 1 434 ? 20.969 16.170 36.754 1.00 36.41 434 GLU A N 1
ATOM 3603 C CA . GLU A 1 434 ? 22.190 16.484 35.947 1.00 36.41 434 GLU A CA 1
ATOM 3604 C C . GLU A 1 434 ? 23.417 15.508 35.944 1.00 36.41 434 GLU A C 1
ATOM 3606 O O . GLU A 1 434 ? 24.308 15.678 35.116 1.00 36.41 434 GLU A O 1
ATOM 3611 N N . GLY A 1 435 ? 23.485 14.461 36.783 1.00 30.89 435 GLY A N 1
ATOM 3612 C CA . GLY A 1 435 ? 24.747 13.748 37.121 1.00 30.89 435 GLY A CA 1
ATOM 3613 C C . GLY A 1 435 ? 25.644 13.185 35.991 1.00 30.89 435 GLY A C 1
ATOM 3614 O O . GLY A 1 435 ? 26.817 13.532 35.921 1.00 30.89 435 GLY A O 1
ATOM 3615 N N . ARG A 1 436 ? 25.144 12.310 35.099 1.00 33.53 436 ARG A N 1
ATOM 3616 C CA . ARG A 1 436 ? 25.995 11.647 34.073 1.00 33.53 436 ARG A CA 1
ATOM 3617 C C . ARG A 1 436 ? 26.411 12.549 32.901 1.00 33.53 436 ARG A C 1
ATOM 3619 O O . ARG A 1 436 ? 27.207 12.120 32.075 1.00 33.53 436 ARG A O 1
ATOM 3626 N N . LYS A 1 437 ? 25.863 13.767 32.787 1.00 34.53 437 LYS A N 1
ATOM 3627 C CA . LYS A 1 437 ? 26.105 14.627 31.616 1.00 34.53 437 LYS A CA 1
ATOM 3628 C C . LYS A 1 437 ? 27.454 15.353 31.674 1.00 34.53 437 LYS A C 1
ATOM 3630 O O . LYS A 1 437 ? 27.973 15.714 30.626 1.00 34.53 437 LYS A O 1
ATOM 3635 N N . LEU A 1 438 ? 28.004 15.567 32.871 1.00 35.34 438 LEU A N 1
ATOM 3636 C CA . LEU A 1 438 ? 29.228 16.351 33.046 1.00 35.34 438 LEU A CA 1
ATOM 3637 C C . LEU A 1 438 ? 30.446 15.641 32.436 1.00 35.34 438 LEU A C 1
ATOM 3639 O O . LEU A 1 438 ? 31.091 16.213 31.568 1.00 35.34 438 LEU A O 1
ATOM 3643 N N . LYS A 1 439 ? 30.648 14.359 32.769 1.00 34.59 439 LYS A N 1
ATOM 3644 C CA . LYS A 1 439 ? 31.812 13.574 32.327 1.00 34.59 439 LYS A CA 1
ATOM 3645 C C . LYS A 1 439 ? 31.977 13.503 30.801 1.00 34.59 439 LYS A C 1
ATOM 3647 O O . LYS A 1 439 ? 33.057 13.741 30.281 1.00 34.59 439 LYS A O 1
ATOM 3652 N N . PHE A 1 440 ? 30.876 13.287 30.080 1.00 36.00 440 PHE A N 1
ATOM 3653 C CA . PHE A 1 440 ? 30.866 13.295 28.611 1.00 36.00 440 PHE A CA 1
ATOM 3654 C C . PHE A 1 440 ? 31.170 14.685 28.016 1.00 36.00 440 PHE A C 1
ATOM 3656 O O . PHE A 1 440 ? 31.761 14.793 26.947 1.00 36.00 440 PHE A O 1
ATOM 3663 N N . LEU A 1 441 ? 30.775 15.769 28.694 1.00 35.41 441 LEU A N 1
ATOM 3664 C CA . LEU A 1 441 ? 31.099 17.134 28.262 1.00 35.41 441 LEU A CA 1
ATOM 3665 C C . LEU A 1 441 ? 32.547 17.528 28.590 1.00 35.41 441 LEU A C 1
ATOM 3667 O O . LEU A 1 441 ? 33.097 18.380 27.901 1.00 35.41 441 LEU A O 1
ATOM 3671 N N . GLU A 1 442 ? 33.152 16.916 29.608 1.00 37.38 442 GLU A N 1
ATOM 3672 C CA . GLU A 1 442 ? 34.576 17.050 29.935 1.00 37.38 442 GLU A CA 1
ATOM 3673 C C . GLU A 1 442 ? 35.428 16.325 28.874 1.00 37.38 442 GLU A C 1
ATOM 3675 O O . GLU A 1 442 ? 36.304 16.943 28.271 1.00 37.38 442 GLU A O 1
ATOM 3680 N N . GLU A 1 443 ? 35.073 15.083 28.526 1.00 34.47 443 GLU A N 1
ATOM 3681 C CA . GLU A 1 443 ? 35.695 14.296 27.444 1.00 34.47 443 GLU A CA 1
ATOM 3682 C C . GLU A 1 443 ? 35.636 15.032 26.078 1.00 34.47 443 GLU A C 1
ATOM 3684 O O . GLU A 1 443 ? 36.644 15.134 25.375 1.00 34.47 443 GLU A O 1
ATOM 3689 N N . VAL A 1 444 ? 34.490 15.644 25.737 1.00 35.28 444 VAL A N 1
ATOM 3690 C CA . VAL A 1 444 ? 34.297 16.461 24.513 1.00 35.28 444 VAL A CA 1
ATOM 3691 C C . VAL A 1 444 ? 35.022 17.821 24.556 1.00 35.28 444 VAL A C 1
ATOM 3693 O O . VAL A 1 444 ? 35.273 18.416 23.506 1.00 35.28 444 VAL A O 1
ATOM 3696 N N . ALA A 1 445 ? 35.365 18.340 25.738 1.00 36.25 445 ALA A N 1
ATOM 3697 C CA . ALA A 1 445 ? 36.088 19.607 25.875 1.00 36.25 445 ALA A CA 1
ATOM 3698 C C . ALA A 1 445 ? 37.614 19.449 25.753 1.00 36.25 445 ALA A C 1
ATOM 3700 O O . ALA A 1 445 ? 38.287 20.399 25.349 1.00 36.25 445 ALA A O 1
ATOM 3701 N N . GLU A 1 446 ? 38.150 18.275 26.095 1.00 34.56 446 GLU A N 1
ATOM 3702 C CA . GLU A 1 446 ? 39.592 18.002 26.107 1.00 34.56 446 GLU A CA 1
ATOM 3703 C C . GLU A 1 446 ? 40.101 17.468 24.752 1.00 34.56 446 GLU A C 1
ATOM 3705 O O . GLU A 1 446 ? 41.146 17.908 24.267 1.00 34.56 446 GLU A O 1
ATOM 3710 N N . TYR A 1 447 ? 39.324 16.615 24.071 1.00 34.75 447 TYR A N 1
ATOM 3711 C CA . TYR A 1 447 ? 39.679 16.055 22.760 1.00 34.75 447 TYR A CA 1
ATOM 3712 C C . TYR A 1 447 ? 38.955 16.758 21.607 1.00 34.75 447 TYR A C 1
ATOM 3714 O O . TYR A 1 447 ? 37.918 16.315 21.116 1.00 34.75 447 TYR A O 1
ATOM 3722 N N . GLY A 1 448 ? 39.554 17.841 21.107 1.00 37.75 448 GLY A N 1
ATOM 3723 C CA . GLY A 1 448 ? 39.087 18.571 19.922 1.00 37.75 448 GLY A CA 1
ATOM 3724 C C . GLY A 1 448 ? 39.305 17.834 18.590 1.00 37.75 448 GLY A C 1
ATOM 3725 O O . GLY A 1 448 ? 39.904 18.413 17.688 1.00 37.75 448 GLY A O 1
ATOM 3726 N N . GLY A 1 449 ? 38.867 16.578 18.471 1.00 37.22 449 GLY A N 1
ATOM 3727 C CA . GLY A 1 449 ? 38.964 15.751 17.261 1.00 37.22 449 GLY A CA 1
ATOM 3728 C C . GLY A 1 449 ? 37.928 16.086 16.169 1.00 37.22 449 GLY A C 1
ATOM 3729 O O . GLY A 1 449 ? 37.180 17.062 16.294 1.00 37.22 449 GLY A O 1
ATOM 3730 N N . PRO A 1 450 ? 37.867 15.295 15.078 1.00 36.22 450 PRO A N 1
ATOM 3731 C CA . PRO A 1 450 ? 36.910 15.496 13.991 1.00 36.22 450 PRO A CA 1
ATOM 3732 C C . PRO A 1 450 ? 35.471 15.199 14.449 1.00 36.22 450 PRO A C 1
ATOM 3734 O O . PRO A 1 450 ? 35.027 14.057 14.472 1.00 36.22 450 PRO A O 1
ATOM 3737 N N . VAL A 1 451 ? 34.730 16.252 14.800 1.00 41.75 451 VAL A N 1
ATOM 3738 C CA . VAL A 1 451 ? 33.300 16.167 15.132 1.00 41.75 451 VAL A CA 1
ATOM 3739 C C . VAL A 1 451 ? 32.498 15.823 13.876 1.00 41.75 451 VAL A C 1
ATOM 3741 O O . VAL A 1 451 ? 32.446 16.637 12.950 1.00 41.75 451 VAL A O 1
ATOM 3744 N N . ASP A 1 452 ? 31.833 14.663 13.873 1.00 40.03 452 ASP A N 1
ATOM 3745 C CA . ASP A 1 452 ? 30.863 14.296 12.837 1.00 40.03 452 ASP A CA 1
ATOM 3746 C C . ASP A 1 452 ? 29.780 15.381 12.719 1.00 40.03 452 ASP A C 1
ATOM 3748 O O . ASP A 1 452 ? 29.028 15.678 13.656 1.00 40.03 452 ASP A O 1
ATOM 3752 N N . PHE A 1 453 ? 29.701 16.002 11.543 1.00 38.28 453 PHE A N 1
ATOM 3753 C CA . PHE A 1 453 ? 28.755 17.083 11.318 1.00 38.28 453 PHE A CA 1
ATOM 3754 C C . PHE A 1 453 ? 27.338 16.571 11.028 1.00 38.28 453 PHE A C 1
ATOM 3756 O O . PHE A 1 453 ? 26.386 17.342 11.143 1.00 38.28 453 PHE A O 1
ATOM 3763 N N . ASN A 1 454 ? 27.162 15.281 10.733 1.00 37.31 454 ASN A N 1
ATOM 3764 C CA . ASN A 1 454 ? 25.845 14.650 10.650 1.00 37.31 454 ASN A CA 1
ATOM 3765 C C . ASN A 1 454 ? 25.245 14.538 12.059 1.00 37.31 454 ASN A C 1
ATOM 3767 O O . ASN A 1 454 ? 24.105 14.963 12.267 1.00 37.31 454 ASN A O 1
ATOM 3771 N N . GLN A 1 455 ? 26.052 14.160 13.058 1.00 39.00 455 GLN A N 1
ATOM 3772 C CA . GLN A 1 455 ? 25.746 14.379 14.472 1.00 39.00 455 GLN A CA 1
ATOM 3773 C C . GLN A 1 455 ? 25.409 15.849 14.752 1.00 39.00 455 GLN A C 1
ATOM 3775 O O . GLN A 1 455 ? 24.405 16.120 15.401 1.00 39.00 455 GLN A O 1
ATOM 3780 N N . LEU A 1 456 ? 26.158 16.825 14.224 1.00 37.19 456 LEU A N 1
ATOM 3781 C CA . LEU A 1 456 ? 25.810 18.236 14.438 1.00 37.19 456 LEU A CA 1
ATOM 3782 C C . LEU A 1 456 ? 24.452 18.632 13.822 1.00 37.19 456 LEU A C 1
ATOM 3784 O O . LEU A 1 456 ? 23.728 19.412 14.437 1.00 37.19 456 LEU A O 1
ATOM 3788 N N . ILE A 1 457 ? 24.075 18.097 12.655 1.00 41.12 457 ILE A N 1
ATOM 3789 C CA . ILE A 1 457 ? 22.753 18.297 12.030 1.00 41.12 457 ILE A CA 1
ATOM 3790 C C . ILE A 1 457 ? 21.644 17.655 12.882 1.00 41.12 457 ILE A C 1
ATOM 3792 O O . ILE A 1 457 ? 20.680 18.335 13.237 1.00 41.12 457 ILE A O 1
ATOM 3796 N N . HIS A 1 458 ? 21.819 16.396 13.288 1.00 40.69 458 HIS A N 1
ATOM 3797 C CA . HIS A 1 458 ? 20.920 15.664 14.191 1.00 40.69 458 HIS A CA 1
ATOM 3798 C C . HIS A 1 458 ? 20.733 16.398 15.531 1.00 40.69 458 HIS A C 1
ATOM 3800 O O . HIS A 1 458 ? 19.641 16.494 16.101 1.00 40.69 458 HIS A O 1
ATOM 3806 N N . VAL A 1 459 ? 21.814 16.972 16.050 1.00 35.84 459 VAL A N 1
ATOM 3807 C CA . VAL A 1 459 ? 21.819 17.656 17.341 1.00 35.84 459 VAL A CA 1
ATOM 3808 C C . VAL A 1 459 ? 21.225 19.079 17.182 1.00 35.84 459 VAL A C 1
ATOM 3810 O O . VAL A 1 459 ? 20.434 19.488 18.032 1.00 35.84 459 VAL A O 1
ATOM 3813 N N . LEU A 1 460 ? 21.406 19.747 16.024 1.00 37.22 460 LEU A N 1
ATOM 3814 C CA . LEU A 1 460 ? 20.672 20.955 15.560 1.00 37.22 460 LEU A CA 1
ATOM 3815 C C . LEU A 1 460 ? 19.161 20.763 15.404 1.00 37.22 460 LEU A C 1
ATOM 3817 O O . LEU A 1 460 ? 18.410 21.726 15.591 1.00 37.22 460 LEU A O 1
ATOM 3821 N N . GLN A 1 461 ? 18.714 19.552 15.088 1.00 39.16 461 GLN A N 1
ATOM 3822 C CA . GLN A 1 461 ? 17.296 19.202 15.012 1.00 39.16 461 GLN A CA 1
ATOM 3823 C C . GLN A 1 461 ? 16.693 18.925 16.401 1.00 39.16 461 GLN A C 1
ATOM 3825 O O . GLN A 1 461 ? 15.544 19.290 16.646 1.00 39.16 461 GLN A O 1
ATOM 3830 N N . THR A 1 462 ? 17.452 18.336 17.333 1.00 36.16 462 THR A N 1
ATOM 3831 C CA . THR A 1 462 ? 16.885 17.793 18.583 1.00 36.16 462 THR A CA 1
ATOM 3832 C C . THR A 1 462 ? 16.733 18.779 19.741 1.00 36.16 462 THR A C 1
ATOM 3834 O O . THR A 1 462 ? 15.850 18.563 20.577 1.00 36.16 462 THR A O 1
ATOM 3837 N N . VAL A 1 463 ? 17.517 19.865 19.858 1.00 30.06 463 VAL A N 1
ATOM 3838 C CA . VAL A 1 463 ? 17.410 20.694 21.081 1.00 30.06 463 VAL A CA 1
ATOM 3839 C C . VAL A 1 463 ? 16.328 21.771 21.052 1.00 30.06 463 VAL A C 1
ATOM 3841 O O . VAL A 1 463 ? 16.565 22.967 20.869 1.00 30.06 463 VAL A O 1
ATOM 3844 N N . SER A 1 464 ? 15.153 21.334 21.503 1.00 26.91 464 SER A N 1
ATOM 3845 C CA . SER A 1 464 ? 14.355 22.104 22.457 1.00 26.91 464 SER A CA 1
ATOM 3846 C C . SER A 1 464 ? 13.828 21.241 23.613 1.00 26.91 464 SER A C 1
ATOM 3848 O O . SER A 1 464 ? 12.619 21.059 23.722 1.00 26.91 464 SER A O 1
ATOM 3850 N N . ARG A 1 465 ? 14.724 20.735 24.491 1.00 28.66 465 ARG A N 1
ATOM 3851 C CA . ARG A 1 465 ? 14.587 20.590 25.976 1.00 28.66 465 ARG A CA 1
ATOM 3852 C C . ARG A 1 465 ? 15.666 19.662 26.578 1.00 28.66 465 ARG A C 1
ATOM 3854 O O . ARG A 1 465 ? 16.300 18.890 25.872 1.00 28.66 465 ARG A O 1
ATOM 3861 N N . LYS A 1 466 ? 15.898 19.763 27.898 1.00 28.73 466 LYS A N 1
ATOM 3862 C CA . LYS A 1 466 ? 16.789 18.871 28.676 1.00 28.73 466 LYS A CA 1
ATOM 3863 C C . LYS A 1 466 ? 16.007 17.674 29.275 1.00 28.73 466 LYS A C 1
ATOM 3865 O O . LYS A 1 466 ? 14.873 17.863 29.700 1.00 28.73 466 LYS A O 1
ATOM 3870 N N . SER A 1 467 ? 16.715 16.547 29.468 1.00 31.02 467 SER A N 1
ATOM 3871 C CA . SER A 1 467 ? 16.591 15.562 30.581 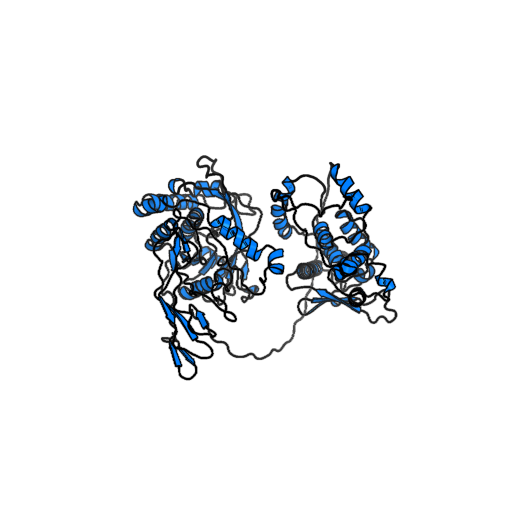1.00 31.02 467 SER A CA 1
ATOM 3872 C C . SER A 1 467 ? 15.712 14.281 30.469 1.00 31.02 467 SER A C 1
ATOM 3874 O O . SER A 1 467 ? 14.495 14.353 30.555 1.00 31.02 467 SER A O 1
ATOM 3876 N N . LYS A 1 468 ? 16.411 13.121 30.582 1.00 30.39 468 LYS A N 1
ATOM 3877 C CA . LYS A 1 468 ? 16.082 11.815 31.250 1.00 30.39 468 LYS A CA 1
ATOM 3878 C C . LYS A 1 468 ? 15.531 10.585 30.472 1.00 30.39 468 LYS A C 1
ATOM 3880 O O . LYS A 1 468 ? 14.341 10.483 30.226 1.00 30.39 468 LYS A O 1
ATOM 3885 N N . ALA A 1 469 ? 16.373 9.536 30.472 1.00 30.92 469 ALA A N 1
ATOM 3886 C CA . ALA A 1 469 ? 16.059 8.090 30.558 1.00 30.92 469 ALA A CA 1
ATOM 3887 C C . ALA A 1 469 ? 15.610 7.318 29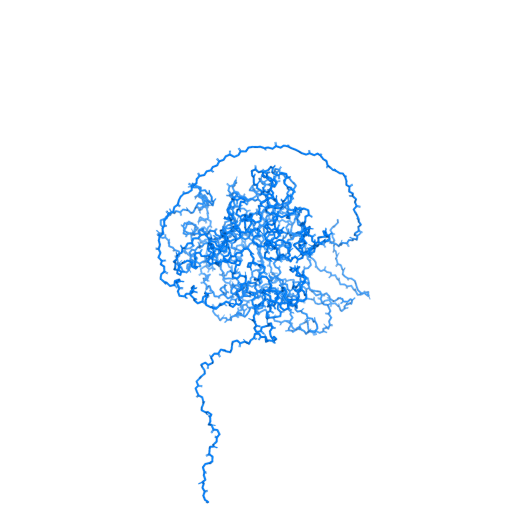.293 1.00 30.92 469 ALA A C 1
ATOM 3889 O O . ALA A 1 469 ? 15.052 7.868 28.357 1.00 30.92 469 ALA A O 1
ATOM 3890 N N . ILE A 1 470 ? 15.879 6.001 29.288 1.00 33.47 470 ILE A N 1
ATOM 3891 C CA . ILE A 1 470 ? 15.795 5.091 28.119 1.00 33.47 470 ILE A CA 1
ATOM 3892 C C . ILE A 1 470 ? 14.365 4.896 27.585 1.00 33.47 470 ILE A C 1
ATOM 3894 O O . ILE A 1 470 ? 14.189 4.607 26.404 1.00 33.47 470 ILE A O 1
ATOM 3898 N N . SER A 1 471 ? 13.334 5.148 28.395 1.00 37.59 471 SER A N 1
ATOM 3899 C CA . SER A 1 471 ? 11.945 5.225 27.922 1.00 37.59 471 SER A CA 1
ATOM 3900 C C . SER A 1 471 ? 11.726 6.311 26.856 1.00 37.59 471 SER A C 1
ATOM 3902 O O . SER A 1 471 ? 10.783 6.197 26.077 1.00 37.59 471 SER A O 1
ATOM 3904 N N . ILE A 1 472 ? 12.618 7.308 26.755 1.00 33.47 472 ILE A N 1
ATOM 3905 C CA . ILE A 1 472 ? 12.626 8.281 25.654 1.00 33.47 472 ILE A CA 1
ATOM 3906 C C . ILE A 1 472 ? 12.933 7.621 24.304 1.00 33.47 472 ILE A C 1
ATOM 3908 O O . ILE A 1 472 ? 12.375 8.067 23.312 1.00 33.47 472 ILE A O 1
ATOM 3912 N N . ILE A 1 473 ? 13.732 6.547 24.221 1.00 34.34 473 ILE A N 1
ATOM 3913 C CA . ILE A 1 473 ? 14.124 5.961 22.920 1.00 34.34 473 ILE A CA 1
ATOM 3914 C C . ILE A 1 473 ? 12.902 5.402 22.171 1.00 34.34 473 ILE A C 1
ATOM 3916 O O . ILE A 1 473 ? 12.746 5.643 20.982 1.00 34.34 473 ILE A O 1
ATOM 3920 N N . LYS A 1 474 ? 11.956 4.762 22.873 1.00 35.47 474 LYS A N 1
ATOM 3921 C CA . LYS A 1 474 ? 10.693 4.289 22.266 1.00 35.47 474 LYS A CA 1
ATOM 3922 C C . LYS A 1 474 ? 9.608 5.372 22.144 1.00 35.47 474 LYS A C 1
ATOM 3924 O O . LYS A 1 474 ? 8.565 5.128 21.544 1.00 35.47 474 LYS A O 1
ATOM 3929 N N . ALA A 1 475 ? 9.848 6.565 22.691 1.00 36.03 475 ALA A N 1
ATOM 3930 C CA . ALA A 1 475 ? 9.074 7.767 22.381 1.00 36.03 475 ALA A CA 1
ATOM 3931 C C . ALA A 1 475 ? 9.668 8.544 21.187 1.00 36.03 475 ALA A C 1
ATOM 3933 O O . ALA A 1 475 ? 8.922 9.227 20.495 1.00 36.03 475 ALA A O 1
ATOM 3934 N N . TYR A 1 476 ? 10.973 8.397 20.930 1.00 33.25 476 TYR A N 1
ATOM 3935 C CA . TYR A 1 476 ? 11.739 9.057 19.869 1.00 33.25 476 TYR A CA 1
ATOM 3936 C C . TYR A 1 476 ? 11.151 8.752 18.491 1.00 33.25 476 TYR A C 1
ATOM 3938 O O . TYR A 1 476 ? 10.738 9.673 17.797 1.00 33.25 476 TYR A O 1
ATOM 3946 N N . ASP A 1 477 ? 10.989 7.475 18.136 1.00 34.22 477 ASP A N 1
ATOM 3947 C CA . ASP A 1 477 ? 10.395 7.079 16.848 1.00 34.22 477 ASP A CA 1
ATOM 3948 C C . ASP A 1 477 ? 8.953 7.597 16.704 1.00 34.22 477 ASP A C 1
ATOM 3950 O O . ASP A 1 477 ? 8.556 8.117 15.660 1.00 34.22 477 ASP A O 1
ATOM 3954 N N . ARG A 1 478 ? 8.195 7.558 17.809 1.00 37.19 478 ARG A N 1
ATOM 3955 C CA . ARG A 1 478 ? 6.798 8.014 17.901 1.00 37.19 478 ARG A CA 1
ATOM 3956 C C . ARG A 1 478 ? 6.650 9.553 17.892 1.00 37.19 478 ARG A C 1
ATOM 3958 O O . ARG A 1 478 ? 5.526 10.049 17.790 1.00 37.19 478 ARG A O 1
ATOM 3965 N N . GLU A 1 479 ? 7.750 10.311 17.966 1.00 35.28 479 GLU A N 1
ATOM 3966 C CA . GLU A 1 479 ? 7.791 11.771 17.761 1.00 35.28 479 GLU A CA 1
ATOM 3967 C C . GLU A 1 479 ? 8.614 12.212 16.537 1.00 35.28 479 GLU A C 1
ATOM 3969 O O . GLU A 1 479 ? 8.330 13.279 15.998 1.00 35.28 479 GLU A O 1
ATOM 3974 N N . ASN A 1 480 ? 9.518 11.386 15.997 1.00 31.08 480 ASN A N 1
ATOM 3975 C CA . ASN A 1 480 ? 10.170 11.614 14.699 1.00 31.08 480 ASN A CA 1
ATOM 3976 C C . ASN A 1 480 ? 9.130 11.737 13.574 1.00 31.08 480 ASN A C 1
ATOM 3978 O O . ASN A 1 480 ? 9.210 12.641 12.745 1.00 31.08 480 ASN A O 1
ATOM 3982 N N . HIS A 1 481 ? 8.077 10.915 13.606 1.00 35.97 481 HIS A N 1
ATOM 3983 C CA . HIS A 1 481 ? 6.936 11.063 12.693 1.00 35.97 481 HIS A CA 1
ATOM 3984 C C . HIS A 1 481 ? 6.160 12.372 12.908 1.00 35.97 481 HIS A C 1
ATOM 3986 O O . HIS A 1 481 ? 5.715 13.002 11.948 1.00 35.97 481 HIS A O 1
ATOM 3992 N N . LYS A 1 482 ? 6.067 12.841 14.160 1.00 33.50 482 LYS A N 1
ATOM 3993 C CA . LYS A 1 482 ? 5.471 14.143 14.496 1.00 33.50 482 LYS A CA 1
ATOM 3994 C C . LYS A 1 482 ? 6.383 15.329 14.175 1.00 33.50 482 LYS A C 1
ATOM 3996 O O . LYS A 1 482 ? 5.891 16.456 14.151 1.00 33.50 482 LYS A O 1
ATOM 4001 N N . LEU A 1 483 ? 7.668 15.126 13.877 1.00 33.34 483 LEU A N 1
ATOM 4002 C CA . LEU A 1 483 ? 8.583 16.198 13.470 1.00 33.34 483 LEU A CA 1
ATOM 4003 C C . LEU A 1 483 ? 8.178 16.797 12.111 1.00 33.34 483 LEU A C 1
ATOM 4005 O O . LEU A 1 483 ? 8.350 17.995 11.892 1.00 33.34 483 LEU A O 1
ATOM 4009 N N . PHE A 1 484 ? 7.555 16.001 11.234 1.00 35.00 484 PHE A N 1
ATOM 4010 C CA . PHE A 1 484 ? 6.979 16.484 9.976 1.00 35.00 484 PHE A CA 1
ATOM 4011 C C . PHE A 1 484 ? 5.637 17.213 10.167 1.00 35.00 484 PHE A C 1
ATOM 4013 O O . PHE A 1 484 ? 5.437 18.255 9.543 1.00 35.00 484 PHE A O 1
ATOM 4020 N N . GLU A 1 485 ? 4.766 16.752 11.076 1.00 30.94 485 GLU A N 1
ATOM 4021 C CA . GLU A 1 485 ? 3.546 17.484 11.481 1.00 30.94 485 GLU A CA 1
ATOM 4022 C C . GLU A 1 485 ? 3.839 18.787 12.247 1.00 30.94 485 GLU A C 1
ATOM 4024 O O . GLU A 1 485 ? 3.035 19.716 12.209 1.00 30.94 485 GLU A O 1
ATOM 4029 N N . SER A 1 486 ? 4.953 18.859 12.988 1.00 32.69 486 SER A N 1
ATOM 4030 C CA . SER A 1 486 ? 5.197 19.916 13.983 1.00 32.69 486 SER A CA 1
ATOM 4031 C C . SER A 1 486 ? 6.570 20.592 13.888 1.00 32.69 486 SER A C 1
ATOM 4033 O O . SER A 1 486 ? 7.075 21.158 14.862 1.00 32.69 486 SER A O 1
ATOM 4035 N N . LEU A 1 487 ? 7.119 20.683 12.671 1.00 34.97 487 LEU A N 1
ATOM 4036 C CA . LEU A 1 487 ? 7.987 21.808 12.309 1.00 34.97 487 LEU A CA 1
ATOM 4037 C C . LEU A 1 487 ? 7.215 23.109 12.575 1.00 34.97 487 LEU A C 1
ATOM 4039 O O . LEU A 1 487 ? 6.349 23.498 11.795 1.00 34.97 487 LEU A O 1
ATOM 4043 N N . SER A 1 488 ? 7.518 23.741 13.713 1.00 36.47 488 SER A N 1
ATOM 4044 C CA . SER A 1 488 ? 6.729 24.826 14.299 1.00 36.47 488 SER A CA 1
ATOM 4045 C C . SER A 1 488 ? 6.372 25.911 13.287 1.00 36.47 488 SER A C 1
ATOM 4047 O O . SER A 1 488 ? 7.267 26.458 12.641 1.00 36.47 488 SER A O 1
ATOM 4049 N N . ASP A 1 489 ? 5.103 26.312 13.257 1.00 46.47 489 ASP A N 1
ATOM 4050 C CA . ASP A 1 489 ? 4.556 27.251 12.271 1.00 46.47 489 ASP A CA 1
ATOM 4051 C C . ASP A 1 489 ? 5.087 28.706 12.392 1.00 46.47 489 ASP A C 1
ATOM 4053 O O . ASP A 1 489 ? 4.652 29.595 11.666 1.00 46.47 489 ASP A O 1
ATOM 4057 N N . ASP A 1 490 ? 6.055 28.965 13.289 1.00 59.88 490 ASP A N 1
ATOM 4058 C CA . ASP A 1 490 ? 6.823 30.216 13.376 1.00 59.88 490 ASP A CA 1
ATOM 4059 C C . ASP A 1 490 ? 7.913 30.273 12.286 1.00 59.88 490 ASP A C 1
ATOM 4061 O O . ASP A 1 490 ? 8.942 29.589 12.406 1.00 59.88 490 ASP A O 1
ATOM 4065 N N . PRO A 1 491 ? 7.798 31.163 11.279 1.00 67.31 491 PRO A N 1
ATOM 4066 C CA . PRO A 1 491 ? 8.767 31.242 10.187 1.00 67.31 491 PRO A CA 1
ATOM 4067 C C . PRO A 1 491 ? 10.184 31.626 10.637 1.00 67.31 491 PRO A C 1
ATOM 4069 O O . PRO A 1 491 ? 11.148 31.411 9.901 1.00 67.31 491 PRO A O 1
ATOM 4072 N N . LYS A 1 492 ? 10.356 32.174 11.852 1.00 79.50 492 LYS A N 1
ATOM 4073 C CA . LYS A 1 492 ? 11.692 32.421 12.425 1.00 79.50 492 LYS A CA 1
ATOM 4074 C C . LYS A 1 492 ? 12.472 31.122 12.614 1.00 79.50 492 LYS A C 1
ATOM 4076 O O . LYS A 1 492 ? 13.692 31.149 12.485 1.00 79.50 492 LYS A O 1
ATOM 4081 N N . SER A 1 493 ? 11.802 30.008 12.923 1.00 72.94 493 SER A N 1
ATOM 4082 C CA . SER A 1 493 ? 12.490 28.743 13.184 1.00 72.94 493 SER A CA 1
ATOM 4083 C C . SER A 1 493 ? 13.008 28.110 11.893 1.00 72.94 493 SER A C 1
ATOM 4085 O O . SER A 1 493 ? 14.195 27.800 11.817 1.00 72.94 493 SER A O 1
ATOM 4087 N N . GLU A 1 494 ? 12.169 28.042 10.852 1.00 72.00 494 GLU A N 1
ATOM 4088 C CA . GLU A 1 494 ? 12.570 27.605 9.503 1.00 72.00 494 GLU A CA 1
ATOM 4089 C C . GLU A 1 494 ? 13.744 28.448 8.970 1.00 72.00 494 GLU A C 1
ATOM 4091 O O . GLU A 1 494 ? 14.758 27.901 8.530 1.00 72.00 494 GLU A O 1
ATOM 4096 N N . ARG A 1 495 ? 13.660 29.782 9.102 1.00 87.44 495 ARG A N 1
ATOM 4097 C CA . ARG A 1 495 ? 14.738 30.715 8.737 1.00 87.44 495 ARG A CA 1
ATOM 4098 C C . ARG A 1 495 ? 16.040 30.434 9.484 1.00 87.44 495 ARG A C 1
ATOM 4100 O O . ARG A 1 495 ? 17.099 30.389 8.866 1.00 87.44 495 ARG A O 1
ATOM 4107 N N . ASP A 1 496 ? 15.984 30.314 10.808 1.00 87.81 496 ASP A N 1
ATOM 4108 C CA . ASP A 1 496 ? 17.176 30.158 11.647 1.00 87.81 496 ASP A CA 1
ATOM 4109 C C . ASP A 1 496 ? 17.886 28.821 11.385 1.00 87.81 496 ASP A C 1
ATOM 4111 O O . ASP A 1 496 ? 19.117 28.782 11.373 1.00 87.81 496 ASP A O 1
ATOM 4115 N N . THR A 1 497 ? 17.129 27.754 11.113 1.00 79.31 497 THR A N 1
ATOM 4116 C CA . THR A 1 497 ? 17.673 26.465 10.662 1.00 79.31 497 THR A CA 1
ATOM 4117 C C . THR A 1 497 ? 18.315 26.597 9.281 1.00 79.31 497 THR A C 1
ATOM 4119 O O . THR A 1 497 ? 19.482 26.237 9.119 1.00 79.31 497 THR A O 1
ATOM 4122 N N . LEU A 1 498 ? 17.623 27.189 8.298 1.00 86.12 498 LEU A N 1
ATOM 4123 C CA . LEU A 1 498 ? 18.167 27.376 6.947 1.00 86.12 498 LEU A CA 1
ATOM 4124 C C . LEU A 1 498 ? 19.424 28.265 6.935 1.00 86.12 498 LEU A C 1
ATOM 4126 O O . LEU A 1 498 ? 20.357 27.982 6.185 1.00 86.12 498 LEU A O 1
ATOM 4130 N N . ILE A 1 499 ? 19.504 29.284 7.801 1.00 90.56 499 ILE A N 1
ATOM 4131 C CA . ILE A 1 499 ? 20.718 30.091 8.009 1.00 90.56 499 ILE A CA 1
ATOM 4132 C C . ILE A 1 499 ? 21.910 29.197 8.367 1.00 90.56 499 ILE A C 1
ATOM 4134 O O . ILE A 1 499 ? 22.983 29.376 7.792 1.00 90.56 499 ILE A O 1
ATOM 4138 N N . VAL A 1 500 ? 21.751 28.248 9.295 1.00 82.94 500 VAL A N 1
ATOM 4139 C CA . VAL A 1 500 ? 22.842 27.362 9.735 1.00 82.94 500 VAL A CA 1
ATOM 4140 C C . VAL A 1 500 ? 23.189 26.333 8.660 1.00 82.94 500 VAL A C 1
ATOM 4142 O O . VAL A 1 500 ? 24.353 26.237 8.270 1.00 82.94 500 VAL A O 1
ATOM 4145 N N . VAL A 1 501 ? 22.186 25.626 8.132 1.00 80.50 501 VAL A N 1
ATOM 4146 C CA . VAL A 1 501 ? 22.355 24.554 7.136 1.00 80.50 501 VAL A CA 1
ATOM 4147 C C . VAL A 1 501 ? 22.999 25.085 5.848 1.00 80.50 501 VAL A C 1
ATOM 4149 O O . VAL A 1 501 ? 24.004 24.541 5.385 1.00 80.50 501 VAL A O 1
ATOM 4152 N N . LEU A 1 502 ? 22.503 26.202 5.303 1.00 87.69 502 LEU A N 1
ATOM 4153 C CA . LEU A 1 502 ? 23.086 26.818 4.106 1.00 87.69 502 LEU A CA 1
ATOM 4154 C C . LEU A 1 502 ? 24.484 27.397 4.387 1.00 87.69 502 LEU A C 1
ATOM 4156 O O . LEU A 1 502 ? 25.371 27.299 3.539 1.00 87.69 502 LEU A O 1
ATOM 4160 N N . SER A 1 503 ? 24.719 27.954 5.584 1.00 89.81 503 SER A N 1
ATOM 4161 C CA . SER A 1 503 ? 26.051 28.445 5.972 1.00 89.81 503 SER A CA 1
ATOM 4162 C C . SER A 1 503 ? 27.097 27.341 6.055 1.00 89.81 503 SER A C 1
ATOM 4164 O O . SER A 1 503 ? 28.254 27.596 5.716 1.00 89.81 503 SER A O 1
ATOM 4166 N N . PHE A 1 504 ? 26.702 26.141 6.484 1.00 84.25 504 PHE A N 1
ATOM 4167 C CA . PHE A 1 504 ? 27.555 24.961 6.471 1.00 84.25 504 PHE A CA 1
ATOM 4168 C C . PHE A 1 504 ? 27.861 24.527 5.035 1.00 84.25 504 PHE A C 1
ATOM 4170 O O . PHE A 1 504 ? 28.993 24.692 4.585 1.00 84.25 504 PHE A O 1
ATOM 4177 N N . PHE A 1 505 ? 26.859 24.063 4.279 1.00 83.69 505 PHE A N 1
ATOM 4178 C CA . PHE A 1 505 ? 27.091 23.425 2.978 1.00 83.69 505 PHE A CA 1
ATOM 4179 C C . PHE A 1 505 ? 27.713 24.352 1.917 1.00 83.69 505 PHE A C 1
ATOM 4181 O O . PHE A 1 505 ? 28.520 23.893 1.104 1.00 83.69 505 PHE A O 1
ATOM 4188 N N . ALA A 1 506 ? 27.391 25.653 1.933 1.00 89.31 506 ALA A N 1
ATOM 4189 C CA . ALA A 1 506 ? 27.991 26.664 1.050 1.00 89.31 506 ALA A CA 1
ATOM 4190 C C . ALA A 1 506 ? 29.225 27.370 1.670 1.00 89.31 506 ALA A C 1
ATOM 4192 O O . ALA A 1 506 ? 29.779 28.315 1.087 1.00 89.31 506 ALA A O 1
ATOM 4193 N N . LEU A 1 507 ? 29.676 26.934 2.853 1.00 88.19 507 LEU A N 1
ATOM 4194 C CA . LEU A 1 507 ? 30.813 27.477 3.605 1.00 88.19 507 LEU A CA 1
ATOM 4195 C C . LEU A 1 507 ? 30.752 29.012 3.720 1.00 88.19 507 LEU A C 1
ATOM 4197 O O . LEU A 1 507 ? 31.732 29.714 3.449 1.00 88.19 507 LEU A O 1
ATOM 4201 N N . LEU A 1 508 ? 29.587 29.571 4.039 1.00 90.69 508 LEU A N 1
ATOM 4202 C CA . LEU A 1 508 ? 29.374 31.021 4.079 1.00 90.69 508 LEU A CA 1
ATOM 4203 C C . LEU A 1 508 ? 30.061 31.658 5.291 1.00 90.69 508 LEU A C 1
ATOM 4205 O O . LEU A 1 508 ? 30.243 31.043 6.339 1.00 90.69 508 LEU A O 1
ATOM 4209 N N . ARG A 1 509 ? 30.423 32.935 5.175 1.00 90.88 509 ARG A N 1
ATOM 4210 C CA . ARG A 1 509 ? 30.690 33.796 6.343 1.00 90.88 509 ARG A CA 1
ATOM 4211 C C . ARG A 1 509 ? 29.372 34.417 6.821 1.00 90.88 509 ARG A C 1
ATOM 4213 O O . ARG A 1 509 ? 28.476 34.631 6.009 1.00 90.88 509 ARG A O 1
ATOM 4220 N N . ALA A 1 510 ? 29.249 34.774 8.101 1.00 90.56 510 ALA A N 1
ATOM 4221 C CA . ALA A 1 510 ? 28.029 35.411 8.621 1.00 90.56 510 ALA A CA 1
ATOM 4222 C C . ALA A 1 510 ? 27.667 36.717 7.885 1.00 90.56 510 ALA A C 1
ATOM 4224 O O . ALA A 1 510 ? 26.493 37.039 7.738 1.00 90.56 510 ALA A O 1
ATOM 4225 N N . SER A 1 511 ? 28.675 37.440 7.380 1.00 90.94 511 SER A N 1
ATOM 4226 C CA . SER A 1 511 ? 28.493 38.594 6.494 1.00 90.94 511 SER A CA 1
ATOM 4227 C C . SER A 1 511 ? 28.008 38.199 5.099 1.00 90.94 511 SER A C 1
ATOM 4229 O O . SER A 1 511 ? 27.085 38.810 4.597 1.00 90.94 511 SER A O 1
ATOM 4231 N N . GLU A 1 512 ? 28.567 37.152 4.487 1.00 92.88 512 GLU A N 1
ATOM 4232 C CA . GLU A 1 512 ? 28.131 36.671 3.163 1.00 92.88 512 GLU A CA 1
ATOM 4233 C C . GLU A 1 512 ? 26.674 36.191 3.219 1.00 92.88 512 GLU A C 1
ATOM 4235 O O . GLU A 1 512 ? 25.869 36.560 2.376 1.00 92.88 512 GLU A O 1
ATOM 4240 N N . THR A 1 513 ? 26.321 35.459 4.279 1.00 93.56 513 THR A N 1
ATOM 4241 C CA . THR A 1 513 ? 24.953 34.988 4.565 1.00 93.56 513 THR A CA 1
ATOM 4242 C C . THR A 1 513 ? 23.965 36.147 4.732 1.00 93.56 513 THR A C 1
ATOM 4244 O O . THR A 1 513 ? 22.813 36.028 4.335 1.00 93.56 513 THR A O 1
ATOM 4247 N N . ALA A 1 514 ? 24.406 37.272 5.307 1.00 93.69 514 ALA A N 1
ATOM 4248 C CA . ALA A 1 514 ? 23.584 38.467 5.498 1.00 93.69 514 ALA A CA 1
ATOM 4249 C C . ALA A 1 514 ? 23.320 39.252 4.198 1.00 93.69 514 ALA A C 1
ATOM 4251 O O . ALA A 1 514 ? 22.327 39.968 4.125 1.00 93.69 514 ALA A O 1
ATOM 4252 N N . GLU A 1 515 ? 24.183 39.132 3.184 1.00 93.00 515 GLU A N 1
ATOM 4253 C CA . GLU A 1 515 ? 24.041 39.847 1.904 1.00 93.00 515 GLU A CA 1
ATOM 4254 C C . GLU A 1 515 ? 23.332 39.032 0.807 1.00 93.00 515 GLU A C 1
ATOM 4256 O O . GLU A 1 515 ? 23.012 39.600 -0.236 1.00 93.00 515 GLU A O 1
ATOM 4261 N N . LEU A 1 516 ? 23.092 37.726 1.007 1.00 94.19 516 LEU A N 1
ATOM 4262 C CA . LEU A 1 516 ? 22.458 36.865 -0.003 1.00 94.19 516 LEU A CA 1
ATOM 4263 C C . LEU A 1 516 ? 21.066 37.370 -0.399 1.00 94.19 516 LEU A C 1
ATOM 4265 O O . LEU A 1 516 ? 20.222 37.639 0.463 1.00 94.19 516 LEU A O 1
ATOM 4269 N N . LYS A 1 517 ? 20.807 37.407 -1.708 1.00 94.12 517 LYS A N 1
ATOM 4270 C CA . LYS A 1 517 ? 19.499 37.704 -2.306 1.00 94.12 517 LYS A CA 1
ATOM 4271 C C . LYS A 1 517 ? 18.836 36.456 -2.886 1.00 94.12 517 LYS A C 1
ATOM 4273 O O . LYS A 1 517 ? 19.498 35.453 -3.138 1.00 94.12 517 LYS A O 1
ATOM 4278 N N . TRP A 1 518 ? 17.532 36.510 -3.148 1.00 91.06 518 TRP A N 1
ATOM 4279 C CA . TRP A 1 518 ? 16.814 35.398 -3.795 1.00 91.06 518 TRP A CA 1
ATOM 4280 C C . TRP A 1 518 ? 17.357 35.071 -5.193 1.00 91.06 518 TRP A C 1
ATOM 4282 O O . TRP A 1 518 ? 17.456 33.905 -5.558 1.00 91.06 518 TRP A O 1
ATOM 4292 N N . GLU A 1 519 ? 17.778 36.088 -5.945 1.00 91.75 519 GLU A N 1
ATOM 4293 C CA . GLU A 1 519 ? 18.433 35.945 -7.255 1.00 91.75 519 GLU A CA 1
ATOM 4294 C C . GLU A 1 519 ? 19.878 35.398 -7.192 1.00 91.75 519 GLU A C 1
ATOM 4296 O O . GLU A 1 519 ? 20.430 35.009 -8.224 1.00 91.75 519 GLU A O 1
ATOM 4301 N N . ASP A 1 520 ? 20.485 35.304 -6.000 1.00 92.75 520 ASP A N 1
ATOM 4302 C CA . ASP A 1 520 ? 21.777 34.624 -5.805 1.00 92.75 520 ASP A CA 1
ATOM 4303 C C . ASP A 1 520 ? 21.652 33.097 -5.695 1.00 92.75 520 ASP A C 1
ATOM 4305 O O . ASP A 1 520 ? 22.673 32.409 -5.644 1.00 92.75 520 ASP A O 1
ATOM 4309 N N . ILE A 1 521 ? 20.426 32.566 -5.643 1.00 92.56 521 ILE A N 1
ATOM 4310 C CA . ILE A 1 521 ? 20.131 31.145 -5.443 1.00 92.56 521 ILE A CA 1
ATOM 4311 C C . ILE A 1 521 ? 19.555 30.559 -6.736 1.00 92.56 521 ILE A C 1
ATOM 4313 O O . ILE A 1 521 ? 18.414 30.845 -7.104 1.00 92.56 521 ILE A O 1
ATOM 4317 N N . LYS A 1 522 ? 20.331 29.718 -7.429 1.00 90.94 522 LYS A N 1
ATOM 4318 C CA . LYS A 1 522 ? 19.923 29.091 -8.699 1.00 90.94 522 LYS A CA 1
ATOM 4319 C C . LYS A 1 522 ? 19.967 27.570 -8.608 1.00 90.94 522 LYS A C 1
ATOM 4321 O O . LYS A 1 522 ? 20.868 27.002 -8.002 1.00 90.94 522 LYS A O 1
ATOM 4326 N N . TYR A 1 523 ? 19.001 26.914 -9.241 1.00 83.44 523 TYR A N 1
ATOM 4327 C CA . TYR A 1 523 ? 18.887 25.456 -9.277 1.00 83.44 523 TYR A CA 1
ATOM 4328 C C . TYR A 1 523 ? 19.334 24.924 -10.639 1.00 83.44 523 TYR A C 1
ATOM 4330 O O . TYR A 1 523 ? 18.932 25.457 -11.673 1.00 83.44 523 TYR A O 1
ATOM 4338 N N . SER A 1 524 ? 20.135 23.860 -10.652 1.00 75.88 524 SER A N 1
ATOM 4339 C CA . SER A 1 524 ? 20.514 23.145 -11.874 1.00 75.88 524 SER A CA 1
ATOM 4340 C C . SER A 1 524 ? 20.882 21.698 -11.554 1.00 75.88 524 SER A C 1
ATOM 4342 O O . SER A 1 524 ? 21.765 21.464 -10.735 1.00 75.88 524 SER A O 1
ATOM 4344 N N . LYS A 1 525 ? 20.211 20.729 -12.195 1.00 66.25 525 LYS A N 1
ATOM 4345 C CA . LYS A 1 525 ? 20.543 19.285 -12.178 1.00 66.25 525 LYS A CA 1
ATOM 4346 C C . LYS A 1 525 ? 20.960 18.747 -10.789 1.00 66.25 525 LYS A C 1
ATOM 4348 O O . LYS A 1 525 ? 22.101 18.335 -10.596 1.00 66.25 525 LYS A O 1
ATOM 4353 N N . ASN A 1 526 ? 20.033 18.775 -9.823 1.00 76.06 526 ASN A N 1
ATOM 4354 C CA . ASN A 1 526 ? 20.232 18.356 -8.420 1.00 76.06 526 ASN A CA 1
ATOM 4355 C C . ASN A 1 526 ? 21.332 19.121 -7.649 1.00 76.06 526 ASN A C 1
ATOM 4357 O O . ASN A 1 526 ? 21.908 18.611 -6.686 1.00 76.06 526 ASN A O 1
ATOM 4361 N N . ARG A 1 527 ? 21.639 20.359 -8.058 1.00 85.56 527 ARG A N 1
ATOM 4362 C CA . ARG A 1 527 ? 22.601 21.247 -7.392 1.00 85.56 527 ARG A CA 1
ATOM 4363 C C . ARG A 1 527 ? 22.034 22.651 -7.216 1.00 85.56 527 ARG A C 1
ATOM 4365 O O . ARG A 1 527 ? 21.271 23.147 -8.048 1.00 85.56 527 ARG A O 1
ATOM 4372 N N . LEU A 1 528 ? 22.464 23.288 -6.135 1.00 89.44 528 LEU A N 1
ATOM 4373 C CA . LEU A 1 528 ? 22.201 24.676 -5.792 1.00 89.44 528 LEU A CA 1
ATOM 4374 C C . LEU A 1 528 ? 23.474 25.494 -6.038 1.00 89.44 528 LEU A C 1
ATOM 4376 O O . LEU A 1 528 ? 24.497 25.269 -5.389 1.00 89.44 528 LEU A O 1
ATOM 4380 N N . GLU A 1 529 ? 23.419 26.445 -6.964 1.00 93.38 529 GLU A N 1
ATOM 4381 C CA . GLU A 1 529 ? 24.408 27.516 -7.063 1.00 93.38 529 GLU A CA 1
ATOM 4382 C C . GLU A 1 529 ? 24.043 28.621 -6.064 1.00 93.38 529 GLU A C 1
ATOM 4384 O O . GLU A 1 529 ? 22.910 29.107 -6.046 1.00 93.38 529 GLU A O 1
ATOM 4389 N N . VAL A 1 530 ? 25.022 29.033 -5.257 1.00 93.31 530 VAL A N 1
ATOM 4390 C CA . VAL A 1 530 ? 24.924 30.162 -4.325 1.00 93.31 530 VAL A CA 1
ATOM 4391 C C . VAL A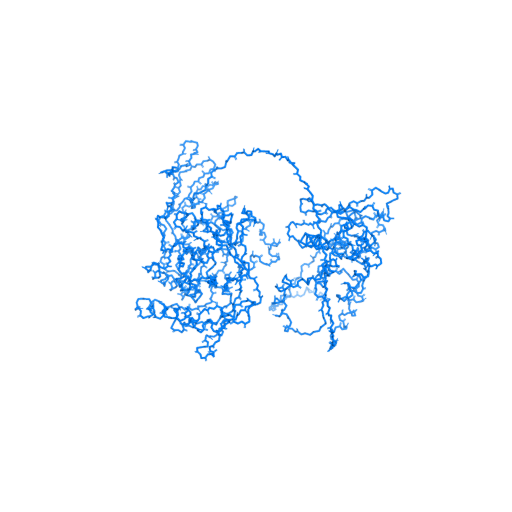 1 530 ? 25.960 31.210 -4.728 1.00 93.31 530 VAL A C 1
ATOM 4393 O O . VAL A 1 530 ? 27.166 30.971 -4.624 1.00 93.31 530 VAL A O 1
ATOM 4396 N N . ARG A 1 531 ? 25.503 32.373 -5.197 1.00 92.88 531 ARG A N 1
ATOM 4397 C CA . ARG A 1 531 ? 26.323 33.487 -5.702 1.00 92.88 531 ARG A CA 1
ATOM 4398 C C . ARG A 1 531 ? 26.670 34.471 -4.574 1.00 92.88 531 ARG A C 1
ATOM 4400 O O . ARG A 1 531 ? 25.829 35.227 -4.108 1.00 92.88 531 ARG A O 1
ATOM 4407 N N . ILE A 1 532 ? 27.933 34.523 -4.148 1.00 90.38 532 ILE A N 1
ATOM 4408 C CA . ILE A 1 532 ? 28.412 35.530 -3.188 1.00 90.38 532 ILE A CA 1
ATOM 4409 C C . ILE A 1 532 ? 28.890 36.760 -3.973 1.00 90.38 532 ILE A C 1
ATOM 4411 O O . ILE A 1 532 ? 29.945 36.710 -4.605 1.00 90.38 532 ILE A O 1
ATOM 4415 N N . ARG A 1 533 ? 28.138 37.868 -3.924 1.00 81.25 533 ARG A N 1
ATOM 4416 C CA . ARG A 1 533 ? 28.444 39.116 -4.666 1.00 81.25 533 ARG A CA 1
ATOM 4417 C C . ARG A 1 533 ? 29.686 39.846 -4.169 1.00 81.25 533 ARG A C 1
ATOM 4419 O O . ARG A 1 533 ? 30.472 40.325 -4.970 1.00 81.25 533 ARG A O 1
ATOM 4426 N N . SER A 1 534 ? 29.845 39.925 -2.851 1.00 70.12 534 SER A N 1
ATOM 4427 C CA . SER A 1 534 ? 30.991 40.553 -2.197 1.00 70.12 534 SER A CA 1
ATOM 4428 C C . SER A 1 534 ? 31.526 39.607 -1.130 1.00 70.12 534 SER A C 1
ATOM 4430 O O . SER A 1 534 ? 30.852 39.299 -0.146 1.00 70.12 534 SER A O 1
ATOM 4432 N N . ALA A 1 535 ? 32.735 39.100 -1.354 1.00 64.56 535 ALA A N 1
ATOM 4433 C CA . ALA A 1 535 ? 33.456 38.269 -0.399 1.00 64.56 535 ALA A CA 1
ATOM 4434 C C . ALA A 1 535 ? 34.625 39.069 0.187 1.00 64.56 535 ALA A C 1
ATOM 4436 O O . ALA A 1 535 ? 35.267 39.841 -0.518 1.00 64.56 535 ALA A O 1
ATOM 4437 N N . LYS A 1 536 ? 34.996 38.818 1.450 1.00 61.12 536 LYS A N 1
ATOM 4438 C CA . LYS A 1 536 ? 36.089 39.548 2.140 1.00 61.12 536 LYS A CA 1
ATOM 4439 C C . LYS A 1 536 ? 37.461 39.482 1.427 1.00 61.12 536 LYS A C 1
ATOM 4441 O O . LYS A 1 536 ? 38.355 40.257 1.746 1.00 61.12 536 LYS A O 1
ATOM 4446 N N . ASN A 1 537 ? 37.624 38.567 0.470 1.00 60.41 537 ASN A N 1
ATOM 4447 C CA . ASN A 1 537 ? 38.846 38.359 -0.312 1.00 60.41 537 ASN A CA 1
ATOM 4448 C C . ASN A 1 537 ? 38.731 38.844 -1.776 1.00 60.41 537 ASN A C 1
ATOM 4450 O O . ASN A 1 537 ? 39.644 38.590 -2.559 1.00 60.41 537 ASN A O 1
ATOM 4454 N N . ASP A 1 538 ? 37.619 39.471 -2.166 1.00 66.56 538 ASP A N 1
ATOM 4455 C CA . ASP A 1 538 ? 37.315 39.867 -3.544 1.00 66.56 538 ASP A CA 1
ATOM 4456 C C . ASP A 1 538 ? 37.547 41.370 -3.757 1.00 66.56 538 ASP A C 1
ATOM 4458 O O . ASP A 1 538 ? 36.638 42.190 -3.667 1.00 66.56 538 ASP A O 1
ATOM 4462 N N . GLN A 1 539 ? 38.805 41.730 -4.016 1.00 55.28 539 GLN A N 1
ATOM 4463 C CA . GLN A 1 539 ? 39.234 43.126 -4.172 1.00 55.28 539 GLN A CA 1
ATOM 4464 C C . GLN A 1 539 ? 38.800 43.766 -5.507 1.00 55.28 539 GLN A C 1
ATOM 4466 O O . GLN A 1 539 ? 39.050 44.950 -5.703 1.00 55.28 539 GLN A O 1
ATOM 4471 N N . LEU A 1 540 ? 38.175 42.999 -6.411 1.00 62.53 540 LEU A N 1
ATOM 4472 C CA . LEU A 1 540 ? 37.701 43.462 -7.723 1.00 62.53 540 LEU A CA 1
ATOM 4473 C C . LEU A 1 540 ? 36.165 43.430 -7.856 1.00 62.53 540 LEU A C 1
ATOM 4475 O O . LEU A 1 540 ? 35.642 43.852 -8.882 1.00 62.53 540 LEU A O 1
ATOM 4479 N N . GLY A 1 541 ? 35.438 42.939 -6.843 1.00 60.25 541 GLY A N 1
ATOM 4480 C CA . GLY A 1 541 ? 33.969 42.917 -6.827 1.00 60.25 541 GLY A CA 1
ATOM 4481 C C . GLY A 1 541 ? 33.322 42.002 -7.874 1.00 60.25 541 GLY A C 1
ATOM 4482 O O . GLY A 1 541 ? 32.166 42.210 -8.240 1.00 60.25 541 GLY A O 1
ATOM 4483 N N . LEU A 1 542 ? 34.049 40.999 -8.378 1.00 69.19 542 LEU A N 1
ATOM 4484 C CA . LEU A 1 542 ? 33.565 40.091 -9.429 1.00 69.19 542 LEU A CA 1
ATOM 4485 C C . LEU A 1 542 ? 32.561 39.049 -8.900 1.00 69.19 542 LEU A C 1
ATOM 4487 O O . LEU A 1 542 ? 31.837 38.416 -9.678 1.00 69.19 542 LEU A O 1
ATOM 4491 N N . GLY A 1 543 ? 32.509 38.857 -7.582 1.00 75.00 543 GLY A N 1
ATOM 4492 C CA . GLY A 1 543 ? 31.738 37.836 -6.889 1.00 75.00 543 GLY A CA 1
ATOM 4493 C C . GLY A 1 543 ? 32.248 36.416 -7.153 1.00 75.00 543 GLY A C 1
ATOM 4494 O O . GLY A 1 543 ? 32.975 36.143 -8.109 1.00 75.00 543 GLY A O 1
ATOM 4495 N N . ARG A 1 544 ? 31.834 35.458 -6.322 1.00 82.56 544 ARG A N 1
ATOM 4496 C CA . ARG A 1 544 ? 32.138 34.029 -6.510 1.00 82.56 544 ARG A CA 1
ATOM 4497 C C . ARG A 1 544 ? 30.931 33.168 -6.193 1.00 82.56 544 ARG A C 1
ATOM 4499 O O . ARG A 1 544 ? 30.330 33.322 -5.133 1.00 82.56 544 ARG A O 1
ATOM 4506 N N . SER A 1 545 ? 30.627 32.231 -7.077 1.00 87.00 545 SER A N 1
ATOM 4507 C CA . SER A 1 545 ? 29.639 31.191 -6.804 1.00 87.00 545 SER A CA 1
ATOM 4508 C C . SER A 1 545 ? 30.256 30.038 -6.010 1.00 87.00 545 SER A C 1
ATOM 4510 O O . SER A 1 545 ? 31.474 29.836 -6.014 1.00 87.00 545 SER A O 1
ATOM 4512 N N . THR A 1 546 ? 29.416 29.280 -5.318 1.00 89.69 546 THR A N 1
ATOM 4513 C CA . THR A 1 546 ? 29.740 27.962 -4.764 1.00 89.69 546 THR A CA 1
ATOM 4514 C C . THR A 1 546 ? 28.572 27.018 -5.023 1.00 89.69 546 THR A C 1
ATOM 4516 O O . THR A 1 546 ? 27.443 27.474 -5.209 1.00 89.69 546 THR A O 1
ATOM 4519 N N . PHE A 1 547 ? 28.848 25.718 -5.070 1.00 90.12 547 PHE A N 1
ATOM 4520 C CA . PHE A 1 547 ? 27.879 24.704 -5.468 1.00 90.12 547 PHE A CA 1
ATOM 4521 C C . PHE A 1 547 ? 27.648 23.714 -4.328 1.00 90.12 547 PHE A C 1
ATOM 4523 O O . PHE A 1 547 ? 28.594 23.189 -3.728 1.00 90.12 547 PHE A O 1
ATOM 4530 N N . VAL A 1 548 ? 26.373 23.481 -4.041 1.00 86.06 548 VAL A N 1
ATOM 4531 C CA . VAL A 1 548 ? 25.880 22.579 -3.001 1.00 86.06 548 VAL A CA 1
ATOM 4532 C C . VAL A 1 548 ? 25.030 21.500 -3.662 1.00 86.06 548 VAL A C 1
ATOM 4534 O O . VAL A 1 548 ? 24.277 21.786 -4.591 1.00 86.06 548 VAL A O 1
ATOM 4537 N N . GLU A 1 549 ? 25.153 20.261 -3.203 1.00 81.69 549 GLU A N 1
ATOM 4538 C CA . GLU A 1 549 ? 24.260 19.180 -3.619 1.00 81.69 549 GLU A CA 1
ATOM 4539 C C . GLU A 1 549 ? 22.873 19.427 -3.032 1.00 81.69 549 GLU A C 1
ATOM 4541 O O . GLU A 1 549 ? 22.714 19.676 -1.839 1.00 81.69 549 GLU A O 1
ATOM 4546 N N . CYS A 1 550 ? 21.875 19.448 -3.906 1.00 74.19 550 CYS A N 1
ATOM 4547 C CA . CYS A 1 550 ? 20.506 19.801 -3.564 1.00 74.19 550 CYS A CA 1
ATOM 4548 C C . CYS A 1 550 ? 19.567 18.973 -4.455 1.00 74.19 550 CYS A C 1
ATOM 4550 O O . CYS A 1 550 ? 19.060 19.485 -5.461 1.00 74.19 550 CYS A O 1
ATOM 4552 N N . PRO A 1 551 ? 19.412 17.665 -4.165 1.00 70.25 551 PRO A N 1
ATOM 4553 C CA . PRO A 1 551 ? 18.481 16.806 -4.884 1.00 70.25 551 PRO A CA 1
ATOM 4554 C C . PRO A 1 551 ? 17.056 17.342 -4.758 1.00 70.25 551 PRO A C 1
ATOM 4556 O O . PRO A 1 551 ? 16.660 17.813 -3.690 1.00 70.25 551 PRO A O 1
ATOM 4559 N N . VAL A 1 552 ? 16.275 17.258 -5.836 1.00 64.31 552 VAL A N 1
ATOM 4560 C CA . VAL A 1 552 ? 14.863 17.659 -5.803 1.00 64.31 552 VAL A CA 1
ATOM 4561 C C . VAL A 1 552 ? 14.114 16.801 -4.777 1.00 64.31 552 VAL A C 1
ATOM 4563 O O . VAL A 1 552 ? 14.125 15.578 -4.868 1.00 64.31 552 VAL A O 1
ATOM 4566 N N . GLY A 1 553 ? 13.472 17.449 -3.803 1.00 52.88 553 GLY A N 1
ATOM 4567 C CA . GLY A 1 553 ? 12.787 16.805 -2.678 1.00 52.88 553 GLY A CA 1
ATOM 4568 C C . GLY A 1 553 ? 13.641 16.590 -1.420 1.00 52.88 553 GLY A C 1
ATOM 4569 O O . GLY A 1 553 ? 13.072 16.318 -0.367 1.00 52.88 553 GLY A O 1
ATOM 4570 N N . GLY A 1 554 ? 14.967 16.759 -1.483 1.00 55.94 554 GLY A N 1
ATOM 4571 C CA . GLY A 1 554 ? 15.844 16.654 -0.309 1.00 55.94 554 GLY A CA 1
ATOM 4572 C C . GLY A 1 554 ? 15.682 17.818 0.680 1.00 55.94 554 GLY A C 1
ATOM 4573 O O . GLY A 1 554 ? 15.157 18.877 0.332 1.00 55.94 554 GLY A O 1
ATOM 4574 N N . ASP A 1 555 ? 16.177 17.655 1.910 1.00 62.62 555 ASP A N 1
ATOM 4575 C CA . ASP A 1 555 ? 15.942 18.596 3.021 1.00 62.62 555 ASP A CA 1
ATOM 4576 C C . ASP A 1 555 ? 16.263 20.058 2.693 1.00 62.62 555 ASP A C 1
ATOM 4578 O O . ASP A 1 555 ? 15.478 20.953 3.006 1.00 62.62 555 ASP A O 1
ATOM 4582 N N . LEU A 1 556 ? 17.395 20.325 2.033 1.00 70.44 556 LEU A N 1
ATOM 4583 C CA . LEU A 1 556 ? 17.796 21.688 1.672 1.00 70.44 556 LEU A CA 1
ATOM 4584 C C . LEU A 1 556 ? 16.867 22.309 0.613 1.00 70.44 556 LEU A C 1
ATOM 4586 O O . LEU A 1 556 ? 16.524 23.487 0.716 1.00 70.44 556 LEU A O 1
ATOM 4590 N N . ASP A 1 557 ? 16.425 21.519 -0.367 1.00 68.31 557 ASP A N 1
ATOM 4591 C CA . ASP A 1 557 ? 15.465 21.933 -1.397 1.00 68.31 557 ASP A CA 1
ATOM 4592 C C . ASP A 1 557 ? 14.105 22.255 -0.756 1.00 68.31 557 ASP A C 1
ATOM 4594 O O . ASP A 1 557 ? 13.539 23.334 -0.960 1.00 68.31 557 ASP A O 1
ATOM 4598 N N . CYS A 1 558 ? 13.628 21.365 0.117 1.00 62.38 558 CYS A N 1
ATOM 4599 C CA . CYS A 1 558 ? 12.403 21.540 0.892 1.00 62.38 558 CYS A CA 1
ATOM 4600 C C . CYS A 1 558 ? 12.462 22.758 1.831 1.00 62.38 558 CYS A C 1
ATOM 4602 O O . CYS A 1 558 ? 11.513 23.546 1.859 1.00 62.38 558 CYS A O 1
ATOM 4604 N N . LEU A 1 559 ? 13.568 22.972 2.553 1.00 69.56 559 LEU A N 1
ATOM 4605 C CA . LEU A 1 559 ? 13.758 24.131 3.434 1.00 69.56 559 LEU A CA 1
ATOM 4606 C C . LEU A 1 559 ? 13.764 25.453 2.657 1.00 69.56 559 LEU A C 1
ATOM 4608 O O . LEU A 1 559 ? 13.084 26.394 3.067 1.00 69.56 559 LEU A O 1
ATOM 4612 N N . ILE A 1 560 ? 14.478 25.542 1.528 1.00 76.75 560 ILE A N 1
ATOM 4613 C CA . ILE A 1 560 ? 14.516 26.771 0.718 1.00 76.75 560 ILE A CA 1
ATOM 4614 C C . ILE A 1 560 ? 13.146 27.046 0.085 1.00 76.75 560 ILE A C 1
ATOM 4616 O O . ILE A 1 560 ? 12.689 28.192 0.103 1.00 76.75 560 ILE A O 1
ATOM 4620 N N . LYS A 1 561 ? 12.459 26.020 -0.436 1.00 73.75 561 LYS A N 1
ATOM 4621 C CA . LYS A 1 561 ? 11.111 26.158 -1.015 1.00 73.75 561 LYS A CA 1
ATOM 4622 C C . LYS A 1 561 ? 10.080 26.601 0.026 1.00 73.75 561 LYS A C 1
ATOM 4624 O O . LYS A 1 561 ? 9.371 27.576 -0.224 1.00 73.75 561 LYS A O 1
ATOM 4629 N N . ARG A 1 562 ? 10.042 25.967 1.207 1.00 69.50 562 ARG A N 1
ATOM 4630 C CA . ARG A 1 562 ? 9.182 26.383 2.335 1.00 69.50 562 ARG A CA 1
ATOM 4631 C C . ARG A 1 562 ? 9.475 27.820 2.751 1.00 69.50 562 ARG A C 1
ATOM 4633 O O . ARG A 1 562 ? 8.562 28.641 2.790 1.00 69.50 562 ARG A O 1
ATOM 4640 N N . TRP A 1 563 ? 10.746 28.150 2.977 1.00 80.88 563 TRP A N 1
ATOM 4641 C CA . TRP A 1 563 ? 11.150 29.490 3.397 1.00 80.88 563 TRP A CA 1
ATOM 4642 C C . TRP A 1 563 ? 10.774 30.571 2.371 1.00 80.88 563 TRP A C 1
ATOM 4644 O O . TRP A 1 563 ? 10.287 31.635 2.755 1.00 80.88 563 TRP A O 1
ATOM 4654 N N . ARG A 1 564 ? 10.896 30.283 1.066 1.00 78.88 564 ARG A N 1
ATOM 4655 C CA . ARG A 1 564 ? 10.439 31.185 -0.004 1.00 78.88 564 ARG A CA 1
ATOM 4656 C C . ARG A 1 564 ? 8.938 31.456 0.088 1.00 78.88 564 ARG A C 1
ATOM 4658 O O . ARG A 1 564 ? 8.538 32.616 0.059 1.00 78.88 564 ARG A O 1
ATOM 4665 N N . VAL A 1 565 ? 8.126 30.413 0.278 1.00 67.94 565 VAL A N 1
ATOM 4666 C CA . VAL A 1 565 ? 6.673 30.548 0.482 1.00 67.94 565 VAL A CA 1
ATOM 4667 C C . VAL A 1 565 ? 6.363 31.364 1.743 1.00 67.94 565 VAL A C 1
ATOM 4669 O O . VAL A 1 565 ? 5.547 32.281 1.672 1.00 67.94 565 VAL A O 1
ATOM 4672 N N . ARG A 1 566 ? 7.046 31.126 2.875 1.00 71.38 566 ARG A N 1
ATOM 4673 C CA . ARG A 1 566 ? 6.860 31.933 4.100 1.00 71.38 566 ARG A CA 1
ATOM 4674 C C . ARG A 1 566 ? 7.169 33.416 3.889 1.00 71.38 566 ARG A C 1
ATOM 4676 O O . ARG A 1 566 ? 6.441 34.258 4.408 1.00 71.38 566 ARG A O 1
ATOM 4683 N N . VAL A 1 567 ? 8.236 33.748 3.156 1.00 74.06 567 VAL A N 1
ATOM 4684 C CA . VAL A 1 567 ? 8.585 35.148 2.866 1.00 74.06 567 VAL A CA 1
ATOM 4685 C C . VAL A 1 567 ? 7.537 35.783 1.951 1.00 74.06 567 VAL A C 1
ATOM 4687 O O . VAL A 1 567 ? 7.049 36.862 2.286 1.00 74.06 567 VAL A O 1
ATOM 4690 N N . SER A 1 568 ? 7.094 35.099 0.891 1.00 68.12 568 SER A N 1
ATOM 4691 C CA . SER A 1 568 ? 6.003 35.585 0.031 1.00 68.12 568 SER A CA 1
ATOM 4692 C C . SER A 1 568 ? 4.690 35.808 0.796 1.00 68.12 568 SER A C 1
ATOM 4694 O O . SER A 1 568 ? 4.061 36.848 0.628 1.00 68.12 568 SER A O 1
ATOM 4696 N N . LEU A 1 569 ? 4.307 34.890 1.691 1.00 64.31 569 LEU A N 1
ATOM 4697 C CA . LEU A 1 569 ? 3.107 35.023 2.531 1.00 64.31 569 LEU A CA 1
ATOM 4698 C C . LEU A 1 569 ? 3.218 36.126 3.600 1.00 64.31 569 LEU A C 1
ATOM 4700 O O . LEU A 1 569 ? 2.203 36.545 4.148 1.00 64.31 569 LEU A O 1
ATOM 4704 N N . SER A 1 570 ? 4.424 36.617 3.904 1.00 66.00 570 SER A N 1
ATOM 4705 C CA . SER A 1 570 ? 4.628 37.684 4.898 1.00 66.00 570 SER A CA 1
ATOM 4706 C C . SER A 1 570 ? 4.353 39.103 4.377 1.00 66.00 570 SER A C 1
ATOM 4708 O O . SER A 1 570 ? 4.515 40.060 5.131 1.00 66.00 570 SER A O 1
ATOM 4710 N N . GLY A 1 571 ? 4.004 39.258 3.092 1.00 60.97 571 GLY A N 1
ATOM 4711 C CA . GLY A 1 571 ? 3.865 40.562 2.428 1.00 60.97 571 GLY A CA 1
ATOM 4712 C C . GLY A 1 571 ? 5.196 41.295 2.196 1.00 60.97 571 GLY A C 1
ATOM 4713 O O . GLY A 1 571 ? 5.214 42.408 1.684 1.00 60.97 571 GLY A O 1
ATOM 4714 N N . SER A 1 572 ? 6.334 40.695 2.564 1.00 66.44 572 SER A N 1
ATOM 4715 C CA . SER A 1 572 ? 7.642 41.337 2.445 1.00 66.44 572 SER A CA 1
ATOM 4716 C C . SER A 1 572 ? 8.232 41.157 1.045 1.00 66.44 572 SER A C 1
ATOM 4718 O O . SER A 1 572 ? 8.752 40.094 0.708 1.00 66.44 572 SER A O 1
ATOM 4720 N N . THR A 1 573 ? 8.244 42.233 0.257 1.00 67.69 573 THR A N 1
ATOM 4721 C CA . THR A 1 573 ? 8.890 42.337 -1.068 1.00 67.69 573 THR A CA 1
ATOM 4722 C C . THR A 1 573 ? 10.426 42.408 -0.991 1.00 67.69 573 THR A C 1
ATOM 4724 O O . THR A 1 573 ? 11.079 43.102 -1.769 1.00 67.69 573 THR A O 1
ATOM 4727 N N . SER A 1 574 ? 11.038 41.708 -0.030 1.00 79.69 574 SER A N 1
ATOM 4728 C CA . SER A 1 574 ? 12.484 41.761 0.178 1.00 79.69 574 SER A CA 1
ATOM 4729 C C . SER A 1 574 ? 13.249 40.983 -0.886 1.00 79.69 574 SER A C 1
ATOM 4731 O O . SER A 1 574 ? 13.043 39.787 -1.088 1.00 79.69 574 SER A O 1
ATOM 4733 N N . GLU A 1 575 ? 14.222 41.654 -1.495 1.00 88.12 575 GLU A N 1
ATOM 4734 C CA . GLU A 1 575 ? 15.232 41.024 -2.342 1.00 88.12 575 GLU A CA 1
ATOM 4735 C C . GLU A 1 575 ? 16.158 40.067 -1.567 1.00 88.12 575 GLU A C 1
ATOM 4737 O O . GLU A 1 575 ? 16.719 39.144 -2.162 1.00 88.12 575 GLU A O 1
ATOM 4742 N N . PHE A 1 576 ? 16.313 40.248 -0.250 1.00 91.88 576 PHE A N 1
ATOM 4743 C CA . PHE A 1 576 ? 17.210 39.443 0.579 1.00 91.88 576 PHE A CA 1
ATOM 4744 C C . PHE A 1 576 ? 16.628 38.062 0.888 1.00 91.88 576 PHE A C 1
ATOM 4746 O O . PHE A 1 576 ? 15.449 37.915 1.202 1.00 91.88 576 PHE A O 1
ATOM 4753 N N . LEU A 1 577 ? 17.501 37.054 0.907 1.00 92.38 577 LEU A N 1
ATOM 4754 C CA . LEU A 1 577 ? 17.176 35.685 1.300 1.00 92.38 577 LEU A CA 1
ATOM 4755 C C . LEU A 1 577 ? 16.790 35.592 2.786 1.00 92.38 577 LEU A C 1
ATOM 4757 O O . LEU A 1 577 ? 15.955 34.773 3.154 1.00 92.38 577 LEU A O 1
ATOM 4761 N N . PHE A 1 578 ? 17.367 36.436 3.650 1.00 92.81 578 PHE A N 1
ATOM 4762 C CA . PHE A 1 578 ? 17.114 36.428 5.098 1.00 92.81 578 PHE A CA 1
ATOM 4763 C C . PHE A 1 578 ? 16.705 37.819 5.638 1.00 92.81 578 PHE A C 1
ATOM 4765 O O . PHE A 1 578 ? 17.515 38.503 6.277 1.00 92.81 578 PHE A O 1
ATOM 4772 N N . PRO A 1 579 ? 15.452 38.254 5.401 1.00 87.50 579 PRO A N 1
ATOM 4773 C CA . PRO A 1 579 ? 14.938 39.546 5.849 1.00 87.50 579 PRO A CA 1
ATOM 4774 C C . PRO A 1 579 ? 14.565 39.614 7.343 1.00 87.50 579 PRO A C 1
ATOM 4776 O O . PRO A 1 579 ? 14.349 38.614 8.041 1.00 87.50 579 PRO A O 1
ATOM 4779 N N . ARG A 1 580 ? 14.407 40.849 7.829 1.00 83.50 580 ARG A N 1
ATOM 4780 C CA . ARG A 1 580 ? 13.648 41.203 9.034 1.00 83.50 580 ARG A CA 1
ATOM 4781 C C . ARG A 1 580 ? 12.153 41.240 8.707 1.00 83.50 580 ARG A C 1
ATOM 4783 O O . ARG A 1 580 ? 11.705 42.159 8.031 1.00 83.50 580 ARG A O 1
ATOM 4790 N N . PHE A 1 581 ? 11.379 40.321 9.287 1.00 66.50 581 PHE A N 1
ATOM 4791 C CA . PHE A 1 581 ? 9.921 40.184 9.100 1.00 66.50 581 PHE A CA 1
ATOM 4792 C C . PHE A 1 581 ? 9.090 41.480 9.178 1.00 66.50 581 PHE A C 1
ATOM 4794 O O . PHE A 1 581 ? 8.055 41.562 8.539 1.00 66.50 581 PHE A O 1
ATOM 4801 N N . GLN A 1 582 ? 9.516 42.484 9.955 1.00 63.59 582 GLN A N 1
ATOM 4802 C CA . GLN A 1 582 ? 8.789 43.753 10.125 1.00 63.59 582 GLN A CA 1
ATOM 4803 C C . GLN A 1 582 ? 9.319 44.917 9.265 1.00 63.59 582 GLN A C 1
ATOM 4805 O O . GLN A 1 582 ? 8.804 46.024 9.384 1.00 63.59 582 GLN A O 1
ATOM 4810 N N . LYS A 1 583 ? 10.393 44.722 8.481 1.00 67.19 583 LYS A N 1
ATOM 4811 C CA . LYS A 1 583 ? 11.076 45.813 7.749 1.00 67.19 583 LYS A CA 1
ATOM 4812 C C . LYS A 1 583 ? 11.619 45.454 6.361 1.00 67.19 583 LYS A C 1
ATOM 4814 O O . LYS A 1 583 ? 12.086 46.343 5.665 1.00 67.19 583 LYS A O 1
ATOM 4819 N N . GLY A 1 584 ? 11.642 44.182 5.965 1.00 71.19 584 GLY A N 1
ATOM 4820 C CA . GLY A 1 584 ? 12.236 43.734 4.697 1.00 71.19 584 GLY A CA 1
ATOM 4821 C C . GLY A 1 584 ? 13.772 43.753 4.657 1.00 71.19 584 GLY A C 1
ATOM 4822 O O . GLY A 1 584 ? 14.357 42.881 4.022 1.00 71.19 584 GLY A O 1
ATOM 4823 N N . ASP A 1 585 ? 14.442 44.660 5.377 1.00 82.69 585 ASP A N 1
ATOM 4824 C CA . ASP A 1 585 ? 15.909 44.731 5.467 1.00 82.69 585 ASP A CA 1
ATOM 4825 C C . ASP A 1 585 ? 16.588 43.371 5.738 1.00 82.69 585 ASP A C 1
ATOM 4827 O O . ASP A 1 585 ? 16.121 42.596 6.579 1.00 82.69 585 ASP A O 1
ATOM 4831 N N . LYS A 1 586 ? 17.792 43.156 5.196 1.00 88.06 586 LYS A N 1
ATOM 4832 C CA . LYS A 1 586 ? 18.705 42.084 5.637 1.00 88.06 586 LYS A CA 1
ATOM 4833 C C . LYS A 1 586 ? 18.946 42.053 7.151 1.00 88.06 586 LYS A C 1
ATOM 4835 O O . LYS A 1 586 ? 19.113 43.089 7.808 1.00 88.06 586 LYS A O 1
ATOM 4840 N N . LEU A 1 587 ? 19.064 40.851 7.718 1.00 91.44 587 LEU A N 1
ATOM 4841 C CA . LEU A 1 587 ? 19.653 40.648 9.048 1.00 91.44 587 LEU A CA 1
ATOM 4842 C C . LEU A 1 587 ? 21.115 41.137 9.081 1.00 91.44 587 LEU A C 1
ATOM 4844 O O . LEU A 1 587 ? 21.817 41.077 8.080 1.00 91.44 587 LEU A O 1
ATOM 4848 N N . SER A 1 588 ? 21.604 41.607 10.234 1.00 93.31 588 SER A N 1
ATOM 4849 C CA . SER A 1 588 ? 23.024 41.980 10.354 1.00 93.31 588 SER A CA 1
ATOM 4850 C C . SER A 1 588 ? 23.915 40.740 10.496 1.00 93.31 588 SER A C 1
ATOM 4852 O O . SER A 1 588 ? 23.481 39.728 11.051 1.00 93.31 588 SER A O 1
ATOM 4854 N N . ALA A 1 589 ? 25.190 40.835 10.109 1.00 92.00 589 ALA A N 1
ATOM 4855 C CA . ALA A 1 589 ? 26.169 39.763 10.319 1.00 92.00 589 ALA A CA 1
ATOM 4856 C C . ALA A 1 589 ? 26.293 39.343 11.802 1.00 92.00 589 ALA A C 1
ATOM 4858 O O . ALA A 1 589 ? 26.488 38.163 12.098 1.00 92.00 589 ALA A O 1
ATOM 4859 N N . ASN A 1 590 ? 26.108 40.275 12.746 1.00 92.88 590 ASN A N 1
ATOM 4860 C CA . ASN A 1 590 ? 26.095 39.990 14.187 1.00 92.88 590 ASN A CA 1
ATOM 4861 C C . ASN A 1 590 ? 24.818 39.244 14.611 1.00 92.88 590 ASN A C 1
ATOM 4863 O O . ASN A 1 590 ? 24.863 38.378 15.489 1.00 92.88 590 ASN A O 1
ATOM 4867 N N . THR A 1 591 ? 23.687 39.538 13.961 1.00 92.06 591 THR A N 1
ATOM 4868 C CA . THR A 1 591 ? 22.417 38.823 14.148 1.00 92.06 591 THR A CA 1
ATOM 4869 C C . THR A 1 591 ? 22.508 37.404 13.592 1.00 92.06 591 THR A C 1
ATOM 4871 O O . THR A 1 591 ? 22.204 36.475 14.330 1.00 92.06 591 THR A O 1
ATOM 4874 N N . ILE A 1 592 ? 23.011 37.214 12.365 1.00 93.62 592 ILE A N 1
ATOM 4875 C CA . ILE A 1 592 ? 23.307 35.887 11.791 1.00 93.62 592 ILE A CA 1
ATOM 4876 C C . ILE A 1 592 ? 24.253 35.102 12.709 1.00 93.62 592 ILE A C 1
ATOM 4878 O O . ILE A 1 592 ? 23.970 33.959 13.063 1.00 93.62 592 ILE A O 1
ATOM 4882 N N . SER A 1 593 ? 25.338 35.737 13.165 1.00 91.00 593 SER A N 1
ATOM 4883 C CA . SER A 1 593 ? 26.310 35.104 14.065 1.00 91.00 593 SER A CA 1
ATOM 4884 C C . SER A 1 593 ? 25.689 34.658 15.386 1.00 91.00 593 SER A C 1
ATOM 4886 O O . SER A 1 593 ? 26.086 33.629 15.920 1.00 91.00 593 SER A O 1
ATOM 4888 N N . SER A 1 594 ? 24.715 35.409 15.907 1.00 90.25 594 SER A N 1
ATOM 4889 C CA . SER A 1 594 ? 24.050 35.108 17.181 1.00 90.25 594 SER A CA 1
ATOM 4890 C C . SER A 1 594 ? 22.854 34.164 17.040 1.00 90.25 594 SER A C 1
ATOM 4892 O O . SER A 1 594 ? 22.568 33.436 17.983 1.00 90.25 594 SER A O 1
ATOM 4894 N N . ILE A 1 595 ? 22.199 34.123 15.874 1.00 87.81 595 ILE A N 1
ATOM 4895 C CA . ILE A 1 595 ? 21.248 33.066 15.502 1.00 87.81 595 ILE A CA 1
ATOM 4896 C C . ILE A 1 595 ? 21.990 31.734 15.434 1.00 87.81 595 ILE A C 1
ATOM 4898 O O . ILE A 1 595 ? 21.616 30.800 16.132 1.00 87.81 595 ILE A O 1
ATOM 4902 N N . ALA A 1 596 ? 23.082 31.671 14.666 1.00 81.94 596 ALA A N 1
ATOM 4903 C CA . ALA A 1 596 ? 23.876 30.457 14.538 1.00 81.94 596 ALA A CA 1
ATOM 4904 C C . ALA A 1 596 ? 24.523 30.049 15.867 1.00 81.94 596 ALA A C 1
ATOM 4906 O O . ALA A 1 596 ? 24.429 28.884 16.225 1.00 81.94 596 ALA A O 1
ATOM 4907 N N . ARG A 1 597 ? 25.090 30.989 16.646 1.00 81.38 597 ARG A N 1
ATOM 4908 C CA . ARG A 1 597 ? 25.600 30.678 17.993 1.00 81.38 597 ARG A CA 1
ATOM 4909 C C . ARG A 1 597 ? 24.499 30.096 18.877 1.00 81.38 597 ARG A C 1
ATOM 4911 O O . ARG A 1 597 ? 24.703 29.022 19.407 1.00 81.38 597 ARG A O 1
ATOM 4918 N N . ARG A 1 598 ? 23.314 30.717 18.957 1.00 79.62 598 ARG A N 1
ATOM 4919 C CA . ARG A 1 598 ? 22.192 30.177 19.747 1.00 79.62 598 ARG A CA 1
ATOM 4920 C C . ARG A 1 598 ? 21.769 28.791 19.271 1.00 79.62 598 ARG A C 1
ATOM 4922 O O . ARG A 1 598 ? 21.547 27.911 20.092 1.00 79.62 598 ARG A O 1
ATOM 4929 N N . ARG A 1 599 ? 21.661 28.598 17.954 1.00 75.31 599 ARG A N 1
ATOM 4930 C CA . ARG A 1 599 ? 21.334 27.299 17.357 1.00 75.31 599 ARG A CA 1
ATOM 4931 C C . ARG A 1 599 ? 22.417 26.254 17.620 1.00 75.31 599 ARG A C 1
ATOM 4933 O O . ARG A 1 599 ? 22.064 25.096 17.654 1.00 75.31 599 ARG A O 1
ATOM 4940 N N . LEU A 1 600 ? 23.673 26.630 17.864 1.00 67.44 600 LEU A N 1
ATOM 4941 C CA . LEU A 1 600 ? 24.745 25.714 18.275 1.00 67.44 600 LEU A CA 1
ATOM 4942 C C . LEU A 1 600 ? 24.769 25.492 19.810 1.00 67.44 600 LEU A C 1
ATOM 4944 O O . LEU A 1 600 ? 24.850 24.364 20.287 1.00 67.44 600 LEU A O 1
ATOM 4948 N N . GLU A 1 601 ? 24.586 26.547 20.605 1.00 70.56 601 GLU A N 1
ATOM 4949 C CA . GLU A 1 601 ? 24.502 26.511 22.076 1.00 70.56 601 GLU A CA 1
ATOM 4950 C C . GLU A 1 601 ? 23.341 25.649 22.572 1.00 70.56 601 GLU A C 1
ATOM 4952 O O . GLU A 1 601 ? 23.506 24.886 23.524 1.00 70.56 601 GLU A O 1
ATOM 4957 N N . MET A 1 602 ? 22.176 25.749 21.915 1.00 60.59 602 MET A N 1
ATOM 4958 C CA . MET A 1 602 ? 21.024 24.877 22.162 1.00 60.59 602 MET A CA 1
ATOM 4959 C C . MET A 1 602 ? 21.484 23.417 22.171 1.00 60.59 602 MET A C 1
ATOM 4961 O O . MET A 1 602 ? 21.183 22.677 23.098 1.00 60.59 602 MET A O 1
ATOM 4965 N N . ILE A 1 603 ? 22.313 23.039 21.205 1.00 55.22 603 ILE A N 1
ATOM 4966 C CA . ILE A 1 603 ? 22.665 21.655 20.897 1.00 55.22 603 ILE A CA 1
ATOM 4967 C C . ILE A 1 603 ? 23.826 21.140 21.764 1.00 55.22 603 ILE A C 1
ATOM 4969 O O . ILE A 1 603 ? 24.313 20.032 21.584 1.00 55.22 603 ILE A O 1
ATOM 4973 N N . GLY A 1 604 ? 24.280 21.944 22.731 1.00 51.78 604 GLY A N 1
ATOM 4974 C CA . GLY A 1 604 ? 25.438 21.654 23.574 1.00 51.78 604 GLY A CA 1
ATOM 4975 C C . GLY A 1 604 ? 26.784 22.016 22.943 1.00 51.78 604 GLY A C 1
ATOM 4976 O O . GLY A 1 604 ? 27.802 21.908 23.619 1.00 51.78 604 GLY A O 1
ATOM 4977 N N . VAL A 1 605 ? 26.813 22.501 21.698 1.00 58.00 605 VAL A N 1
ATOM 4978 C CA . VAL A 1 605 ? 28.052 22.866 21.001 1.00 58.00 605 VAL A CA 1
ATOM 4979 C C . VAL A 1 605 ? 28.288 24.367 21.132 1.00 58.00 605 VAL A C 1
ATOM 4981 O O . VAL A 1 605 ? 27.754 25.185 20.385 1.00 58.00 605 VAL A O 1
ATOM 4984 N N . SER A 1 606 ? 29.107 24.742 22.116 1.00 71.62 606 SER A N 1
ATOM 4985 C CA . SER A 1 606 ? 29.464 26.136 22.407 1.00 71.62 606 SER A CA 1
ATOM 4986 C C . SER A 1 606 ? 30.380 26.718 21.320 1.00 71.62 606 SER A C 1
ATOM 4988 O O . SER A 1 606 ? 31.603 26.763 21.453 1.00 71.62 606 SER A O 1
ATOM 4990 N N . ALA A 1 607 ? 29.790 27.129 20.196 1.00 69.38 607 ALA A N 1
ATOM 4991 C CA . ALA A 1 607 ? 30.524 27.535 19.004 1.00 69.38 607 ALA A CA 1
ATOM 4992 C C . ALA A 1 607 ? 29.893 28.736 18.284 1.00 69.38 607 ALA A C 1
ATOM 4994 O O . ALA A 1 607 ? 28.685 28.967 18.303 1.00 69.38 607 ALA A O 1
ATOM 4995 N N . THR A 1 608 ? 30.730 29.520 17.601 1.00 77.19 608 THR A N 1
ATOM 4996 C CA . THR A 1 608 ? 30.268 30.635 16.755 1.00 77.19 608 THR A CA 1
ATOM 4997 C C . THR A 1 608 ? 29.916 30.155 15.345 1.00 77.19 608 THR A C 1
ATOM 4999 O O . THR A 1 608 ? 30.377 29.101 14.913 1.00 77.19 608 THR A O 1
ATOM 5002 N N . HIS A 1 609 ? 29.205 30.982 14.565 1.00 85.19 609 HIS A N 1
ATOM 5003 C CA . HIS A 1 609 ? 28.972 30.769 13.120 1.00 85.19 609 HIS A CA 1
ATOM 5004 C C . HIS A 1 609 ? 30.235 30.353 12.344 1.00 85.19 609 HIS A C 1
ATOM 5006 O O . HIS A 1 609 ? 30.166 29.563 11.407 1.00 85.19 609 HIS A O 1
ATOM 5012 N N . HIS A 1 610 ? 31.413 30.824 12.765 1.00 78.19 610 HIS A N 1
ATOM 5013 C CA . HIS A 1 610 ? 32.672 30.495 12.106 1.00 78.19 610 HIS A CA 1
ATOM 5014 C C . HIS A 1 610 ? 33.054 29.007 12.193 1.00 78.19 610 HIS A C 1
ATOM 5016 O O . HIS A 1 610 ? 33.757 28.514 11.311 1.00 78.19 610 HIS A O 1
ATOM 5022 N N . ALA A 1 611 ? 32.559 28.283 13.203 1.00 72.50 611 ALA A N 1
ATOM 5023 C CA . ALA A 1 611 ? 32.767 26.846 13.342 1.00 72.50 611 ALA A CA 1
ATOM 5024 C C . ALA A 1 611 ? 32.054 26.039 12.246 1.00 72.50 611 ALA A C 1
ATOM 5026 O O . ALA A 1 611 ? 32.587 25.018 11.827 1.00 72.50 611 ALA A O 1
ATOM 5027 N N . LEU A 1 612 ? 30.939 26.531 11.685 1.00 75.75 612 LEU A N 1
ATOM 5028 C CA . LEU A 1 612 ? 30.263 25.895 10.542 1.00 75.75 612 LEU A CA 1
ATOM 5029 C C . LEU A 1 612 ? 31.222 25.767 9.343 1.00 75.75 612 LEU A C 1
ATOM 5031 O O . LEU A 1 612 ? 31.336 24.715 8.721 1.00 75.75 612 LEU A O 1
ATOM 5035 N N . ARG A 1 613 ? 32.004 26.824 9.078 1.00 79.88 613 ARG A N 1
ATOM 5036 C CA . ARG A 1 613 ? 33.068 26.822 8.060 1.00 79.88 613 ARG A CA 1
ATOM 5037 C C . ARG A 1 613 ? 34.280 25.961 8.413 1.00 79.88 613 ARG A C 1
ATOM 5039 O O . ARG A 1 613 ? 35.038 25.638 7.504 1.00 79.88 613 ARG A O 1
ATOM 5046 N N . ARG A 1 614 ? 34.500 25.649 9.695 1.00 72.81 614 ARG A N 1
ATOM 5047 C CA . ARG A 1 614 ? 35.564 24.739 10.140 1.00 72.81 614 ARG A CA 1
ATOM 5048 C C . ARG A 1 614 ? 35.125 23.288 9.973 1.00 72.81 614 ARG A C 1
ATOM 5050 O O . ARG A 1 614 ? 35.806 22.554 9.268 1.00 72.81 614 ARG A O 1
ATOM 5057 N N . GLY A 1 615 ? 33.968 22.916 10.518 1.00 69.94 615 GLY A N 1
ATOM 5058 C CA . GLY A 1 615 ? 33.390 21.582 10.348 1.00 69.94 615 GLY A CA 1
ATOM 5059 C C . GLY A 1 615 ? 33.289 21.202 8.874 1.00 69.94 615 GLY A C 1
ATOM 5060 O O . GLY A 1 615 ? 33.838 20.188 8.473 1.00 69.94 615 GLY A O 1
ATOM 5061 N N . SER A 1 616 ? 32.743 22.086 8.028 1.00 74.31 616 SER A N 1
ATOM 5062 C CA . SER A 1 616 ? 32.587 21.794 6.594 1.00 74.31 616 SER A CA 1
ATOM 5063 C C . SER A 1 616 ? 33.918 21.622 5.850 1.00 74.31 616 SER A C 1
ATOM 5065 O O . SER A 1 616 ? 33.976 20.931 4.840 1.00 74.31 616 SER A O 1
ATOM 5067 N N . ALA A 1 617 ? 35.008 22.227 6.335 1.00 72.88 617 ALA A N 1
ATOM 5068 C CA . ALA A 1 617 ? 36.332 22.021 5.753 1.00 72.88 617 ALA A CA 1
ATOM 5069 C C . ALA A 1 617 ? 36.855 20.599 6.028 1.00 72.88 617 ALA A C 1
ATOM 5071 O O . ALA A 1 617 ? 37.381 19.966 5.118 1.00 72.88 617 ALA A O 1
ATOM 5072 N N . ASN A 1 618 ? 36.664 20.105 7.256 1.00 70.50 618 ASN A N 1
ATOM 5073 C CA . ASN A 1 618 ? 37.088 18.770 7.688 1.00 70.50 618 ASN A CA 1
ATOM 5074 C C . ASN A 1 618 ? 36.165 17.676 7.130 1.00 70.50 618 ASN A C 1
ATOM 5076 O O . ASN A 1 618 ? 36.655 16.676 6.630 1.00 70.50 618 ASN A O 1
ATOM 5080 N N . GLU A 1 619 ? 34.850 17.907 7.114 1.00 68.19 619 GLU A N 1
ATOM 5081 C CA . GLU A 1 619 ? 33.836 17.041 6.490 1.00 68.19 619 GLU A CA 1
ATOM 5082 C C . GLU A 1 619 ? 34.187 16.704 5.032 1.00 68.19 619 GLU A C 1
ATOM 5084 O O . GLU A 1 619 ? 34.152 15.550 4.612 1.00 68.19 619 GLU A O 1
ATOM 5089 N N . LEU A 1 620 ? 34.565 17.719 4.246 1.00 73.69 620 LEU A N 1
ATOM 5090 C CA . LEU A 1 620 ? 34.962 17.524 2.852 1.00 73.69 620 LEU A CA 1
ATOM 5091 C C . LEU A 1 620 ? 36.310 16.793 2.733 1.00 73.69 620 LEU A C 1
ATOM 5093 O O . LEU A 1 620 ? 36.511 16.071 1.762 1.00 73.69 620 LEU A O 1
ATOM 5097 N N . GLN A 1 621 ? 37.213 16.956 3.704 1.00 72.50 621 GLN A N 1
ATOM 5098 C CA . GLN A 1 621 ? 38.500 16.256 3.736 1.00 72.50 621 GLN A CA 1
ATOM 5099 C C . GLN A 1 621 ? 38.340 14.775 4.110 1.00 72.50 621 GLN A C 1
ATOM 5101 O O . GLN A 1 621 ? 38.957 13.929 3.471 1.00 72.50 621 GLN A O 1
ATOM 5106 N N . ALA A 1 622 ? 37.476 14.456 5.080 1.00 63.53 622 ALA A N 1
ATOM 5107 C CA . ALA A 1 622 ? 37.097 13.083 5.421 1.00 63.53 622 ALA A CA 1
ATOM 5108 C C . ALA A 1 622 ? 36.420 12.383 4.230 1.00 63.53 622 ALA A C 1
ATOM 5110 O O . ALA A 1 622 ? 36.752 11.252 3.899 1.00 63.53 622 ALA A O 1
ATOM 5111 N N . LYS A 1 623 ? 35.577 13.108 3.479 1.00 68.62 623 LYS A N 1
ATOM 5112 C CA . LYS A 1 623 ? 35.003 12.657 2.195 1.00 68.62 623 LYS A CA 1
ATOM 5113 C C . LYS A 1 623 ? 35.998 12.653 1.017 1.00 68.62 623 LYS A C 1
ATOM 5115 O O . LYS A 1 623 ? 35.583 12.607 -0.138 1.00 68.62 623 LYS A O 1
ATOM 5120 N N . GLY A 1 624 ? 37.304 12.703 1.287 1.00 74.94 624 GLY A N 1
ATOM 5121 C CA . GLY A 1 624 ? 38.372 12.505 0.304 1.00 74.94 624 GLY A CA 1
ATOM 5122 C C . GLY A 1 624 ? 38.608 13.657 -0.679 1.00 74.94 624 GLY A C 1
ATOM 5123 O O . GLY A 1 624 ? 39.387 13.493 -1.620 1.00 74.94 624 GLY A O 1
ATOM 5124 N N . LEU A 1 625 ? 37.977 14.829 -0.508 1.00 79.44 625 LEU A N 1
ATOM 5125 C CA . LEU A 1 625 ? 38.256 15.971 -1.385 1.00 79.44 625 LEU A CA 1
ATOM 5126 C C . LEU A 1 625 ? 39.650 16.535 -1.094 1.00 79.44 625 LEU A C 1
ATOM 5128 O O . LEU A 1 625 ? 40.033 16.778 0.051 1.00 79.44 625 LEU A O 1
ATOM 5132 N N . ASN A 1 626 ? 40.396 16.830 -2.156 1.00 84.69 626 ASN A N 1
ATOM 5133 C CA . ASN A 1 626 ? 41.735 17.387 -2.028 1.00 84.69 626 ASN A CA 1
ATOM 5134 C C . ASN A 1 626 ? 41.717 18.865 -1.590 1.00 84.69 626 ASN A C 1
ATOM 5136 O O . ASN A 1 626 ? 40.726 19.592 -1.734 1.00 84.69 626 ASN A O 1
ATOM 5140 N N . LEU A 1 627 ? 42.860 19.335 -1.084 1.00 83.12 627 LEU A N 1
ATOM 5141 C CA . LEU A 1 627 ? 43.001 20.680 -0.518 1.00 83.12 627 LEU A CA 1
ATOM 5142 C C . LEU A 1 627 ? 42.609 21.802 -1.494 1.00 83.12 627 LEU A C 1
ATOM 5144 O O . LEU A 1 627 ? 42.057 22.810 -1.055 1.00 83.12 627 LEU A O 1
ATOM 5148 N N . GLU A 1 628 ? 42.837 21.645 -2.801 1.00 84.00 628 GLU A N 1
ATOM 5149 C CA . GLU A 1 628 ? 42.457 22.649 -3.804 1.00 84.00 628 GLU A CA 1
ATOM 5150 C C . GLU A 1 628 ? 40.942 22.669 -4.064 1.00 84.00 628 GLU A C 1
ATOM 5152 O O . GLU A 1 628 ? 40.356 23.751 -4.158 1.00 84.00 628 GLU A O 1
ATOM 5157 N N . GLN A 1 629 ? 40.272 21.510 -4.075 1.00 85.94 629 GLN A N 1
ATOM 5158 C CA . GLN A 1 629 ? 38.806 21.424 -4.147 1.00 85.94 629 GLN A CA 1
ATOM 5159 C C . GLN A 1 629 ? 38.142 22.098 -2.932 1.00 85.94 629 GLN A C 1
ATOM 5161 O O . GLN A 1 629 ? 37.220 22.906 -3.093 1.00 85.94 629 GLN A O 1
ATOM 5166 N N . ILE A 1 630 ? 38.643 21.841 -1.718 1.00 84.31 630 ILE A N 1
ATOM 5167 C CA . ILE A 1 630 ? 38.131 22.451 -0.476 1.00 84.31 630 ILE A CA 1
ATOM 5168 C C . ILE A 1 630 ? 38.401 23.967 -0.467 1.00 84.31 630 ILE A C 1
ATOM 5170 O O . ILE A 1 630 ? 37.493 24.774 -0.229 1.00 84.31 630 ILE A O 1
ATOM 5174 N N . LYS A 1 631 ? 39.633 24.377 -0.804 1.00 87.56 631 LYS A N 1
ATOM 5175 C CA . LYS A 1 631 ? 40.062 25.782 -0.949 1.00 87.56 631 LYS A CA 1
ATOM 5176 C C . LYS A 1 631 ? 39.185 26.546 -1.943 1.00 87.56 631 LYS A C 1
ATOM 5178 O O . LYS A 1 631 ? 38.813 27.689 -1.653 1.00 87.56 631 LYS A O 1
ATOM 5183 N N . ALA A 1 632 ? 38.809 25.919 -3.060 1.00 84.94 632 ALA A N 1
ATOM 5184 C CA . ALA A 1 632 ? 37.881 26.469 -4.044 1.00 84.94 632 ALA A CA 1
ATOM 5185 C C . ALA A 1 632 ? 36.453 26.595 -3.482 1.00 84.94 632 ALA A C 1
ATOM 5187 O O . ALA A 1 632 ? 35.938 27.715 -3.402 1.00 84.94 632 ALA A O 1
ATOM 5188 N N . LYS A 1 633 ? 35.840 25.493 -3.017 1.00 85.81 633 LYS A N 1
ATOM 5189 C CA . LYS A 1 633 ? 34.446 25.457 -2.519 1.00 85.81 633 LYS A CA 1
ATOM 5190 C C . LYS A 1 633 ? 34.204 26.458 -1.381 1.00 85.81 633 LYS A C 1
ATOM 5192 O O . LYS A 1 633 ? 33.207 27.191 -1.394 1.00 85.81 633 LYS A O 1
ATOM 5197 N N . GLY A 1 634 ? 35.153 26.569 -0.449 1.00 83.94 634 GLY A N 1
ATOM 5198 C CA . GLY A 1 634 ? 35.122 27.545 0.643 1.00 83.94 634 GLY A CA 1
ATOM 5199 C C . GLY A 1 634 ? 35.815 28.884 0.370 1.00 83.94 634 GLY A C 1
ATOM 5200 O O . GLY A 1 634 ? 35.876 29.720 1.277 1.00 83.94 634 GLY A O 1
ATOM 5201 N N . ARG A 1 635 ? 36.289 29.160 -0.850 1.00 87.62 635 ARG A N 1
ATOM 5202 C CA . ARG A 1 635 ? 36.750 30.497 -1.282 1.00 87.62 635 ARG A CA 1
ATOM 5203 C C . ARG A 1 635 ? 37.912 31.055 -0.426 1.00 87.62 635 ARG A C 1
ATOM 5205 O O . ARG A 1 635 ? 37.887 32.213 0.017 1.00 87.62 635 ARG A O 1
ATOM 5212 N N . TRP A 1 636 ? 38.924 30.229 -0.149 1.00 84.50 636 TRP A N 1
ATOM 5213 C CA . TRP A 1 636 ? 40.162 30.627 0.544 1.00 84.50 636 TRP A CA 1
ATOM 5214 C C . TRP A 1 636 ? 41.205 31.197 -0.438 1.00 84.50 636 TRP A C 1
ATOM 5216 O O . TRP A 1 636 ? 41.330 30.724 -1.563 1.00 84.50 636 TRP A O 1
ATOM 5226 N N . ARG A 1 637 ? 41.968 32.223 -0.021 1.00 75.31 637 ARG A N 1
ATOM 5227 C CA . ARG A 1 637 ? 42.977 32.895 -0.876 1.00 75.31 637 ARG A CA 1
ATOM 5228 C C . ARG A 1 637 ? 44.309 32.134 -0.968 1.00 75.31 637 ARG A C 1
ATOM 5230 O O . ARG A 1 637 ? 45.023 32.293 -1.949 1.00 75.31 637 ARG A O 1
ATOM 5237 N N . SER A 1 638 ? 44.651 31.324 0.033 1.00 78.38 638 SER A N 1
ATOM 5238 C CA . SER A 1 638 ? 45.917 30.584 0.119 1.00 78.38 638 SER A CA 1
ATOM 5239 C C . SER A 1 638 ? 45.744 29.283 0.907 1.00 78.38 638 SER A C 1
ATOM 5241 O O . SER A 1 638 ? 44.846 29.190 1.746 1.00 78.38 638 SER A O 1
ATOM 5243 N N . GLY A 1 639 ? 46.622 28.298 0.672 1.00 77.12 639 GLY A N 1
ATOM 5244 C CA . GLY A 1 639 ? 46.620 27.015 1.392 1.00 77.12 639 GLY A CA 1
ATOM 5245 C C . GLY A 1 639 ? 46.776 27.193 2.905 1.00 77.12 639 GLY A C 1
ATOM 5246 O O . GLY A 1 639 ? 45.933 26.733 3.664 1.00 77.12 639 GLY A O 1
ATOM 5247 N N . GLY A 1 640 ? 47.741 28.003 3.356 1.00 73.38 640 GLY A N 1
ATOM 5248 C CA . GLY A 1 640 ? 47.892 28.367 4.778 1.00 73.38 640 GLY A CA 1
ATOM 5249 C C . GLY A 1 640 ? 46.711 29.148 5.385 1.00 73.38 640 GLY A C 1
ATOM 5250 O O . GLY A 1 640 ? 46.643 29.321 6.600 1.00 73.38 640 GLY A O 1
ATOM 5251 N N . GLY A 1 641 ? 45.764 29.615 4.561 1.00 75.94 641 GLY A N 1
ATOM 5252 C CA . GLY A 1 641 ? 44.468 30.125 5.010 1.00 75.94 641 GLY A CA 1
ATOM 5253 C C . GLY A 1 641 ? 43.424 29.026 5.242 1.00 75.94 641 GLY A C 1
ATOM 5254 O O . GLY A 1 641 ? 42.536 29.229 6.066 1.00 75.94 641 GLY A O 1
ATOM 5255 N N . LEU A 1 642 ? 43.527 27.886 4.550 1.00 80.81 642 LEU A N 1
ATOM 5256 C CA . LEU A 1 642 ? 42.712 26.681 4.747 1.00 80.81 642 LEU A CA 1
ATOM 5257 C C . LEU A 1 642 ? 43.253 25.812 5.896 1.00 80.81 642 LEU A C 1
ATOM 5259 O O . LEU A 1 642 ? 42.468 25.397 6.740 1.00 80.81 642 LEU A O 1
ATOM 5263 N N . MET A 1 643 ? 44.575 25.626 6.009 1.00 75.75 643 MET A N 1
ATOM 5264 C CA . MET A 1 643 ? 45.193 24.790 7.061 1.00 75.75 643 MET A CA 1
ATOM 5265 C C . MET A 1 643 ? 44.864 25.235 8.501 1.00 75.75 643 MET A C 1
ATOM 5267 O O . MET A 1 643 ? 45.011 24.461 9.429 1.00 75.75 643 MET A O 1
ATOM 5271 N N . ARG A 1 644 ? 44.368 26.464 8.710 1.00 75.19 644 ARG A N 1
ATOM 5272 C CA . ARG A 1 644 ? 43.868 26.956 10.017 1.00 75.19 644 ARG A CA 1
ATOM 5273 C C . ARG A 1 644 ? 42.451 26.465 10.374 1.00 75.19 644 ARG A C 1
ATOM 5275 O O . ARG A 1 644 ? 41.899 26.848 11.411 1.00 75.19 644 ARG A O 1
ATOM 5282 N N . TYR A 1 645 ? 41.832 25.693 9.486 1.00 65.00 645 TYR A N 1
ATOM 5283 C CA . TYR A 1 645 ? 40.509 25.089 9.646 1.00 65.00 645 TYR A CA 1
ATOM 5284 C C . TYR A 1 645 ? 40.579 23.566 9.682 1.00 65.00 645 TYR A C 1
ATOM 5286 O O . TYR A 1 645 ? 39.775 22.967 10.384 1.00 65.00 645 TYR A O 1
ATOM 5294 N N . LEU A 1 646 ? 41.511 22.967 8.946 1.00 69.44 646 LEU A N 1
ATOM 5295 C CA . LEU A 1 646 ? 41.710 21.524 8.939 1.00 69.44 646 LEU A CA 1
ATOM 5296 C C . LEU A 1 646 ? 42.397 21.064 10.231 1.00 69.44 646 LEU A C 1
ATOM 5298 O O . LEU A 1 646 ? 43.126 21.836 10.857 1.00 69.44 646 LEU A O 1
ATOM 5302 N N . GLN A 1 647 ? 42.121 19.829 10.624 1.00 65.56 647 GLN A N 1
ATOM 5303 C CA . GLN A 1 647 ? 42.674 19.153 11.793 1.00 65.56 647 GLN A CA 1
ATOM 5304 C C . GLN A 1 647 ? 43.228 17.796 11.354 1.00 65.56 647 GLN A C 1
ATOM 5306 O O . GLN A 1 647 ? 42.790 17.248 10.341 1.00 65.56 647 GLN A O 1
ATOM 5311 N N . ASP A 1 648 ? 44.192 17.260 12.096 1.00 54.19 648 ASP A N 1
ATOM 5312 C CA . ASP A 1 648 ? 44.751 15.947 11.790 1.00 54.19 648 ASP A CA 1
ATOM 5313 C C . ASP A 1 648 ? 43.700 14.841 11.973 1.00 54.19 648 ASP A C 1
ATOM 5315 O O . ASP A 1 648 ? 42.985 14.782 12.974 1.00 54.19 648 ASP A O 1
ATOM 5319 N N . ASN A 1 649 ? 43.593 13.985 10.960 1.00 53.94 649 ASN A N 1
ATOM 5320 C CA . ASN A 1 649 ? 42.654 12.873 10.853 1.00 53.94 649 ASN A CA 1
ATOM 5321 C C . ASN A 1 649 ? 43.383 11.742 10.092 1.00 53.94 649 ASN A C 1
ATOM 5323 O O . ASN A 1 649 ? 44.029 12.051 9.087 1.00 53.94 649 ASN A O 1
ATOM 5327 N N . PRO A 1 650 ? 43.293 10.463 10.508 1.00 53.12 650 PRO A N 1
ATOM 5328 C CA . PRO A 1 650 ? 43.910 9.334 9.800 1.00 53.12 650 PRO A CA 1
ATOM 5329 C C . PRO A 1 650 ? 43.654 9.315 8.281 1.00 53.12 650 PRO A C 1
ATOM 5331 O O . PRO A 1 650 ? 44.599 9.165 7.504 1.00 53.12 650 PRO A O 1
ATOM 5334 N N . MET A 1 651 ? 42.422 9.596 7.839 1.00 52.03 651 MET A N 1
ATOM 5335 C CA . MET A 1 651 ? 42.058 9.664 6.414 1.00 52.03 651 MET A CA 1
ATOM 5336 C C . MET A 1 651 ? 42.797 10.784 5.672 1.00 52.03 651 MET A C 1
ATOM 5338 O O . MET A 1 651 ? 43.211 10.620 4.526 1.00 52.03 651 MET A O 1
ATOM 5342 N N . ALA A 1 652 ? 43.033 11.916 6.340 1.00 50.78 652 ALA A N 1
ATOM 5343 C CA . ALA A 1 652 ? 43.815 13.026 5.796 1.00 50.78 652 ALA A CA 1
ATOM 5344 C C . ALA A 1 652 ? 45.319 12.713 5.677 1.00 50.78 652 ALA A C 1
ATOM 5346 O O . ALA A 1 652 ? 46.033 13.440 4.985 1.00 50.78 652 ALA A O 1
ATOM 5347 N N . GLN A 1 653 ? 45.789 11.649 6.334 1.00 59.00 653 GLN A N 1
ATOM 5348 C CA . GLN A 1 653 ? 47.167 11.155 6.293 1.00 59.00 653 GLN A CA 1
ATOM 5349 C C . GLN A 1 653 ? 47.311 9.876 5.439 1.00 59.00 653 GLN A C 1
ATOM 5351 O O . GLN A 1 653 ? 48.392 9.298 5.375 1.00 59.00 653 GLN A O 1
ATOM 5356 N N . GLY A 1 654 ? 46.250 9.467 4.728 1.00 47.19 654 GLY A N 1
ATOM 5357 C CA . GLY A 1 654 ? 46.259 8.337 3.790 1.00 47.19 654 GLY A CA 1
ATOM 5358 C C . GLY A 1 654 ? 45.903 6.977 4.397 1.00 47.19 654 GLY A C 1
ATOM 5359 O O . GLY A 1 654 ? 45.971 5.972 3.692 1.00 47.19 654 GLY A O 1
ATOM 5360 N N . LEU A 1 655 ? 45.503 6.928 5.670 1.00 49.56 655 LEU A N 1
ATOM 5361 C CA . LEU A 1 655 ? 45.006 5.709 6.307 1.00 49.56 655 LEU A CA 1
ATOM 5362 C C . LEU A 1 655 ? 43.514 5.540 5.998 1.00 49.56 655 LEU A C 1
ATOM 5364 O O . LEU A 1 655 ? 42.712 6.429 6.278 1.00 49.56 655 LEU A O 1
ATOM 5368 N N . SER A 1 656 ? 43.143 4.398 5.420 1.00 50.16 656 SER A N 1
ATOM 5369 C CA . SER A 1 656 ? 41.734 3.985 5.340 1.00 50.16 656 SER A CA 1
ATOM 5370 C C . SER A 1 656 ? 41.254 3.504 6.712 1.00 50.16 656 SER A C 1
ATOM 5372 O O . SER A 1 656 ? 42.078 3.180 7.569 1.00 50.16 656 SER A O 1
ATOM 5374 N N . GLU A 1 657 ? 39.940 3.446 6.930 1.00 44.44 657 GLU A N 1
ATOM 5375 C CA . GLU A 1 657 ? 39.394 2.840 8.147 1.00 44.44 657 GLU A CA 1
ATOM 5376 C C . GLU A 1 657 ? 39.819 1.367 8.234 1.00 44.44 657 GLU A C 1
ATOM 5378 O O . GLU A 1 657 ? 39.686 0.608 7.272 1.00 44.44 657 GLU A O 1
ATOM 5383 N N . VAL A 1 658 ? 40.364 0.978 9.388 1.00 40.84 658 VAL A N 1
ATOM 5384 C CA . VAL A 1 658 ? 40.654 -0.423 9.704 1.00 40.84 658 VAL A CA 1
ATOM 5385 C C . VAL A 1 658 ? 39.336 -1.055 10.161 1.00 40.84 658 VAL A C 1
ATOM 5387 O O . VAL A 1 658 ? 38.720 -0.506 11.076 1.00 40.84 658 VAL A O 1
ATOM 5390 N N . PRO A 1 659 ? 38.875 -2.166 9.558 1.00 38.12 659 PRO A N 1
ATOM 5391 C CA . PRO A 1 659 ? 37.689 -2.865 10.043 1.00 38.12 659 PRO A CA 1
ATOM 5392 C C . PRO A 1 659 ? 37.882 -3.314 11.495 1.00 38.12 659 PRO A C 1
ATOM 5394 O O . PRO A 1 659 ? 38.938 -3.842 11.836 1.00 38.12 659 PRO A O 1
ATOM 5397 N N . GLU A 1 660 ? 36.865 -3.143 12.344 1.00 32.62 660 GLU A N 1
ATOM 5398 C CA . GLU A 1 660 ? 36.891 -3.705 13.698 1.00 32.62 660 GLU A CA 1
ATOM 5399 C C . GLU A 1 660 ? 36.882 -5.240 13.624 1.00 32.62 660 GLU A C 1
ATOM 5401 O O . GLU A 1 660 ? 35.849 -5.865 13.358 1.00 32.62 660 GLU A O 1
ATOM 5406 N N . GLU A 1 661 ? 38.041 -5.856 13.864 1.00 32.22 661 GLU A N 1
ATOM 5407 C CA . GLU A 1 661 ? 38.135 -7.291 14.114 1.00 32.22 661 GLU A CA 1
ATOM 5408 C C . GLU A 1 661 ? 37.375 -7.615 15.404 1.00 32.22 661 GLU A C 1
ATOM 5410 O O . GLU A 1 661 ? 37.658 -7.079 16.476 1.00 32.22 661 GLU A O 1
ATOM 5415 N N . LYS A 1 662 ? 36.365 -8.481 15.299 1.00 36.00 662 LYS A N 1
ATOM 5416 C CA . LYS A 1 662 ? 35.591 -8.926 16.459 1.00 36.00 662 LYS A CA 1
ATOM 5417 C C . LYS A 1 662 ? 36.397 -9.947 17.246 1.00 36.00 662 LYS A C 1
ATOM 5419 O O . LYS A 1 662 ? 36.920 -10.886 16.654 1.00 36.00 662 LYS A O 1
ATOM 5424 N N . GLU A 1 663 ? 36.398 -9.819 18.572 1.00 27.34 663 GLU A N 1
ATOM 5425 C CA . GLU A 1 663 ? 36.886 -10.870 19.466 1.00 27.34 663 GLU A CA 1
ATOM 5426 C C . GLU A 1 663 ? 36.163 -12.190 19.159 1.00 27.34 663 GLU A C 1
ATOM 5428 O O . GLU A 1 663 ? 34.962 -12.344 19.401 1.00 27.34 663 GLU A O 1
ATOM 5433 N N . VAL A 1 664 ? 36.901 -13.148 18.600 1.00 33.69 664 VAL A N 1
ATOM 5434 C CA . VAL A 1 664 ? 36.421 -14.512 18.399 1.00 33.69 664 VAL A CA 1
ATOM 5435 C C . VAL A 1 664 ? 36.581 -15.242 19.724 1.00 33.69 664 VAL A C 1
ATOM 5437 O O . VAL A 1 664 ? 37.667 -15.709 20.056 1.00 33.69 664 VAL A O 1
ATOM 5440 N N . THR A 1 665 ? 35.492 -15.373 20.484 1.00 33.91 665 THR A N 1
ATOM 5441 C CA . THR A 1 665 ? 35.429 -16.294 21.629 1.00 33.91 665 THR A CA 1
ATOM 5442 C C . THR A 1 665 ? 35.307 -17.735 21.124 1.00 33.91 665 THR A C 1
ATOM 5444 O O . THR A 1 665 ? 34.261 -18.370 21.265 1.00 33.91 665 THR A O 1
ATOM 5447 N N . GLY A 1 666 ? 36.362 -18.211 20.462 1.00 32.41 666 GLY A N 1
ATOM 5448 C CA . GLY A 1 666 ? 36.590 -19.623 20.183 1.00 32.41 666 GLY A CA 1
ATOM 5449 C C . GLY A 1 666 ? 37.188 -20.303 21.412 1.00 32.41 666 GLY A C 1
ATOM 5450 O O . GLY A 1 666 ? 37.904 -19.674 22.191 1.00 32.41 666 GLY A O 1
ATOM 5451 N N . GLU A 1 667 ? 36.864 -21.576 21.605 1.00 33.50 667 GLU A N 1
ATOM 5452 C CA . GLU A 1 667 ? 37.464 -22.389 22.662 1.00 33.50 667 GLU A CA 1
ATOM 5453 C C . GLU A 1 667 ? 38.920 -22.735 22.297 1.00 33.50 667 GLU A C 1
ATOM 5455 O O . GLU A 1 667 ? 39.296 -22.716 21.125 1.00 33.50 667 GLU A O 1
ATOM 5460 N N . ALA A 1 668 ? 39.763 -22.961 23.306 1.00 34.66 668 ALA A N 1
ATOM 5461 C CA . ALA A 1 668 ? 41.211 -22.974 23.122 1.00 34.66 668 ALA A CA 1
ATOM 5462 C C . ALA A 1 668 ? 41.738 -24.260 22.462 1.00 34.66 668 ALA A C 1
ATOM 5464 O O . ALA A 1 668 ? 41.455 -25.361 22.931 1.00 34.66 668 ALA A O 1
ATOM 5465 N N . GLU A 1 669 ? 42.616 -24.089 21.474 1.00 29.64 669 GLU A N 1
ATOM 5466 C CA . GLU A 1 669 ? 43.679 -25.044 21.154 1.00 29.64 669 GLU A CA 1
ATOM 5467 C C . GLU A 1 669 ? 45.028 -24.385 21.490 1.00 29.64 669 GLU A C 1
ATOM 5469 O O . GLU A 1 669 ? 45.209 -23.180 21.295 1.00 29.64 669 GLU A O 1
ATOM 5474 N N . GLU A 1 670 ? 45.953 -25.156 22.062 1.00 40.50 670 GLU A N 1
ATOM 5475 C CA . GLU A 1 670 ? 47.295 -24.694 22.427 1.00 40.50 670 GLU A CA 1
ATOM 5476 C C . GLU A 1 670 ? 48.216 -24.759 21.196 1.00 40.50 670 GLU A C 1
ATOM 5478 O O . GLU A 1 670 ? 48.342 -25.818 20.583 1.00 40.50 670 GLU A O 1
ATOM 5483 N N . ASP A 1 671 ? 48.881 -23.650 20.851 1.00 29.62 671 ASP A N 1
ATOM 5484 C CA . ASP A 1 671 ? 49.994 -23.631 19.890 1.00 29.62 671 ASP A CA 1
ATOM 5485 C C . ASP A 1 671 ? 51.281 -23.233 20.625 1.00 29.62 671 ASP A C 1
ATOM 5487 O O . ASP A 1 671 ? 51.346 -22.189 21.286 1.00 29.62 671 ASP A O 1
ATOM 5491 N N . ASP A 1 672 ? 52.284 -24.108 20.568 1.00 31.20 672 ASP A N 1
ATOM 5492 C CA . ASP A 1 672 ? 53.505 -24.006 21.366 1.00 31.20 672 ASP A CA 1
ATOM 5493 C C . ASP A 1 672 ? 54.437 -22.913 20.822 1.00 31.20 672 ASP A C 1
ATOM 5495 O O . ASP A 1 672 ? 54.804 -22.883 19.644 1.00 31.20 672 ASP A O 1
ATOM 5499 N N . GLY A 1 673 ? 54.899 -22.028 21.708 1.00 34.22 673 GLY A N 1
ATOM 5500 C CA . GLY A 1 673 ? 55.888 -21.013 21.348 1.00 34.22 673 GLY A CA 1
ATOM 5501 C C . GLY A 1 673 ? 57.208 -21.649 20.870 1.00 34.22 673 GLY A C 1
ATOM 5502 O O . GLY A 1 673 ? 57.661 -22.632 21.461 1.00 34.22 673 GLY A O 1
ATOM 5503 N N . PRO A 1 674 ? 57.878 -21.098 19.836 1.00 28.98 674 PRO A N 1
ATOM 5504 C CA . PRO A 1 674 ? 59.082 -21.706 19.274 1.00 28.98 674 PRO A CA 1
ATOM 5505 C C . PRO A 1 674 ? 60.203 -21.840 20.326 1.00 28.98 674 PRO A C 1
ATOM 5507 O O . PRO A 1 674 ? 60.429 -20.913 21.110 1.00 28.98 674 PRO A O 1
ATOM 5510 N N . PRO A 1 675 ? 60.928 -22.975 20.352 1.00 31.16 675 PRO A N 1
ATOM 5511 C CA . PRO A 1 675 ? 61.708 -23.386 21.515 1.00 31.16 675 PRO A CA 1
ATOM 5512 C C . PRO A 1 675 ? 62.965 -22.541 21.752 1.00 31.16 675 PRO A C 1
ATOM 5514 O O . PRO A 1 675 ? 63.733 -22.240 20.834 1.00 31.16 675 PRO A O 1
ATOM 5517 N N . LEU A 1 676 ? 63.232 -22.245 23.027 1.00 31.48 676 LEU A N 1
ATOM 5518 C CA . LEU A 1 676 ? 64.503 -21.681 23.478 1.00 31.48 676 LEU A CA 1
ATOM 5519 C C . LEU A 1 676 ? 65.568 -22.779 23.596 1.00 31.48 676 LEU A C 1
ATOM 5521 O O . LEU A 1 676 ? 65.459 -23.685 24.418 1.00 31.48 676 LEU A O 1
ATOM 5525 N N . LEU A 1 677 ? 66.634 -22.652 22.805 1.00 29.59 677 LEU A N 1
ATOM 5526 C CA . LEU A 1 677 ? 67.842 -23.465 22.935 1.00 29.59 677 LEU A CA 1
ATOM 5527 C C . LEU A 1 677 ? 68.697 -22.978 24.116 1.00 29.59 677 LEU A C 1
ATOM 5529 O O . LEU A 1 677 ? 69.546 -22.097 23.954 1.00 29.59 677 LEU A O 1
ATOM 5533 N N . GLU A 1 678 ? 68.527 -23.592 25.287 1.00 37.56 678 GLU A N 1
ATOM 5534 C CA . GLU A 1 678 ? 69.639 -23.690 26.238 1.00 37.56 678 GLU A CA 1
ATOM 5535 C C . GLU A 1 678 ? 70.639 -24.764 25.777 1.00 37.56 678 GLU A C 1
ATOM 5537 O O . GLU A 1 678 ? 70.318 -25.657 24.992 1.00 37.56 678 GLU A O 1
ATOM 5542 N N . LYS A 1 679 ? 71.897 -24.642 26.214 1.00 32.28 679 LYS A N 1
ATOM 5543 C CA . LYS A 1 679 ? 72.976 -25.538 25.786 1.00 32.28 679 LYS A CA 1
ATOM 5544 C C . LYS A 1 679 ? 72.967 -26.847 26.570 1.00 32.28 679 LYS A C 1
ATOM 5546 O O . LYS A 1 679 ? 73.337 -26.853 27.743 1.00 32.28 679 LYS A O 1
ATOM 5551 N N . GLU A 1 680 ? 72.717 -27.951 25.878 1.00 44.16 680 GLU A N 1
ATOM 5552 C CA . GLU A 1 680 ? 73.387 -29.214 26.206 1.00 44.16 680 GLU A CA 1
ATOM 5553 C C . GLU A 1 680 ? 74.877 -29.157 25.788 1.00 44.16 680 GLU A C 1
ATOM 5555 O O . GLU A 1 680 ? 75.319 -28.195 25.145 1.00 44.16 680 GLU A O 1
ATOM 5560 N N . VAL A 1 681 ? 75.662 -30.158 26.207 1.00 35.78 681 VAL A N 1
ATOM 5561 C CA . VAL A 1 681 ? 77.108 -30.301 25.921 1.00 35.78 681 VAL A CA 1
ATOM 5562 C C . VAL A 1 681 ? 77.335 -31.327 24.818 1.00 35.78 681 VAL A C 1
ATOM 5564 O O . VAL A 1 681 ? 76.832 -32.457 24.989 1.00 35.78 681 VAL A O 1
#

Organism: Caenorhabditis briggsae (NCBI:txid6238)

Radius of gyration: 31.33 Å; chains: 1; bounding box: 102×76×78 Å

Sequence (681 aa):
MNPKRLEIESLGTRVQIPFREPRKWSHSPVIICIAPQFVAEKWQVFLMNIHVARRYGGHMHFYITSMVEELFNTLKIYESRGSLTLDYWVRMKFQETTSPYADPMRNVEWRNQAGAQTDCLLQYKEVAEFVAFFDIDDILIPRSSQNYHQEFSSHFNPDPSFHSIFYNKRDVEVQKVKNVKDFSFRQLFSTMKIRKEEGYGKSIVNPLKYNSTWIHHSFQLPRDKILKIFNTEIIHVKDILIVELDLNAPFKLPKVFGTESEPLIRETDLKSLDIDFQNLFEDTGYRETAVQMVDHDFYSPIVFKCYNESFYHPFFVEHKHFKDICPNADNCELPQREDIKCIHSDAEYISGPEMYPITFHYAIRPYCQDPSEECTKQTVWELILQNERLSIVTTVEKEDITPINVQNQDIPSPPPAEPTPLTISRVQQSPLLEGRKLKFLEEVAEYGGPVDFNQLIHVLQTVSRKSKAISIIKAYDRENHKLFESLSDDPKSERDTLIVVLSFFALLRASETAELKWEDIKYSKNRLEVRIRSAKNDQLGLGRSTFVECPVGGDLDCLIKRWRVRVSLSGSTSEFLFPRFQKGDKLSANTISSIARRRLEMIGVSATHHALRRGSANELQAKGLNLEQIKAKGRWRSGGGLMRYLQDNPMAQGLSEVPEEKEVTGEAEEDDGPPLLEKEV